Protein AF-0000000078318692 (afdb_homodimer)

Sequence (542 aa):
MPMREKVPGQRKGKDYMESRKNRRRQRRLLPVQVLYNTCEQVFADCGPGIVPDPEKIRLLKTVLDGISGADVGVNPNMPFFREQKTEGLPTITYLHIHECDKFSIGIFCLPPSAVLPLHNHPEMTVFSKLLFGTMHIKSLDWVNGIPSNKVPDGDSSDALSAEARLAKVKVDADFIAPCDTSILYPTDGGNMHCFTAVTQCAVLDVLGPPYNDAEGRHCAYYIEHPLDRISANGISIAEEEREGYEWLQERDKPEGLTVYGVPYSGPPIAKMPMREKVPGQRKGKDYMESRKNRRRQRRLLPVQVLYNTCEQVFADCGPGIVPDPEKIRLLKTVLDGISGADVGVNPNMPFFREQKTEGLPTITYLHIHECDKFSIGIFCLPPSAVLPLHNHPEMTVFSKLLFGTMHIKSLDWVNGIPSNKVPDGDSSDALSAEARLAKVKVDADFIAPCDTSILYPTDGGNMHCFTAVTQCAVLDVLGPPYNDAEGRHCAYYIEHPLDRISANGISIAEEEREGYEWLQERDKPEGLTVYGVPYSGPPIAK

Structure (mmCIF, N/CA/C/O backbone):
data_AF-0000000078318692-model_v1
#
loop_
_entity.id
_entity.type
_entity.pdbx_description
1 polymer 'cysteine dioxygenase'
#
loop_
_atom_site.group_PDB
_atom_site.id
_atom_site.type_symbol
_atom_site.label_atom_id
_atom_site.label_alt_id
_atom_site.label_comp_id
_atom_site.label_asym_id
_atom_site.label_entity_id
_atom_site.label_seq_id
_atom_site.pdbx_PDB_ins_code
_atom_site.Cartn_x
_atom_site.Cartn_y
_atom_site.Cartn_z
_atom_site.occupancy
_atom_site.B_iso_or_equiv
_atom_site.auth_seq_id
_atom_site.auth_comp_id
_atom_site.auth_asym_id
_atom_site.auth_atom_id
_atom_site.pdbx_PDB_model_num
ATOM 1 N N . MET A 1 1 ? -47.094 18.406 -67.625 1 26.23 1 MET A N 1
ATOM 2 C CA . MET A 1 1 ? -45.656 18.516 -67.375 1 26.23 1 MET A CA 1
ATOM 3 C C . MET A 1 1 ? -45.344 19.188 -66.062 1 26.23 1 MET A C 1
ATOM 5 O O . MET A 1 1 ? -45.312 20.422 -66 1 26.23 1 MET A O 1
ATOM 9 N N . PRO A 1 2 ? -45.844 18.625 -64.812 1 28.36 2 PRO A N 1
ATOM 10 C CA . PRO A 1 2 ? -45.969 19.203 -63.5 1 28.36 2 PRO A CA 1
ATOM 11 C C . PRO A 1 2 ? -44.625 19.406 -62.812 1 28.36 2 PRO A C 1
ATOM 13 O O . PRO A 1 2 ? -43.719 18.594 -63 1 28.36 2 PRO A O 1
ATOM 16 N N . MET A 1 3 ? -44.156 20.703 -62.75 1 24.67 3 MET A N 1
ATOM 17 C CA . MET A 1 3 ? -42.938 21.297 -62.25 1 24.67 3 MET A CA 1
ATOM 18 C C . MET A 1 3 ? -42.688 20.922 -60.781 1 24.67 3 MET A C 1
ATOM 20 O O . MET A 1 3 ? -43.5 21.281 -59.906 1 24.67 3 MET A O 1
ATOM 24 N N . ARG A 1 4 ? -42.156 19.703 -60.5 1 27.25 4 ARG A N 1
ATOM 25 C CA . ARG A 1 4 ? -41.875 19.141 -59.188 1 27.25 4 ARG A CA 1
ATOM 26 C C . ARG A 1 4 ? -40.875 20.016 -58.406 1 27.25 4 ARG A C 1
ATOM 28 O O . ARG A 1 4 ? -39.75 20.25 -58.875 1 27.25 4 ARG A O 1
ATOM 35 N N . GLU A 1 5 ? -41.406 21.031 -57.75 1 26.45 5 GLU A N 1
ATOM 36 C CA . GLU A 1 5 ? -40.625 21.984 -56.938 1 26.45 5 GLU A CA 1
ATOM 37 C C . GLU A 1 5 ? -39.781 21.266 -55.875 1 26.45 5 GLU A C 1
ATOM 39 O O . GLU A 1 5 ? -40.281 20.391 -55.156 1 26.45 5 GLU A O 1
ATOM 44 N N . LYS A 1 6 ? -38.438 21.25 -56.125 1 32.41 6 LYS A N 1
ATOM 45 C CA . LYS A 1 6 ? -37.312 20.703 -55.375 1 32.41 6 LYS A CA 1
ATOM 46 C C . LYS A 1 6 ? -37.281 21.297 -53.969 1 32.41 6 LYS A C 1
ATOM 48 O O . LYS A 1 6 ? -37.188 22.516 -53.781 1 32.41 6 LYS A O 1
ATOM 53 N N . VAL A 1 7 ? -38 20.703 -52.969 1 27.91 7 VAL A N 1
ATOM 54 C CA . VAL A 1 7 ? -38.062 21.188 -51.594 1 27.91 7 VAL A CA 1
ATOM 55 C C . VAL A 1 7 ? -36.656 21.188 -51 1 27.91 7 VAL A C 1
ATOM 57 O O . VAL A 1 7 ? -35.938 20.188 -51.062 1 27.91 7 VAL A O 1
ATOM 60 N N . PRO A 1 8 ? -35.969 22.375 -50.906 1 31.64 8 PRO A N 1
ATOM 61 C CA . PRO A 1 8 ? -34.594 22.609 -50.438 1 31.64 8 PRO A CA 1
ATOM 62 C C . PRO A 1 8 ? -34.375 22.141 -49 1 31.64 8 PRO A C 1
ATOM 64 O O . PRO A 1 8 ? -33.344 22.484 -48.406 1 31.64 8 PRO A O 1
ATOM 67 N N . GLY A 1 9 ? -35.219 21.203 -48.5 1 28.42 9 GLY A N 1
ATOM 68 C CA . GLY A 1 9 ? -35.281 21.125 -47.031 1 28.42 9 GLY A CA 1
ATOM 69 C C . GLY A 1 9 ? -34 20.547 -46.438 1 28.42 9 GLY A C 1
ATOM 70 O O . GLY A 1 9 ? -33.938 20.359 -45.219 1 28.42 9 GLY A O 1
ATOM 71 N N . GLN A 1 10 ? -33.062 19.906 -47.219 1 28.89 10 GLN A N 1
ATOM 72 C CA . GLN A 1 10 ? -32.25 18.922 -46.531 1 28.89 10 GLN A CA 1
ATOM 73 C C . GLN A 1 10 ? -31.078 19.594 -45.781 1 28.89 10 GLN A C 1
ATOM 75 O O . GLN A 1 10 ? -30.234 18.906 -45.219 1 28.89 10 GLN A O 1
ATOM 80 N N . ARG A 1 11 ? -30.797 20.875 -45.938 1 29.58 11 ARG A N 1
ATOM 81 C CA . ARG A 1 11 ? -29.5 21.328 -45.469 1 29.58 11 ARG A CA 1
ATOM 82 C C . ARG A 1 11 ? -29.469 21.438 -43.969 1 29.58 11 ARG A C 1
ATOM 84 O O . ARG A 1 11 ? -28.406 21.656 -43.375 1 29.58 11 ARG A O 1
ATOM 91 N N . LYS A 1 12 ? -30.641 21.609 -43.438 1 35.62 12 LYS A N 1
ATOM 92 C CA . LYS A 1 12 ? -30.547 21.984 -42.031 1 35.62 12 LYS A CA 1
ATOM 93 C C . LYS A 1 12 ? -30.031 20.828 -41.188 1 35.62 12 LYS A C 1
ATOM 95 O O . LYS A 1 12 ? -29.828 20.969 -39.969 1 35.62 12 LYS A O 1
ATOM 100 N N . GLY A 1 13 ? -30.078 19.594 -41.812 1 31.33 13 GLY A N 1
ATOM 101 C CA . GLY A 1 13 ? -29.75 18.484 -40.938 1 31.33 13 GLY A CA 1
ATOM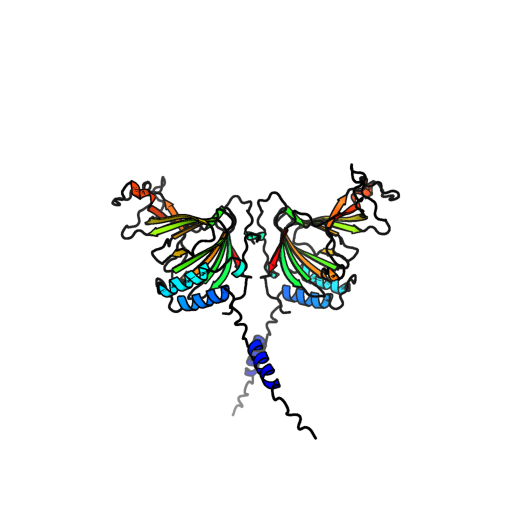 102 C C . GLY A 1 13 ? -28.266 18.406 -40.594 1 31.33 13 GLY A C 1
ATOM 103 O O . GLY A 1 13 ? -27.891 17.75 -39.625 1 31.33 13 GLY A O 1
ATOM 104 N N . LYS A 1 14 ? -27.422 18.844 -41.562 1 39.59 14 LYS A N 1
ATOM 105 C CA . LYS A 1 14 ? -25.984 18.672 -41.344 1 39.59 14 LYS A CA 1
ATOM 106 C C . LYS A 1 14 ? -25.484 19.625 -40.25 1 39.59 14 LYS A C 1
ATOM 108 O O . LYS A 1 14 ? -24.578 19.281 -39.5 1 39.59 14 LYS A O 1
ATOM 113 N N . ASP A 1 15 ? -26.078 20.859 -40.344 1 39.31 15 ASP A N 1
ATOM 114 C CA . ASP A 1 15 ? -25.562 21.812 -39.375 1 39.31 15 ASP A CA 1
ATOM 115 C C . ASP A 1 15 ? -25.953 21.406 -37.969 1 39.31 15 ASP A C 1
ATOM 117 O O . ASP A 1 15 ? -25.234 21.688 -37 1 39.31 15 ASP A O 1
ATOM 121 N N . TYR A 1 16 ? -27.234 20.812 -37.875 1 40.69 16 TYR A N 1
ATOM 122 C CA . TYR A 1 16 ? -27.641 20.406 -36.531 1 40.69 16 TYR A CA 1
ATOM 123 C C . TYR A 1 16 ? -26.797 19.219 -36.062 1 40.69 16 TYR A C 1
ATOM 125 O O . TYR A 1 16 ? -26.5 19.109 -34.875 1 40.69 16 TYR A O 1
ATOM 133 N N . MET A 1 17 ? -26.484 18.297 -37.062 1 37.28 17 MET A N 1
ATOM 134 C CA . MET A 1 17 ? -25.656 17.172 -36.625 1 37.28 17 MET A CA 1
ATOM 135 C C . MET A 1 17 ? -24.25 17.656 -36.219 1 37.28 17 MET A C 1
ATOM 137 O O . MET A 1 17 ? -23.625 17.109 -35.312 1 37.28 17 MET A O 1
ATOM 141 N N . GLU A 1 18 ? -23.703 18.578 -37.125 1 39.16 18 GLU A N 1
ATOM 142 C CA . GLU A 1 18 ? -22.375 19.047 -36.75 1 39.16 18 GLU A CA 1
ATOM 143 C C . GLU A 1 18 ? -22.406 19.766 -35.406 1 39.16 18 GLU A C 1
ATOM 145 O O . GLU A 1 18 ? -21.469 19.672 -34.594 1 39.16 18 GLU A O 1
ATOM 150 N N . SER A 1 19 ? -23.453 20.609 -35.281 1 36 19 SER A N 1
ATOM 151 C CA . SER A 1 19 ? -23.469 21.344 -34 1 36 19 SER A CA 1
ATOM 152 C C . SER A 1 19 ? -23.641 20.406 -32.812 1 36 19 SER A C 1
ATOM 154 O O . SER A 1 19 ? -23.109 20.672 -31.734 1 36 19 SER A O 1
ATOM 156 N N . ARG A 1 20 ? -24.5 19.359 -32.875 1 34.75 20 ARG A N 1
ATOM 157 C CA . ARG A 1 20 ? -24.578 18.438 -31.75 1 34.75 20 ARG A CA 1
ATOM 158 C C . ARG A 1 20 ? -23.219 17.75 -31.531 1 34.75 20 ARG A C 1
ATOM 160 O O . ARG A 1 20 ? -22.859 17.469 -30.391 1 34.75 20 ARG A O 1
ATOM 167 N N . LYS A 1 21 ? -22.641 17.219 -32.656 1 35.78 21 LYS A N 1
ATOM 168 C CA . LYS A 1 21 ? -21.344 16.562 -32.469 1 35.78 21 LYS A CA 1
ATOM 169 C C . LYS A 1 21 ? -20.297 17.562 -31.969 1 35.78 21 LYS A C 1
ATOM 171 O O . LYS A 1 21 ? -19.344 17.172 -31.281 1 35.78 21 LYS A O 1
ATOM 176 N N . ASN A 1 22 ? -20.328 18.797 -32.562 1 32.19 22 ASN A N 1
ATOM 177 C CA . ASN A 1 22 ? -19.438 19.781 -31.938 1 32.19 22 ASN A CA 1
ATOM 178 C C . ASN A 1 22 ? -19.844 20.094 -30.5 1 32.19 22 ASN A C 1
ATOM 180 O O . ASN A 1 22 ? -19.453 21.125 -29.953 1 32.19 22 ASN A O 1
ATOM 184 N N . ARG A 1 23 ? -21.156 19.859 -30.078 1 34.41 23 ARG A N 1
ATOM 185 C CA . ARG A 1 23 ? -21.219 20 -28.625 1 34.41 23 ARG A CA 1
ATOM 186 C C . ARG A 1 23 ? -19.953 19.453 -27.969 1 34.41 23 ARG A C 1
ATOM 188 O O . ARG A 1 23 ? -19.719 18.234 -27.984 1 34.41 23 ARG A O 1
ATOM 195 N N . ARG A 1 24 ? -18.891 20.047 -28.062 1 34.38 24 ARG A N 1
ATOM 196 C CA . ARG A 1 24 ? -17.594 20.016 -27.391 1 34.38 24 ARG A CA 1
ATOM 197 C C . ARG A 1 24 ? -17.719 19.453 -25.984 1 34.38 24 ARG A C 1
ATOM 199 O O . ARG A 1 24 ? -18.375 20.047 -25.125 1 34.38 24 ARG A O 1
ATOM 206 N N . ARG A 1 25 ? -17.969 18.266 -25.641 1 38.47 25 ARG A N 1
ATOM 207 C CA . ARG A 1 25 ? -17.812 17.531 -24.391 1 38.47 25 ARG A CA 1
ATOM 208 C C . ARG A 1 25 ? -16.734 18.172 -23.516 1 38.47 25 ARG A C 1
ATOM 210 O O . ARG A 1 25 ? -15.555 18.141 -23.859 1 38.47 25 ARG A O 1
ATOM 217 N N . GLN A 1 26 ? -16.828 19.359 -23.141 1 41.12 26 GLN A N 1
ATOM 218 C CA . GLN A 1 26 ? -16.016 20 -22.109 1 41.12 26 GLN A CA 1
ATOM 219 C C . GLN A 1 26 ? -15.406 18.953 -21.172 1 41.12 26 GLN A C 1
ATOM 221 O O . GLN A 1 26 ? -16.125 18.328 -20.375 1 41.12 26 GLN A O 1
ATOM 226 N N . ARG A 1 27 ? -14.672 18.094 -21.547 1 54.69 27 ARG A N 1
ATOM 227 C CA . ARG A 1 27 ? -13.93 17.094 -20.781 1 54.69 27 ARG A CA 1
ATOM 228 C C . ARG A 1 27 ? -13.656 17.578 -19.359 1 54.69 27 ARG A C 1
ATOM 230 O O . ARG A 1 27 ? -12.914 18.531 -19.156 1 54.69 27 ARG A O 1
ATOM 237 N N . ARG A 1 28 ? -14.727 17.562 -18.562 1 79.31 28 ARG A N 1
ATOM 238 C CA . ARG A 1 28 ? -14.633 17.938 -17.156 1 79.31 28 ARG A CA 1
ATOM 239 C C . ARG A 1 28 ? -13.312 17.469 -16.547 1 79.31 28 ARG A C 1
ATOM 241 O O . ARG A 1 28 ? -12.945 16.312 -16.672 1 79.31 28 ARG A O 1
ATOM 248 N N . LEU A 1 29 ? -12.508 18.547 -16.297 1 89.88 29 LEU A N 1
ATOM 249 C CA . LEU A 1 29 ? -11.219 18.25 -15.68 1 89.88 29 LEU A CA 1
ATOM 250 C C . LEU A 1 29 ? -11.406 17.359 -14.453 1 89.88 29 LEU A C 1
ATOM 252 O O . LEU A 1 29 ? -12.383 17.516 -13.711 1 89.88 29 LEU A O 1
ATOM 256 N N . LEU A 1 30 ? -10.539 16.438 -14.336 1 95.25 30 LEU A N 1
ATOM 257 C CA . LEU A 1 30 ? -10.523 15.609 -13.133 1 95.25 30 LEU A CA 1
ATOM 258 C C . LEU A 1 30 ? -10.375 16.469 -11.883 1 95.25 30 LEU A C 1
ATOM 260 O O . LEU A 1 30 ? -9.664 17.469 -11.891 1 95.25 30 LEU A O 1
ATOM 264 N N . PRO A 1 31 ? -11.078 16.109 -10.836 1 97.19 31 PRO A N 1
ATOM 265 C CA . PRO A 1 31 ? -11.023 16.906 -9.609 1 97.19 31 PRO A CA 1
ATOM 266 C C . PRO A 1 31 ? -9.602 17.156 -9.125 1 97.19 31 PRO A C 1
ATOM 268 O O . PRO A 1 31 ? -9.281 18.25 -8.664 1 97.19 31 PRO A O 1
ATOM 271 N N . VAL A 1 32 ? -8.781 16.203 -9.25 1 97.56 32 VAL A N 1
ATOM 272 C CA . VAL A 1 32 ? -7.41 16.375 -8.789 1 97.56 32 VAL A CA 1
ATOM 273 C C . VAL A 1 32 ? -6.691 17.391 -9.664 1 97.56 32 VAL A C 1
ATOM 275 O O . VAL A 1 32 ? -5.836 18.141 -9.18 1 97.56 32 VAL A O 1
ATOM 278 N N . GLN A 1 33 ? -6.957 17.422 -10.953 1 97.75 33 GLN A N 1
ATOM 279 C CA . GLN A 1 33 ? -6.398 18.438 -11.844 1 97.75 33 GLN A CA 1
ATOM 280 C C . GLN A 1 33 ? -6.875 19.844 -11.445 1 97.75 33 GLN A C 1
ATOM 282 O O . GLN A 1 33 ? -6.094 20.797 -11.469 1 97.75 33 GLN A O 1
ATOM 287 N N . VAL A 1 34 ? -8.172 19.922 -11.172 1 98.19 34 VAL A N 1
ATOM 288 C CA . VAL A 1 34 ? -8.727 21.188 -10.719 1 98.19 34 VAL A CA 1
ATOM 289 C C . VAL A 1 34 ? -8 21.656 -9.453 1 98.19 34 VAL A C 1
ATOM 291 O O . VAL A 1 34 ? -7.648 22.828 -9.32 1 98.19 34 VAL A O 1
ATOM 294 N N . LEU A 1 35 ? -7.812 20.75 -8.516 1 98.62 35 LEU A N 1
ATOM 295 C CA . LEU A 1 35 ? -7.074 21.062 -7.297 1 98.62 35 LEU A CA 1
ATOM 296 C C . LEU A 1 35 ? -5.684 21.594 -7.621 1 98.62 35 LEU A C 1
ATOM 298 O O . LEU A 1 35 ? -5.285 22.641 -7.109 1 98.62 35 LEU A O 1
ATOM 302 N N . TYR A 1 36 ? -4.98 20.922 -8.477 1 98.44 36 TYR A N 1
ATOM 303 C CA . TYR A 1 36 ? -3.631 21.328 -8.859 1 98.44 36 TYR A CA 1
ATOM 304 C C . TYR A 1 36 ? -3.625 22.734 -9.438 1 98.44 36 TYR A C 1
ATOM 306 O O . TYR A 1 36 ? -2.834 23.594 -9.023 1 98.44 36 TYR A O 1
ATOM 314 N N . ASN A 1 37 ? -4.516 22.906 -10.414 1 98.19 37 ASN A N 1
ATOM 315 C CA . ASN A 1 37 ? -4.605 24.219 -11.055 1 98.19 37 ASN A CA 1
ATOM 316 C C . ASN A 1 37 ? -4.922 25.312 -10.039 1 98.19 37 ASN A C 1
ATOM 318 O O . ASN A 1 37 ? -4.375 26.406 -10.117 1 98.19 37 ASN A O 1
ATOM 322 N N . THR A 1 38 ? -5.812 25.047 -9.188 1 98.56 38 THR A N 1
ATOM 323 C CA . THR A 1 38 ? -6.195 26 -8.164 1 98.56 38 THR A CA 1
ATOM 324 C C . THR A 1 38 ? -5.016 26.312 -7.25 1 98.56 38 THR A C 1
ATOM 326 O O . THR A 1 38 ? -4.793 27.469 -6.887 1 98.56 38 THR A O 1
ATOM 329 N N . CYS A 1 39 ? -4.238 25.297 -6.836 1 98.56 39 CYS A N 1
ATOM 330 C CA . CYS A 1 39 ? -3.049 25.516 -6.02 1 98.56 39 CYS A CA 1
ATOM 331 C C . CYS A 1 39 ? -2.057 26.422 -6.727 1 98.56 39 CYS A C 1
ATOM 333 O O . CYS A 1 39 ? -1.465 27.312 -6.105 1 98.56 39 CYS A O 1
ATOM 335 N N . GLU A 1 40 ? -1.899 26.172 -8.023 1 98 40 GLU A N 1
ATOM 336 C CA . GLU A 1 40 ? -1.012 27.031 -8.812 1 98 40 GLU A CA 1
ATOM 337 C C . GLU A 1 40 ? -1.428 28.5 -8.719 1 98 40 GLU A C 1
ATOM 339 O O . GLU A 1 40 ? -0.577 29.375 -8.617 1 98 40 GLU A O 1
ATOM 344 N N . GLN A 1 41 ? -2.699 28.672 -8.789 1 97.44 41 GLN A N 1
ATOM 345 C CA . GLN A 1 41 ? -3.244 30.016 -8.727 1 97.44 41 GLN A CA 1
ATOM 346 C C . GLN A 1 41 ? -3.111 30.594 -7.324 1 97.44 41 GLN A C 1
ATOM 348 O O . GLN A 1 41 ? -2.643 31.734 -7.152 1 97.44 41 GLN A O 1
ATOM 353 N N . VAL A 1 42 ? -3.486 29.891 -6.328 1 98.19 42 VAL A N 1
ATOM 354 C CA . VAL A 1 42 ? -3.574 30.359 -4.945 1 98.19 42 VAL A CA 1
ATOM 355 C C . VAL A 1 42 ? -2.174 30.641 -4.41 1 98.19 42 VAL A C 1
ATOM 357 O O . VAL A 1 42 ? -1.97 31.625 -3.689 1 98.19 42 VAL A O 1
ATOM 360 N N . PHE A 1 43 ? -1.212 29.844 -4.852 1 98 43 PHE A N 1
ATOM 361 C CA . PHE A 1 43 ? 0.117 29.953 -4.262 1 98 43 PHE A CA 1
ATOM 362 C C . PHE A 1 43 ? 1.1 30.562 -5.25 1 98 43 PHE A C 1
ATOM 364 O O . PHE A 1 43 ? 2.314 30.453 -5.086 1 98 43 PHE A O 1
ATOM 371 N N . ALA A 1 44 ? 0.637 31.219 -6.242 1 95.31 44 ALA A N 1
ATOM 372 C CA . ALA A 1 44 ? 1.479 31.828 -7.262 1 95.31 44 ALA A CA 1
ATOM 373 C C . ALA A 1 44 ? 2.467 32.812 -6.637 1 95.31 44 ALA A C 1
ATOM 375 O O . ALA A 1 44 ? 3.639 32.844 -7.023 1 95.31 44 ALA A O 1
ATOM 376 N N . ASP A 1 45 ? 2.021 33.594 -5.723 1 90.88 45 ASP A N 1
ATOM 377 C CA . ASP A 1 45 ? 2.869 34.594 -5.055 1 90.88 45 ASP A CA 1
ATOM 378 C C . ASP A 1 45 ? 3.188 34.156 -3.625 1 90.88 45 ASP A C 1
ATOM 380 O O . ASP A 1 45 ? 3.287 35 -2.729 1 90.88 45 ASP A O 1
ATOM 384 N N . CYS A 1 46 ? 3.295 32.906 -3.488 1 85.94 46 CYS A N 1
ATOM 385 C CA . CYS A 1 46 ? 3.486 32.344 -2.156 1 85.94 46 CYS A CA 1
ATOM 386 C C . CYS A 1 46 ? 4.895 32.625 -1.646 1 85.94 46 CYS A C 1
ATOM 388 O O . CYS A 1 46 ? 5.824 32.781 -2.436 1 85.94 46 CYS A O 1
ATOM 390 N N . GLY A 1 47 ? 5.059 32.719 -0.41 1 91.06 47 GLY A N 1
ATOM 391 C CA . GLY A 1 47 ? 6.305 32.844 0.327 1 91.06 47 GLY A CA 1
ATOM 392 C C . GLY A 1 47 ? 6.164 32.5 1.799 1 91.06 47 GLY A C 1
ATOM 393 O O . GLY A 1 47 ? 5.051 32.375 2.309 1 91.06 47 GLY A O 1
ATOM 394 N N . PRO A 1 48 ? 7.336 32.344 2.381 1 94.62 48 PRO A N 1
ATOM 395 C CA . PRO A 1 48 ? 7.281 32.031 3.809 1 94.62 48 PRO A CA 1
ATOM 396 C C . PRO A 1 48 ? 6.52 33.094 4.621 1 94.62 48 PRO A C 1
ATOM 398 O O . PRO A 1 48 ? 6.801 34.281 4.512 1 94.62 48 PRO A O 1
ATOM 401 N N . GLY A 1 49 ? 5.539 32.594 5.355 1 95.25 49 GLY A N 1
ATOM 402 C CA . GLY A 1 49 ? 4.797 33.469 6.254 1 95.25 49 GLY A CA 1
ATOM 403 C C . GLY A 1 49 ? 3.713 34.281 5.551 1 95.25 49 GLY A C 1
ATOM 404 O O . GLY A 1 49 ? 2.92 34.938 6.199 1 95.25 49 GLY A O 1
ATOM 405 N N . ILE A 1 50 ? 3.646 34.219 4.254 1 95.5 50 ILE A N 1
ATOM 406 C CA . ILE A 1 50 ? 2.668 34.969 3.484 1 95.5 50 ILE A CA 1
ATOM 407 C C . ILE A 1 50 ? 1.379 34.156 3.346 1 95.5 50 ILE A C 1
ATOM 409 O O . ILE A 1 50 ? 1.383 33.062 2.787 1 95.5 50 ILE A O 1
ATOM 413 N N . VAL A 1 51 ? 0.312 34.719 3.844 1 97.19 51 VAL A N 1
ATOM 414 C CA . VAL A 1 51 ? -0.999 34.094 3.734 1 97.19 51 VAL A CA 1
ATOM 415 C C . VAL A 1 51 ? -1.678 34.531 2.439 1 97.19 51 VAL A C 1
ATOM 417 O O . VAL A 1 51 ? -1.763 35.719 2.148 1 97.19 51 VAL A O 1
ATOM 420 N N . PRO A 1 52 ? -2.119 33.625 1.676 1 97.19 52 PRO A N 1
ATOM 421 C CA . PRO A 1 52 ? -2.842 34 0.463 1 97.19 52 PRO A CA 1
ATOM 422 C C . PRO A 1 52 ? -4.07 34.875 0.759 1 97.19 52 PRO A C 1
ATOM 424 O O . PRO A 1 52 ? -4.551 34.875 1.896 1 97.19 52 PRO A O 1
ATOM 427 N N . ASP A 1 53 ? -4.574 35.5 -0.288 1 96.38 53 ASP A N 1
ATOM 428 C CA . ASP A 1 53 ? -5.781 36.312 -0.182 1 96.38 53 ASP A CA 1
ATOM 429 C C . ASP A 1 53 ? -6.969 35.5 0.286 1 96.38 53 ASP A C 1
ATOM 431 O O . ASP A 1 53 ? -7.137 34.344 -0.141 1 96.38 53 ASP A O 1
ATOM 435 N N . PRO A 1 54 ? -7.809 36.094 1.099 1 96.75 54 PRO A N 1
ATOM 436 C CA . PRO A 1 54 ? -8.961 35.375 1.631 1 96.75 54 PRO A CA 1
ATOM 437 C C . PRO A 1 54 ? -9.836 34.75 0.535 1 96.75 54 PRO A C 1
ATOM 439 O O . PRO A 1 54 ? -10.391 33.688 0.716 1 96.75 54 PRO A O 1
ATOM 442 N N . GLU A 1 55 ? -9.938 35.469 -0.513 1 97.19 55 GLU A N 1
ATOM 443 C CA . GLU A 1 55 ? -10.742 34.938 -1.611 1 97.19 55 GLU A CA 1
ATOM 444 C C . GLU A 1 55 ? -10.117 33.688 -2.195 1 97.19 55 GLU A C 1
ATOM 446 O O . GLU A 1 55 ? -10.828 32.75 -2.568 1 97.19 55 GLU A O 1
ATOM 451 N N . LYS A 1 56 ? -8.812 33.688 -2.305 1 97.69 56 LYS A N 1
ATOM 452 C CA . LYS A 1 56 ? -8.094 32.531 -2.803 1 97.69 56 LYS A CA 1
ATOM 453 C C . LYS A 1 56 ? -8.188 31.375 -1.825 1 97.69 56 LYS A C 1
ATOM 455 O O . LYS A 1 56 ? -8.328 30.219 -2.238 1 97.69 56 LYS A O 1
ATOM 460 N N . ILE A 1 57 ? -8.125 31.688 -0.575 1 98.06 57 ILE A N 1
ATOM 461 C CA . ILE A 1 57 ? -8.281 30.688 0.469 1 98.06 57 ILE A CA 1
ATOM 462 C C . ILE A 1 57 ? -9.656 30.031 0.352 1 98.06 57 ILE A C 1
ATOM 464 O O . ILE A 1 57 ? -9.766 28.812 0.391 1 98.06 57 ILE A O 1
ATOM 468 N N . ARG A 1 58 ? -10.672 30.844 0.217 1 98.19 58 ARG A N 1
ATOM 469 C CA . ARG A 1 58 ? -12.031 30.328 0.085 1 98.19 58 ARG A CA 1
ATOM 470 C C . ARG A 1 58 ? -12.164 29.453 -1.152 1 98.19 58 ARG A C 1
ATOM 472 O O . ARG A 1 58 ? -12.828 28.406 -1.112 1 98.19 58 ARG A O 1
ATOM 479 N N . LEU A 1 59 ? -11.547 29.891 -2.184 1 98.38 59 LEU A N 1
ATOM 480 C CA . LEU A 1 59 ? -11.586 29.125 -3.426 1 98.38 59 LEU A CA 1
ATOM 481 C C . LEU A 1 59 ? -10.992 27.734 -3.229 1 98.38 59 LEU A C 1
ATOM 483 O O . LEU A 1 59 ? -11.617 26.734 -3.58 1 98.38 59 LEU A O 1
ATOM 487 N N . LEU A 1 60 ? -9.797 27.672 -2.707 1 98.69 60 LEU A N 1
ATOM 488 C CA . LEU A 1 60 ? -9.125 26.391 -2.502 1 98.69 60 LEU A CA 1
ATOM 489 C C . LEU A 1 60 ? -9.914 25.516 -1.536 1 98.69 60 LEU A C 1
ATOM 491 O O . LEU A 1 60 ? -10.023 24.297 -1.738 1 98.69 60 LEU A O 1
ATOM 495 N N . LYS A 1 61 ? -10.461 26.141 -0.522 1 98.75 61 LYS A N 1
ATOM 496 C CA . LYS A 1 61 ? -11.289 25.391 0.422 1 98.75 61 LYS A CA 1
ATOM 497 C C . LYS A 1 61 ? -12.477 24.75 -0.283 1 98.75 61 LYS A C 1
ATOM 499 O O . LYS A 1 61 ? -12.812 23.594 -0.019 1 98.75 61 LYS A O 1
ATOM 504 N N . THR A 1 62 ? -13.133 25.516 -1.106 1 98.44 62 THR A N 1
ATOM 505 C CA . THR A 1 62 ? -14.297 25.016 -1.835 1 98.44 62 THR A CA 1
ATOM 506 C C . THR A 1 62 ? -13.914 23.812 -2.711 1 98.44 62 THR A C 1
ATOM 508 O O . THR A 1 62 ? -14.641 22.828 -2.766 1 98.44 62 THR A O 1
ATOM 511 N N . VAL A 1 63 ? -12.797 23.938 -3.354 1 98.62 63 VAL A N 1
ATOM 512 C CA . VAL A 1 63 ? -12.312 22.859 -4.211 1 98.62 63 VAL A CA 1
ATOM 513 C C . VAL A 1 63 ? -12.055 21.609 -3.373 1 98.62 63 VAL A C 1
ATOM 515 O O . VAL A 1 63 ? -12.516 20.516 -3.715 1 98.62 63 VAL A O 1
ATOM 518 N N . LEU A 1 64 ? -11.391 21.75 -2.287 1 98.81 64 LEU A N 1
ATOM 519 C CA . LEU A 1 64 ? -11.039 20.641 -1.424 1 98.81 64 LEU A CA 1
ATOM 520 C C . LEU A 1 64 ? -12.281 20 -0.816 1 98.81 64 LEU A C 1
ATOM 522 O O . LEU A 1 64 ? -12.375 18.781 -0.71 1 98.81 64 LEU A O 1
ATOM 526 N N . ASP A 1 65 ? -13.18 20.812 -0.412 1 98.56 65 ASP A N 1
ATOM 527 C CA . ASP A 1 65 ? -14.414 20.312 0.186 1 98.56 65 ASP A CA 1
ATOM 528 C C . ASP A 1 65 ? -15.164 19.391 -0.784 1 98.56 65 ASP A C 1
ATOM 530 O O . ASP A 1 65 ? -15.906 18.5 -0.361 1 98.56 65 ASP A O 1
ATOM 534 N N . GLY A 1 66 ? -14.93 19.578 -2.039 1 97.69 66 GLY A N 1
ATOM 535 C CA . GLY A 1 66 ? -15.641 18.797 -3.049 1 97.69 66 GLY A CA 1
ATOM 536 C C . GLY A 1 66 ? -14.898 17.531 -3.453 1 97.69 66 GLY A C 1
ATOM 537 O O . GLY A 1 66 ? -15.422 16.734 -4.227 1 97.69 66 GLY A O 1
ATOM 538 N N . ILE A 1 67 ? -13.766 17.344 -2.986 1 98.12 67 ILE A N 1
ATOM 539 C CA . ILE A 1 67 ? -12.945 16.203 -3.391 1 98.12 67 ILE A CA 1
ATOM 540 C C . ILE A 1 67 ? -13.242 15 -2.498 1 98.12 67 ILE A C 1
ATOM 542 O O . ILE A 1 67 ? -13.328 15.133 -1.275 1 98.12 67 ILE A O 1
ATOM 546 N N . SER A 1 68 ? -13.445 13.82 -3.09 1 97.69 68 SER A N 1
ATOM 547 C CA . SER A 1 68 ? -13.625 12.555 -2.379 1 97.69 68 SER A CA 1
ATOM 548 C C . SER A 1 68 ? -12.398 11.656 -2.52 1 97.69 68 SER A C 1
ATOM 550 O O . SER A 1 68 ? -11.484 11.961 -3.291 1 97.69 68 SER A O 1
ATOM 552 N N . GLY A 1 69 ? -12.438 10.609 -1.749 1 97.62 69 GLY A N 1
ATOM 553 C CA . GLY A 1 69 ? -11.375 9.633 -1.889 1 97.62 69 GLY A CA 1
ATOM 554 C C . GLY A 1 69 ? -11.234 9.094 -3.301 1 97.62 69 GLY A C 1
ATOM 555 O O . GLY A 1 69 ? -10.125 8.922 -3.803 1 97.62 69 GLY A O 1
ATOM 556 N N . ALA A 1 70 ? -12.328 8.82 -3.955 1 95.88 70 ALA A N 1
ATOM 557 C CA . ALA A 1 70 ? -12.344 8.289 -5.312 1 95.88 70 ALA A CA 1
ATOM 558 C C . ALA A 1 70 ? -11.656 9.242 -6.285 1 95.88 70 ALA A C 1
ATOM 560 O O . ALA A 1 70 ? -10.992 8.805 -7.23 1 95.88 70 ALA A O 1
ATOM 561 N N . ASP A 1 71 ? -11.758 10.492 -6.039 1 97.38 71 ASP A N 1
ATOM 562 C CA . ASP A 1 71 ? -11.195 11.516 -6.918 1 97.38 71 ASP A CA 1
ATOM 563 C C . ASP A 1 71 ? -9.672 11.508 -6.867 1 97.38 71 ASP A C 1
ATOM 565 O O . ASP A 1 71 ? -9.016 12.086 -7.734 1 97.38 71 ASP A O 1
ATOM 569 N N . VAL A 1 72 ? -9.148 10.914 -5.859 1 97.44 72 VAL A N 1
ATOM 570 C CA . VAL A 1 72 ? -7.695 10.883 -5.738 1 97.44 72 VAL A CA 1
ATOM 571 C C . VAL A 1 72 ? -7.215 9.438 -5.629 1 97.44 72 VAL A C 1
ATOM 573 O O . VAL A 1 72 ? -6.082 9.188 -5.215 1 97.44 72 VAL A O 1
ATOM 576 N N . GLY A 1 73 ? -8.055 8.531 -5.852 1 94.5 73 GLY A N 1
ATOM 577 C CA . GLY A 1 73 ? -7.672 7.129 -5.988 1 94.5 73 GLY A CA 1
ATOM 578 C C . GLY A 1 73 ? -7.438 6.441 -4.656 1 94.5 73 GLY A C 1
ATOM 579 O O . GLY A 1 73 ? -6.598 5.547 -4.555 1 94.5 73 GLY A O 1
ATOM 580 N N . VAL A 1 74 ? -8.078 6.875 -3.568 1 96.62 74 VAL A N 1
ATOM 581 C CA . VAL A 1 74 ? -7.898 6.25 -2.262 1 96.62 74 VAL A CA 1
ATOM 582 C C . VAL A 1 74 ? -9.242 5.77 -1.729 1 96.62 74 VAL A C 1
ATOM 584 O O . VAL A 1 74 ? -10.266 6.445 -1.903 1 96.62 74 VAL A O 1
ATOM 587 N N . ASN A 1 75 ? -9.258 4.629 -1.162 1 94.81 75 ASN A N 1
ATOM 588 C CA . ASN A 1 75 ? -10.461 4.102 -0.525 1 94.81 75 ASN A CA 1
ATOM 589 C C . ASN A 1 75 ? -10.125 3.285 0.719 1 94.81 75 ASN A C 1
ATOM 591 O O . ASN A 1 75 ? -9 2.797 0.862 1 94.81 75 ASN A O 1
ATOM 595 N N . PRO A 1 76 ? -11.086 3.131 1.64 1 95.06 76 PRO A N 1
ATOM 596 C CA . PRO A 1 76 ? -10.82 2.541 2.953 1 95.06 76 PRO A CA 1
ATOM 597 C C . PRO A 1 76 ? -10.445 1.064 2.871 1 95.06 76 PRO A C 1
ATOM 599 O O . PRO A 1 76 ? -9.945 0.496 3.846 1 95.06 76 PRO A O 1
ATOM 602 N N . ASN A 1 77 ? -10.617 0.407 1.734 1 91.5 77 ASN A N 1
ATOM 603 C CA . ASN A 1 77 ? -10.375 -1.027 1.627 1 91.5 77 ASN A CA 1
ATOM 604 C C . ASN A 1 77 ? -8.945 -1.319 1.162 1 91.5 77 ASN A C 1
ATOM 606 O O . ASN A 1 77 ? -8.547 -2.48 1.069 1 91.5 77 ASN A O 1
ATOM 610 N N . MET A 1 78 ? -8.219 -0.281 0.92 1 92.38 78 MET A N 1
ATOM 611 C CA . MET A 1 78 ? -6.832 -0.469 0.512 1 92.38 78 MET A CA 1
ATOM 612 C C . MET A 1 78 ? -6.016 -1.099 1.637 1 92.38 78 MET A C 1
ATOM 614 O O . MET A 1 78 ? -6.301 -0.879 2.814 1 92.38 78 MET A O 1
ATOM 618 N N . PRO A 1 79 ? -4.984 -1.818 1.288 1 88.5 79 PRO A N 1
ATOM 619 C CA . PRO A 1 79 ? -4.262 -2.633 2.27 1 88.5 79 PRO A CA 1
ATOM 620 C C . PRO A 1 79 ? -3.613 -1.794 3.367 1 88.5 79 PRO A C 1
ATOM 622 O O . PRO A 1 79 ? -3.506 -2.244 4.512 1 88.5 79 PRO A O 1
ATOM 625 N N . PHE A 1 80 ? -3.174 -0.693 3.018 1 88.38 80 PHE A N 1
ATOM 626 C CA . PHE A 1 80 ? -2.428 0.04 4.035 1 88.38 80 PHE A CA 1
ATOM 627 C C . PHE A 1 80 ? -3.373 0.651 5.062 1 88.38 80 PHE A C 1
ATOM 629 O O . PHE A 1 80 ? -2.928 1.257 6.039 1 88.38 80 PHE A O 1
ATOM 636 N N . PHE A 1 81 ? -4.684 0.432 4.992 1 94.12 81 PHE A N 1
ATOM 637 C CA . PHE A 1 81 ? -5.629 0.901 5.996 1 94.12 81 PHE A CA 1
ATOM 638 C C . PHE A 1 81 ? -5.984 -0.218 6.969 1 94.12 81 PHE A C 1
ATOM 640 O O . PHE A 1 81 ? -6.719 0.002 7.934 1 94.12 81 PHE A O 1
ATOM 647 N N . ARG A 1 82 ? -5.469 -1.364 6.723 1 91.31 82 ARG A N 1
ATOM 648 C CA . ARG A 1 82 ? -5.777 -2.498 7.59 1 91.31 82 ARG A CA 1
ATOM 649 C C . ARG A 1 82 ? -5.141 -2.324 8.969 1 91.31 82 ARG A C 1
ATOM 651 O O . ARG A 1 82 ? -4.023 -1.814 9.078 1 91.31 82 ARG A O 1
ATOM 658 N N . GLU A 1 83 ? -5.91 -2.848 9.945 1 92 83 GLU A N 1
ATOM 659 C CA . GLU A 1 83 ? -5.359 -2.797 11.297 1 92 83 GLU A CA 1
ATOM 660 C C . GLU A 1 83 ? -4.082 -3.627 11.406 1 92 83 GLU A C 1
ATOM 662 O O . GLU A 1 83 ? -4.047 -4.777 10.969 1 92 83 GLU A O 1
ATOM 667 N N . GLN A 1 84 ? -3.127 -3.049 11.945 1 90.94 84 GLN A N 1
ATOM 668 C CA . GLN A 1 84 ? -1.817 -3.686 12.039 1 90.94 84 GLN A CA 1
ATOM 669 C C . GLN A 1 84 ? -1.605 -4.305 13.422 1 90.94 84 GLN A C 1
ATOM 671 O O . GLN A 1 84 ? -2 -3.723 14.43 1 90.94 84 GLN A O 1
ATOM 676 N N . LYS A 1 85 ? -1.051 -5.465 13.367 1 87.19 85 LYS A N 1
ATOM 677 C CA . LYS A 1 85 ? -0.609 -6.07 14.625 1 87.19 85 LYS A CA 1
ATOM 678 C C . LYS A 1 85 ? 0.796 -5.605 14.992 1 87.19 85 LYS A C 1
ATOM 680 O O . LYS A 1 85 ? 1.783 -6.09 14.438 1 87.19 85 LYS A O 1
ATOM 685 N N . THR A 1 86 ? 0.896 -4.598 15.859 1 82.81 86 THR A N 1
ATOM 686 C CA . THR A 1 86 ? 2.184 -4.043 16.266 1 82.81 86 THR A CA 1
ATOM 687 C C . THR A 1 86 ? 2.141 -3.578 17.719 1 82.81 86 THR A C 1
ATOM 689 O O . THR A 1 86 ? 1.075 -3.238 18.234 1 82.81 86 THR A O 1
ATOM 692 N N . GLU A 1 87 ? 3.246 -3.693 18.344 1 81.12 87 GLU A N 1
ATOM 693 C CA . GLU A 1 87 ? 3.355 -3.176 19.703 1 81.12 87 GLU A CA 1
ATOM 694 C C . GLU A 1 87 ? 3.529 -1.66 19.703 1 81.12 87 GLU A C 1
ATOM 696 O O . GLU A 1 87 ? 3.18 -0.992 20.672 1 81.12 87 GLU A O 1
ATOM 701 N N . GLY A 1 88 ? 3.902 -1.131 18.672 1 84.62 88 GLY A N 1
ATOM 702 C CA . GLY A 1 88 ? 4.133 0.3 18.547 1 84.62 88 GLY A CA 1
ATOM 703 C C . GLY A 1 88 ? 3.064 1.006 17.734 1 84.62 88 GLY A C 1
ATOM 704 O O . GLY A 1 88 ? 1.901 0.6 17.734 1 84.62 88 GLY A O 1
ATOM 705 N N . LEU A 1 89 ? 3.459 2.182 17.266 1 88.94 89 LEU A N 1
ATOM 706 C CA . LEU A 1 89 ? 2.545 2.953 16.438 1 88.94 89 LEU A CA 1
ATOM 707 C C . LEU A 1 89 ? 2.424 2.33 15.047 1 88.94 89 LEU A C 1
ATOM 709 O O . LEU A 1 89 ? 3.43 1.957 14.438 1 88.94 89 LEU A O 1
ATOM 713 N N . PRO A 1 90 ? 1.167 2.168 14.633 1 93.69 90 PRO A N 1
ATOM 714 C CA . PRO A 1 90 ? 0.992 1.693 13.258 1 93.69 90 PRO A CA 1
ATOM 715 C C . PRO A 1 90 ? 1.711 2.57 12.234 1 93.69 90 PRO A C 1
ATOM 717 O O . PRO A 1 90 ? 1.883 3.771 12.461 1 93.69 90 PRO A O 1
ATOM 720 N N . THR A 1 91 ? 2.057 1.979 11.148 1 94.12 91 THR A N 1
ATOM 721 C CA . THR A 1 91 ? 2.744 2.686 10.07 1 94.12 91 THR A CA 1
ATOM 722 C C . THR A 1 91 ? 1.765 3.541 9.273 1 94.12 91 THR A C 1
ATOM 724 O O . THR A 1 91 ? 0.673 3.084 8.93 1 94.12 91 THR A O 1
ATOM 727 N N . ILE A 1 92 ? 2.145 4.723 9.047 1 96.94 92 ILE A N 1
ATOM 728 C CA . ILE A 1 92 ? 1.384 5.633 8.203 1 96.94 92 ILE A CA 1
ATOM 729 C C . ILE A 1 92 ? 1.939 5.598 6.777 1 96.94 92 ILE A C 1
ATOM 731 O O . ILE A 1 92 ? 3.156 5.582 6.582 1 96.94 92 ILE A O 1
ATOM 735 N N . THR A 1 93 ? 1.058 5.543 5.812 1 96.38 93 THR A N 1
ATOM 736 C CA . THR A 1 93 ? 1.466 5.613 4.414 1 96.38 93 THR A CA 1
ATOM 737 C C . THR A 1 93 ? 1.228 7.016 3.852 1 96.38 93 THR A C 1
ATOM 739 O O . THR A 1 93 ? 0.171 7.609 4.074 1 96.38 93 THR A O 1
ATOM 742 N N . TYR A 1 94 ? 2.256 7.508 3.26 1 97.25 94 TYR A N 1
ATOM 743 C CA . TYR A 1 94 ? 2.17 8.82 2.633 1 97.25 94 TYR A CA 1
ATOM 744 C C . TYR A 1 94 ? 2.189 8.703 1.114 1 97.25 94 TYR A C 1
ATOM 746 O O . TYR A 1 94 ? 3.148 8.188 0.538 1 97.25 94 TYR A O 1
ATOM 754 N N . LEU A 1 95 ? 1.133 9.203 0.442 1 96.19 95 LEU A N 1
ATOM 755 C CA . LEU A 1 95 ? 1.068 9.258 -1.015 1 96.19 95 LEU A CA 1
ATOM 756 C C . LEU A 1 95 ? 1.491 10.633 -1.524 1 96.19 95 LEU A C 1
ATOM 758 O O . LEU A 1 95 ? 0.789 11.625 -1.311 1 96.19 95 LEU A O 1
ATOM 762 N N . HIS A 1 96 ? 2.604 10.703 -2.234 1 94.88 96 HIS A N 1
ATOM 763 C CA . HIS A 1 96 ? 3.146 11.953 -2.746 1 94.88 96 HIS A CA 1
ATOM 764 C C . HIS A 1 96 ? 2.52 12.32 -4.086 1 94.88 96 HIS A C 1
ATOM 766 O O . HIS A 1 96 ? 2.84 11.711 -5.113 1 94.88 96 HIS A O 1
ATOM 772 N N . ILE A 1 97 ? 1.754 13.352 -4.156 1 96.06 97 ILE A N 1
ATOM 773 C CA . ILE A 1 97 ? 1.059 13.719 -5.383 1 96.06 97 ILE A CA 1
ATOM 774 C C . ILE A 1 97 ? 1.896 14.719 -6.172 1 96.06 97 ILE A C 1
ATOM 776 O O . ILE A 1 97 ? 2.145 14.531 -7.363 1 96.06 97 ILE A O 1
ATOM 780 N N . HIS A 1 98 ? 2.285 15.82 -5.488 1 96.94 98 HIS A N 1
ATOM 781 C CA . HIS A 1 98 ? 3.039 16.875 -6.152 1 96.94 98 HIS A CA 1
ATOM 782 C C . HIS A 1 98 ? 3.826 17.703 -5.145 1 96.94 98 HIS A C 1
ATOM 784 O O . HIS A 1 98 ? 3.389 17.891 -4.008 1 96.94 98 HIS A O 1
ATOM 790 N N . GLU A 1 99 ? 4.957 18.172 -5.633 1 95.94 99 GLU A N 1
ATOM 791 C CA . GLU A 1 99 ? 5.727 19.125 -4.836 1 95.94 99 GLU A CA 1
ATOM 792 C C . GLU A 1 99 ? 6.535 20.062 -5.723 1 95.94 99 GLU A C 1
ATOM 794 O O . GLU A 1 99 ? 7.113 19.641 -6.723 1 95.94 99 GLU A O 1
ATOM 799 N N . CYS A 1 100 ? 6.488 21.281 -5.492 1 96 100 CYS A N 1
ATOM 800 C CA . CYS A 1 100 ? 7.332 22.312 -6.074 1 96 100 CYS A CA 1
ATOM 801 C C . CYS A 1 100 ? 7.734 23.344 -5.02 1 96 100 CYS A C 1
ATOM 803 O O . CYS A 1 100 ? 7.52 23.125 -3.826 1 96 100 CYS A O 1
ATOM 805 N N . ASP A 1 101 ? 8.344 24.422 -5.418 1 94.56 101 ASP A N 1
ATOM 806 C CA . ASP A 1 101 ? 8.844 25.406 -4.473 1 94.56 101 ASP A CA 1
ATOM 807 C C . ASP A 1 101 ? 7.695 26.172 -3.826 1 94.56 101 ASP A C 1
ATOM 809 O O . ASP A 1 101 ? 7.859 26.766 -2.754 1 94.56 101 ASP A O 1
ATOM 813 N N . LYS A 1 102 ? 6.531 26.172 -4.406 1 97 102 LYS A N 1
ATOM 814 C CA . LYS A 1 102 ? 5.43 27.031 -3.965 1 97 102 LYS A CA 1
ATOM 815 C C . LYS A 1 102 ? 4.445 26.25 -3.102 1 97 102 LYS A C 1
ATOM 817 O O . LYS A 1 102 ? 3.875 26.797 -2.154 1 97 102 LYS A O 1
ATOM 822 N N . PHE A 1 103 ? 4.25 25.016 -3.494 1 98.25 103 PHE A N 1
ATOM 823 C CA . PHE A 1 103 ? 3.279 24.234 -2.729 1 98.25 103 PHE A CA 1
ATOM 824 C C . PHE A 1 103 ? 3.537 22.734 -2.883 1 98.25 103 PHE A C 1
ATOM 826 O O . PHE A 1 103 ? 4.324 22.328 -3.738 1 98.25 103 PHE A O 1
ATOM 833 N N . SER A 1 104 ? 2.955 21.969 -2.027 1 98.06 104 SER A N 1
ATOM 834 C CA . SER A 1 104 ? 2.979 20.5 -2.104 1 98.06 104 SER A CA 1
ATOM 835 C C . SER A 1 104 ? 1.598 19.922 -1.838 1 98.06 104 SER A C 1
ATOM 837 O O . SER A 1 104 ? 0.78 20.531 -1.143 1 98.06 104 SER A O 1
ATOM 839 N N . ILE A 1 105 ? 1.251 18.828 -2.463 1 98.62 105 ILE A N 1
ATOM 840 C CA . ILE A 1 105 ? 0.019 18.078 -2.285 1 98.62 105 ILE A CA 1
ATOM 841 C C . ILE A 1 105 ? 0.351 16.625 -1.929 1 98.62 105 ILE A C 1
ATOM 843 O O . ILE A 1 105 ? 1.173 15.984 -2.592 1 98.62 105 ILE A O 1
ATOM 847 N N . GLY A 1 106 ? -0.222 16.125 -0.936 1 98.25 106 GLY A N 1
ATOM 848 C CA . GLY A 1 106 ? -0.027 14.734 -0.555 1 98.25 106 GLY A CA 1
ATOM 849 C C . GLY A 1 106 ? -1.166 14.18 0.278 1 98.25 106 GLY A C 1
ATOM 850 O O . GLY A 1 106 ? -2.043 14.922 0.717 1 98.25 106 GLY A O 1
ATOM 851 N N . ILE A 1 107 ? -1.204 12.852 0.467 1 98.62 107 ILE A N 1
ATOM 852 C CA . ILE A 1 107 ? -2.242 12.188 1.249 1 98.62 107 ILE A CA 1
ATOM 853 C C . ILE A 1 107 ? -1.6 11.352 2.354 1 98.62 107 ILE A C 1
ATOM 855 O O . ILE A 1 107 ? -0.716 10.531 2.09 1 98.62 107 ILE A O 1
ATOM 859 N N . PHE A 1 108 ? -1.988 11.578 3.566 1 98.56 108 PHE A N 1
ATOM 860 C CA . PHE A 1 108 ? -1.621 10.703 4.676 1 98.56 108 PHE A CA 1
ATOM 861 C C . PHE A 1 108 ? -2.68 9.625 4.891 1 98.56 108 PHE A C 1
ATOM 863 O O . PHE A 1 108 ? -3.844 9.938 5.148 1 98.56 108 PHE A O 1
ATOM 870 N N . CYS A 1 109 ? -2.285 8.398 4.73 1 98 109 CYS A N 1
ATOM 871 C CA . CYS A 1 109 ? -3.154 7.254 4.973 1 98 109 CYS A CA 1
ATOM 872 C C . CYS A 1 109 ? -2.855 6.621 6.328 1 98 109 CYS A C 1
ATOM 874 O O . CYS A 1 109 ? -1.771 6.074 6.539 1 98 109 CYS A O 1
ATOM 876 N N . LEU A 1 110 ? -3.83 6.703 7.211 1 98 110 LEU A N 1
ATOM 877 C CA . LEU A 1 110 ? -3.629 6.246 8.586 1 98 110 LEU A CA 1
ATOM 878 C C . LEU A 1 110 ? -4.523 5.051 8.891 1 98 110 LEU A C 1
ATOM 880 O O . LEU A 1 110 ? -5.75 5.16 8.836 1 98 110 LEU A O 1
ATOM 884 N N . PRO A 1 111 ? -3.926 3.85 9.18 1 96.75 111 PRO A N 1
ATOM 885 C CA . PRO A 1 111 ? -4.742 2.771 9.734 1 96.75 111 PRO A CA 1
ATOM 886 C C . PRO A 1 111 ? -5.285 3.104 11.125 1 96.75 111 PRO A C 1
ATOM 888 O O . PRO A 1 111 ? -4.891 4.109 11.727 1 96.75 111 PRO A O 1
ATOM 891 N N . PRO A 1 112 ? -6.215 2.311 11.617 1 96.19 112 PRO A N 1
ATOM 892 C CA . PRO A 1 112 ? -6.754 2.592 12.945 1 96.19 112 PRO A CA 1
ATOM 893 C C . PRO A 1 112 ? -5.668 2.674 14.016 1 96.19 112 PRO A C 1
ATOM 895 O O . PRO A 1 112 ? -4.707 1.9 13.992 1 96.19 112 PRO A O 1
ATOM 898 N N . SER A 1 113 ? -5.777 3.697 14.883 1 95.81 113 SER A N 1
ATOM 899 C CA . SER A 1 113 ? -4.938 3.92 16.047 1 95.81 113 SER A CA 1
ATOM 900 C C . SER A 1 113 ? -3.604 4.551 15.672 1 95.81 113 SER A C 1
ATOM 902 O O . SER A 1 113 ? -2.773 4.836 16.531 1 95.81 113 SER A O 1
ATOM 904 N N . ALA A 1 114 ? -3.395 4.711 14.398 1 96.94 114 ALA A N 1
ATOM 905 C CA . ALA A 1 114 ? -2.188 5.43 14 1 96.94 114 ALA A CA 1
ATOM 906 C C . ALA A 1 114 ? -2.215 6.871 14.5 1 96.94 114 ALA A C 1
ATOM 908 O O . ALA A 1 114 ? -3.287 7.465 14.633 1 96.94 114 ALA A O 1
ATOM 909 N N . VAL A 1 115 ? -1.002 7.434 14.781 1 97.19 115 VAL A N 1
ATOM 910 C CA . VAL A 1 115 ? -0.88 8.789 15.305 1 97.19 115 VAL A CA 1
ATOM 911 C C . VAL A 1 115 ? 0.194 9.547 14.531 1 97.19 115 VAL A C 1
ATOM 913 O O . VAL A 1 115 ? 1.331 9.086 14.414 1 97.19 115 VAL A O 1
ATOM 916 N N . LEU A 1 116 ? -0.18 10.578 13.898 1 98 116 LEU A N 1
ATOM 917 C CA . LEU A 1 116 ? 0.799 11.594 13.523 1 98 116 LEU A CA 1
ATOM 918 C C . LEU A 1 116 ? 1.032 12.57 14.672 1 98 116 LEU A C 1
ATOM 920 O O . LEU A 1 116 ? 0.179 13.414 14.961 1 98 116 LEU A O 1
ATOM 924 N N . PRO A 1 117 ? 2.105 12.484 15.289 1 97.75 117 PRO A N 1
ATOM 925 C CA . PRO A 1 117 ? 2.318 13.203 16.547 1 97.75 117 PRO A CA 1
ATOM 926 C C . PRO A 1 117 ? 2.277 14.727 16.375 1 97.75 117 PRO A C 1
ATOM 928 O O . PRO A 1 117 ? 2.293 15.219 15.242 1 97.75 117 PRO A O 1
ATOM 931 N N . LEU A 1 118 ? 2.201 15.359 17.531 1 98.19 118 LEU A N 1
ATOM 932 C CA . LEU A 1 118 ? 2.139 16.812 17.547 1 98.19 118 LEU A CA 1
ATOM 933 C C . LEU A 1 118 ? 3.33 17.422 16.812 1 98.19 118 LEU A C 1
ATOM 935 O O . LEU A 1 118 ? 4.48 17.125 17.141 1 98.19 118 LEU A O 1
ATOM 939 N N . HIS A 1 119 ? 3.041 18.188 15.812 1 98.31 119 HIS A N 1
ATOM 940 C CA . HIS A 1 119 ? 4.059 18.812 14.977 1 98.31 119 HIS A CA 1
ATOM 941 C C . HIS A 1 119 ? 3.596 20.172 14.461 1 98.31 119 HIS A C 1
ATOM 943 O O . HIS A 1 119 ? 2.432 20.531 14.633 1 98.31 119 HIS A O 1
ATOM 949 N N . ASN A 1 120 ? 4.539 20.938 13.867 1 98.19 120 ASN A N 1
ATOM 950 C CA . ASN A 1 120 ? 4.191 22.297 13.445 1 98.19 120 ASN A CA 1
ATOM 951 C C . ASN A 1 120 ? 4.316 22.453 11.93 1 98.19 120 ASN A C 1
ATOM 953 O O . ASN A 1 120 ? 4.754 21.531 11.234 1 98.19 120 ASN A O 1
ATOM 957 N N . HIS A 1 121 ? 3.859 23.516 11.406 1 98.25 121 HIS A N 1
ATOM 958 C CA . HIS A 1 121 ? 3.951 23.969 10.023 1 98.25 121 HIS A CA 1
ATOM 959 C C . HIS A 1 121 ? 4.477 25.391 9.945 1 98.25 121 HIS A C 1
ATOM 961 O O . HIS A 1 121 ? 3.729 26.312 9.602 1 98.25 121 HIS A O 1
ATOM 967 N N . PRO A 1 122 ? 5.789 25.625 10.164 1 97.31 122 PRO A N 1
ATOM 968 C CA . PRO A 1 122 ? 6.348 26.969 10.234 1 97.31 122 PRO A CA 1
ATOM 969 C C . PRO A 1 122 ? 6.176 27.75 8.922 1 97.31 122 PRO A C 1
ATOM 971 O O . PRO A 1 122 ? 6.57 27.266 7.863 1 97.31 122 PRO A O 1
ATOM 974 N N . GLU A 1 123 ? 5.539 28.891 9.039 1 97.25 123 GLU A N 1
ATOM 975 C CA . GLU A 1 123 ? 5.453 29.875 7.965 1 97.25 123 GLU A CA 1
ATOM 976 C C . GLU A 1 123 ? 4.645 29.344 6.789 1 97.25 123 GLU A C 1
ATOM 978 O O . GLU A 1 123 ? 4.93 29.656 5.633 1 97.25 123 GLU A O 1
ATOM 983 N N . MET A 1 124 ? 3.678 28.484 7.09 1 97.69 124 MET A N 1
ATOM 984 C CA . MET A 1 124 ? 2.908 27.844 6.027 1 97.69 124 MET A CA 1
ATOM 985 C C . MET A 1 124 ? 1.416 28.109 6.199 1 97.69 124 MET A C 1
ATOM 987 O O . MET A 1 124 ? 0.949 28.344 7.316 1 97.69 124 MET A O 1
ATOM 991 N N . THR A 1 125 ? 0.688 28.125 5.199 1 98.44 125 THR A N 1
ATOM 992 C CA . THR A 1 125 ? -0.752 27.891 5.164 1 98.44 125 THR A CA 1
ATOM 993 C C . THR A 1 125 ? -1.064 26.469 4.703 1 98.44 125 THR A C 1
ATOM 995 O O . THR A 1 125 ? -0.588 26.031 3.656 1 98.44 125 THR A O 1
ATOM 998 N N . VAL A 1 126 ? -1.809 25.734 5.5 1 98.81 126 VAL A N 1
ATOM 999 C CA . VAL A 1 126 ? -2.029 24.328 5.23 1 98.81 126 VAL A CA 1
ATOM 1000 C C . VAL A 1 126 ? -3.527 24.031 5.18 1 98.81 126 VAL A C 1
ATOM 1002 O O . VAL A 1 126 ? -4.289 24.516 6.02 1 98.81 126 VAL A O 1
ATOM 1005 N N . PHE A 1 127 ? -3.959 23.344 4.172 1 98.88 127 PHE A N 1
ATOM 1006 C CA . PHE A 1 127 ? -5.312 22.812 4.043 1 98.88 127 PHE A CA 1
ATOM 1007 C C . PHE A 1 127 ? -5.324 21.312 4.25 1 98.88 127 PHE A C 1
ATOM 1009 O O . PHE A 1 127 ? -4.547 20.578 3.621 1 98.88 127 PHE A O 1
ATOM 1016 N N . SER A 1 128 ? -6.18 20.859 5.141 1 98.81 128 SER A N 1
ATOM 1017 C CA . SER A 1 128 ? -6.293 19.422 5.395 1 98.81 128 SER A CA 1
ATOM 1018 C C . SER A 1 128 ? -7.727 18.938 5.211 1 98.81 128 SER A C 1
ATOM 1020 O O . SER A 1 128 ? -8.625 19.359 5.938 1 98.81 128 SER A O 1
ATOM 1022 N N . LYS A 1 129 ? -7.93 18.109 4.262 1 98.81 129 LYS A N 1
ATOM 1023 C CA . LYS A 1 129 ? -9.242 17.531 3.959 1 98.81 129 LYS A CA 1
ATOM 1024 C C . LYS A 1 129 ? -9.305 16.062 4.375 1 98.81 129 LYS A C 1
ATOM 1026 O O . LYS A 1 129 ? -8.594 15.227 3.822 1 98.81 129 LYS A O 1
ATOM 1031 N N . LEU A 1 130 ? -10.172 15.789 5.387 1 98.88 130 LEU A N 1
ATOM 1032 C CA . LEU A 1 130 ? -10.445 14.398 5.762 1 98.88 130 LEU A CA 1
ATOM 1033 C C . LEU A 1 130 ? -11.289 13.703 4.703 1 98.88 130 LEU A C 1
ATOM 1035 O O . LEU A 1 130 ? -12.453 14.07 4.496 1 98.88 130 LEU A O 1
ATOM 1039 N N . LEU A 1 131 ? -10.781 12.719 4.066 1 98.75 131 LEU A N 1
ATOM 1040 C CA . LEU A 1 131 ? -11.453 12.086 2.934 1 98.75 131 LEU A CA 1
ATOM 1041 C C . LEU A 1 131 ? -12.469 11.055 3.408 1 98.75 131 LEU A C 1
ATOM 1043 O O . LEU A 1 131 ? -13.547 10.93 2.82 1 98.75 131 LEU A O 1
ATOM 1047 N N . PHE A 1 132 ? -12.156 10.312 4.422 1 98.62 132 PHE A N 1
ATOM 1048 C CA . PHE A 1 132 ? -13.055 9.359 5.051 1 98.62 132 PHE A CA 1
ATOM 1049 C C . PHE A 1 132 ? -12.57 9.008 6.453 1 98.62 132 PHE A C 1
ATOM 1051 O O . PHE A 1 132 ? -11.43 9.297 6.816 1 98.62 132 PHE A O 1
ATOM 1058 N N . GLY A 1 133 ? -13.531 8.484 7.266 1 98.5 133 GLY A N 1
ATOM 1059 C CA . GLY A 1 133 ? -13.188 7.984 8.586 1 98.5 133 GLY A CA 1
ATOM 1060 C C . GLY A 1 133 ? -13.398 9.008 9.688 1 98.5 133 GLY A C 1
ATOM 1061 O O . GLY A 1 133 ? -14.039 10.039 9.469 1 98.5 133 GLY A O 1
ATOM 1062 N N . THR A 1 134 ? -12.93 8.641 10.883 1 98.75 134 THR A N 1
ATOM 1063 C CA . THR A 1 134 ? -12.984 9.484 12.07 1 98.75 134 THR A CA 1
ATOM 1064 C C . THR A 1 134 ? -11.578 9.773 12.586 1 98.75 134 THR A C 1
ATOM 1066 O O . THR A 1 134 ? -10.812 8.852 12.875 1 98.75 134 THR A O 1
ATOM 1069 N N . MET A 1 135 ? -11.266 11.008 12.656 1 98.62 135 MET A N 1
ATOM 1070 C CA . MET A 1 135 ? -9.953 11.469 13.102 1 98.62 135 MET A CA 1
ATOM 1071 C C . MET A 1 135 ? -10.078 12.344 14.344 1 98.62 135 MET A C 1
ATOM 1073 O O . MET A 1 135 ? -10.891 13.273 14.375 1 98.62 135 MET A O 1
ATOM 1077 N N . HIS A 1 136 ? -9.359 12.055 15.383 1 98.81 136 HIS A N 1
ATOM 1078 C CA . HIS A 1 136 ? -9.227 12.977 16.5 1 98.81 136 HIS A CA 1
ATOM 1079 C C . HIS A 1 136 ? -8.141 14.008 16.25 1 98.81 136 HIS A C 1
ATOM 1081 O O . HIS A 1 136 ? -6.992 13.656 15.969 1 98.81 136 HIS A O 1
ATOM 1087 N N . ILE A 1 137 ? -8.469 15.25 16.328 1 98.5 137 ILE A N 1
ATOM 1088 C CA . ILE A 1 137 ? -7.52 16.328 16.078 1 98.5 137 ILE A CA 1
ATOM 1089 C C . ILE A 1 137 ? -7.348 17.172 17.328 1 98.5 137 ILE A C 1
ATOM 1091 O O . ILE A 1 137 ? -8.328 17.656 17.891 1 98.5 137 ILE A O 1
ATOM 1095 N N . LYS A 1 138 ? -6.191 17.25 17.781 1 97.88 138 LYS A N 1
ATOM 1096 C CA . LYS A 1 138 ? -5.801 18.234 18.797 1 97.88 138 LYS A CA 1
ATOM 1097 C C . LYS A 1 138 ? -4.883 19.297 18.203 1 97.88 138 LYS A C 1
ATOM 1099 O O . LYS A 1 138 ? -3.842 18.969 17.625 1 97.88 138 LYS A O 1
ATOM 1104 N N . SER A 1 139 ? -5.242 20.469 18.25 1 98.12 139 SER A N 1
ATOM 1105 C CA . SER A 1 139 ? -4.441 21.547 17.656 1 98.12 139 SER A CA 1
ATOM 1106 C C . SER A 1 139 ? -4.207 22.672 18.656 1 98.12 139 SER A C 1
ATOM 1108 O O . SER A 1 139 ? -5.004 22.859 19.578 1 98.12 139 SER A O 1
ATOM 1110 N N . LEU A 1 140 ? -3.078 23.391 18.516 1 97.69 140 LEU A N 1
ATOM 1111 C CA . LEU A 1 140 ? -2.656 24.453 19.406 1 97.69 140 LEU A CA 1
ATOM 1112 C C . LEU A 1 140 ? -1.972 25.578 18.641 1 97.69 140 LEU A C 1
ATOM 1114 O O . LEU A 1 140 ? -1.415 25.344 17.562 1 97.69 140 LEU A O 1
ATOM 1118 N N . ASP A 1 141 ? -2.025 26.703 19.203 1 97.38 141 ASP A N 1
ATOM 1119 C CA . ASP A 1 141 ? -1.228 27.844 18.75 1 97.38 141 ASP A CA 1
ATOM 1120 C C . ASP A 1 141 ? -0.427 28.453 19.891 1 97.38 141 ASP A C 1
ATOM 1122 O O . ASP A 1 141 ? -0.856 28.406 21.047 1 97.38 141 ASP A O 1
ATOM 1126 N N . TRP A 1 142 ? 0.67 29.078 19.562 1 94.94 142 TRP A N 1
ATOM 1127 C CA . TRP A 1 142 ? 1.491 29.75 20.578 1 94.94 142 TRP A CA 1
ATOM 1128 C C . TRP A 1 142 ? 0.732 30.906 21.219 1 94.94 142 TRP A C 1
ATOM 1130 O O . TRP A 1 142 ? 0.026 31.656 20.531 1 94.94 142 TRP A O 1
ATOM 1140 N N . VAL A 1 143 ? 0.996 30.984 22.5 1 91.62 143 VAL A N 1
ATOM 1141 C CA . VAL A 1 143 ? 0.537 32.188 23.172 1 91.62 143 VAL A CA 1
ATOM 1142 C C . VAL A 1 143 ? 1.567 33.312 23 1 91.62 143 VAL A C 1
ATOM 1144 O O . VAL A 1 143 ? 2.762 33.094 23.219 1 91.62 143 VAL A O 1
ATOM 1147 N N . ASN A 1 144 ? 1.067 34.438 22.641 1 86.75 144 ASN A N 1
ATOM 1148 C CA . ASN A 1 144 ? 1.979 35.562 22.422 1 86.75 144 ASN A CA 1
ATOM 1149 C C . ASN A 1 144 ? 2.457 36.156 23.734 1 86.75 144 ASN A C 1
ATOM 1151 O O . ASN A 1 144 ? 1.689 36.25 24.688 1 86.75 144 ASN A O 1
ATOM 1155 N N . GLY A 1 145 ? 3.688 36.625 23.781 1 79.12 145 GLY A N 1
ATOM 1156 C CA . GLY A 1 145 ? 4.188 37.469 24.828 1 79.12 145 GLY A CA 1
ATOM 1157 C C . GLY A 1 145 ? 4.652 36.719 26.062 1 79.12 145 GLY A C 1
ATOM 1158 O O . GLY A 1 145 ? 4.957 37.312 27.094 1 79.12 145 GLY A O 1
ATOM 1159 N N . ILE A 1 146 ? 4.516 35.438 26.078 1 74.75 146 ILE A N 1
ATOM 1160 C CA . ILE A 1 146 ? 4.973 34.688 27.219 1 74.75 146 ILE A CA 1
ATOM 1161 C C . ILE A 1 146 ? 6.289 33.969 26.891 1 74.75 146 ILE A C 1
ATOM 1163 O O . ILE A 1 146 ? 6.379 33.25 25.906 1 74.75 146 ILE A O 1
ATOM 1167 N N . PRO A 1 147 ? 7.27 34.344 27.641 1 72.38 147 PRO A N 1
ATOM 1168 C CA . PRO A 1 147 ? 8.562 33.719 27.375 1 72.38 147 PRO A CA 1
ATOM 1169 C C . PRO A 1 147 ? 8.562 32.219 27.656 1 72.38 147 PRO A C 1
ATOM 1171 O O . PRO A 1 147 ? 7.703 31.719 28.391 1 72.38 147 PRO A O 1
ATOM 1174 N N . SER A 1 148 ? 9.516 31.562 27.016 1 75.69 148 SER A N 1
ATOM 1175 C CA . SER A 1 148 ? 9.711 30.141 27.297 1 75.69 148 SER A CA 1
ATOM 1176 C C . SER A 1 148 ? 10.156 29.922 28.734 1 75.69 148 SER A C 1
ATOM 1178 O O . SER A 1 148 ? 10.711 30.812 29.375 1 75.69 148 SER A O 1
ATOM 1180 N N . ASN A 1 149 ? 9.711 28.828 29.312 1 73.31 149 ASN A N 1
ATOM 1181 C CA . ASN A 1 149 ? 10.094 28.438 30.656 1 73.31 149 ASN A CA 1
ATOM 1182 C C . ASN A 1 149 ? 10.828 27.094 30.672 1 73.31 149 ASN A C 1
ATOM 1184 O O . ASN A 1 149 ? 10.664 26.281 29.766 1 73.31 149 ASN A O 1
ATOM 1188 N N . LYS A 1 150 ? 11.711 26.984 31.641 1 72.31 150 LYS A N 1
ATOM 1189 C CA . LYS A 1 150 ? 12.422 25.719 31.781 1 72.31 150 LYS A CA 1
ATOM 1190 C C . LYS A 1 150 ? 11.523 24.641 32.375 1 72.31 150 LYS A C 1
ATOM 1192 O O . LYS A 1 150 ? 10.727 24.938 33.281 1 72.31 150 LYS A O 1
ATOM 1197 N N . VAL A 1 151 ? 11.344 23.562 31.766 1 66.06 151 VAL A N 1
ATOM 1198 C CA . VAL A 1 151 ? 10.586 22.438 32.312 1 66.06 151 VAL A CA 1
ATOM 1199 C C . VAL A 1 151 ? 11.367 21.766 33.438 1 66.06 151 VAL A C 1
ATOM 1201 O O . VAL A 1 151 ? 12.547 21.438 33.25 1 66.06 151 VAL A O 1
ATOM 1204 N N . PRO A 1 152 ? 10.812 21.875 34.688 1 58.38 152 PRO A N 1
ATOM 1205 C CA . PRO A 1 152 ? 11.531 21.25 35.812 1 58.38 152 PRO A CA 1
ATOM 1206 C C . PRO A 1 152 ? 11.812 19.766 35.531 1 58.38 152 PRO A C 1
ATOM 1208 O O . PRO A 1 152 ? 10.93 19.031 35.094 1 58.38 152 PRO A O 1
ATOM 1211 N N . ASP A 1 153 ? 12.922 19.438 35.062 1 52.88 153 ASP A N 1
ATOM 1212 C CA . ASP A 1 153 ? 13.242 18.016 35 1 52.88 153 ASP A CA 1
ATOM 1213 C C . ASP A 1 153 ? 13.047 17.344 36.344 1 52.88 153 ASP A C 1
ATOM 1215 O O . ASP A 1 153 ? 13.25 17.984 37.406 1 52.88 153 ASP A O 1
ATOM 1219 N N . GLY A 1 154 ? 12.227 16.422 36.562 1 45.88 154 GLY A N 1
ATOM 1220 C CA . GLY A 1 154 ? 12.352 15.75 37.844 1 45.88 154 GLY A CA 1
ATOM 1221 C C . GLY A 1 154 ? 13.734 15.867 38.438 1 45.88 154 GLY A C 1
ATOM 1222 O O . GLY A 1 154 ? 14.508 16.75 38.094 1 45.88 154 GLY A O 1
ATOM 1223 N N . ASP A 1 155 ? 14.414 14.57 38.719 1 43.09 155 ASP A N 1
ATOM 1224 C CA . ASP A 1 155 ? 15.562 14.344 39.594 1 43.09 155 ASP A CA 1
ATOM 1225 C C . ASP A 1 155 ? 16.781 15.141 39.125 1 43.09 155 ASP A C 1
ATOM 1227 O O . ASP A 1 155 ? 17.688 15.43 39.906 1 43.09 155 ASP A O 1
ATOM 1231 N N . SER A 1 156 ? 17.469 14.766 37.938 1 41.25 156 SER A N 1
ATOM 1232 C CA . SER A 1 156 ? 18.906 15.008 37.812 1 41.25 156 SER A CA 1
ATOM 1233 C C . SER A 1 156 ? 19.188 16.469 37.5 1 41.25 156 SER A C 1
ATOM 1235 O O . SER A 1 156 ? 18.469 17.094 36.719 1 41.25 156 SER A O 1
ATOM 1237 N N . SER A 1 157 ? 19.984 17.25 38.375 1 42.19 157 SER A N 1
ATOM 1238 C CA . SER A 1 157 ? 20.656 18.547 38.406 1 42.19 157 SER A CA 1
ATOM 1239 C C . SER A 1 157 ? 21.047 18.984 37 1 42.19 157 SER A C 1
ATOM 1241 O O . SER A 1 157 ? 21.078 20.188 36.719 1 42.19 157 SER A O 1
ATOM 1243 N N . ASP A 1 158 ? 21.984 18.266 36.312 1 40.09 158 ASP A N 1
ATOM 1244 C CA . ASP A 1 158 ? 22.828 18.625 35.188 1 40.09 158 ASP A CA 1
ATOM 1245 C C . ASP A 1 158 ? 22.031 18.656 33.906 1 40.09 158 ASP A C 1
ATOM 1247 O O . ASP A 1 158 ? 22.578 18.828 32.812 1 40.09 158 ASP A O 1
ATOM 1251 N N . ALA A 1 159 ? 20.922 17.969 33.812 1 44.41 159 ALA A N 1
ATOM 1252 C CA . ALA A 1 159 ? 20.391 17.781 32.469 1 44.41 159 ALA A CA 1
ATOM 1253 C C . ALA A 1 159 ? 19.844 19.078 31.891 1 44.41 159 ALA A C 1
ATOM 1255 O O . ALA A 1 159 ? 19.188 19.844 32.594 1 44.41 159 ALA A O 1
ATOM 1256 N N . LEU A 1 160 ? 20.406 19.656 30.922 1 47.72 160 LEU A N 1
ATOM 1257 C CA . LEU A 1 160 ? 20.031 20.766 30.047 1 47.72 160 LEU A CA 1
ATOM 1258 C C . LEU A 1 160 ? 18.516 20.938 30 1 47.72 160 LEU A C 1
ATOM 1260 O O . LEU A 1 160 ? 17.781 20.016 29.656 1 47.72 160 LEU A O 1
ATOM 1264 N N . SER A 1 161 ? 17.906 21.609 30.938 1 56.88 161 SER A N 1
ATOM 1265 C CA . SER A 1 161 ? 16.516 21.984 31.141 1 56.88 161 SER A CA 1
ATOM 1266 C C . SER A 1 161 ? 15.836 22.312 29.812 1 56.88 161 SER A C 1
ATOM 1268 O O . SER A 1 161 ? 16.281 23.188 29.078 1 56.88 161 SER A O 1
ATOM 1270 N N . ALA A 1 162 ? 15.195 21.344 29.25 1 68.5 162 ALA A N 1
ATOM 1271 C CA . ALA A 1 162 ? 14.469 21.562 28 1 68.5 162 ALA A CA 1
ATOM 1272 C C . ALA A 1 162 ? 13.438 22.688 28.156 1 68.5 162 ALA A C 1
ATOM 1274 O O . ALA A 1 162 ? 12.844 22.844 29.234 1 68.5 162 ALA A O 1
ATOM 1275 N N . GLU A 1 163 ? 13.531 23.703 27.312 1 84.5 163 GLU A N 1
ATOM 1276 C CA . GLU A 1 163 ? 12.648 24.859 27.297 1 84.5 163 GLU A CA 1
ATOM 1277 C C . GLU A 1 163 ? 11.266 24.484 26.75 1 84.5 163 GLU A C 1
ATOM 1279 O O . GLU A 1 163 ? 11.156 23.641 25.859 1 84.5 163 GLU A O 1
ATOM 1284 N N . ALA A 1 164 ? 10.195 24.938 27.484 1 90.31 164 ALA A N 1
ATOM 1285 C CA . ALA A 1 164 ? 8.82 24.766 27.047 1 90.31 164 ALA A CA 1
ATOM 1286 C C . ALA A 1 164 ? 8.141 26.109 26.828 1 90.31 164 ALA A C 1
ATOM 1288 O O . ALA A 1 164 ? 8.445 27.094 27.516 1 90.31 164 ALA A O 1
ATOM 1289 N N . ARG A 1 165 ? 7.301 26.172 25.812 1 92 165 ARG A N 1
ATOM 1290 C CA . ARG A 1 165 ? 6.543 27.375 25.484 1 92 165 ARG A CA 1
ATOM 1291 C C . ARG A 1 165 ? 5.047 27.141 25.641 1 92 165 ARG A C 1
ATOM 1293 O O . ARG A 1 165 ? 4.555 26.047 25.359 1 92 165 ARG A O 1
ATOM 1300 N N . LEU A 1 166 ? 4.379 28.188 26.047 1 92.19 166 LEU A N 1
ATOM 1301 C CA . LEU A 1 166 ? 2.951 28.062 26.312 1 92.19 166 LEU A CA 1
ATOM 1302 C C . LEU A 1 166 ? 2.146 28.125 25.016 1 92.19 166 LEU A C 1
ATOM 1304 O O . LEU A 1 166 ? 2.426 28.953 24.141 1 92.19 166 LEU A O 1
ATOM 1308 N N . ALA A 1 167 ? 1.212 27.25 24.906 1 95.19 167 ALA A N 1
ATOM 1309 C CA . ALA A 1 167 ? 0.316 27.188 23.75 1 95.19 167 ALA A CA 1
ATOM 1310 C C . ALA A 1 167 ? -1.14 27.078 24.188 1 95.19 167 ALA A C 1
ATOM 1312 O O . ALA A 1 167 ? -1.429 26.547 25.281 1 95.19 167 ALA A O 1
ATOM 1313 N N . LYS A 1 168 ? -1.996 27.594 23.438 1 94.88 168 LYS A N 1
ATOM 1314 C CA . LYS A 1 168 ? -3.434 27.516 23.672 1 94.88 168 LYS A CA 1
ATOM 1315 C C . LYS A 1 168 ? -4.078 26.453 22.797 1 94.88 168 LYS A C 1
ATOM 1317 O O . LYS A 1 168 ? -3.82 26.391 21.594 1 94.88 168 LYS A O 1
ATOM 1322 N N . VAL A 1 169 ? -4.941 25.641 23.344 1 95.94 169 VAL A N 1
ATOM 1323 C CA . VAL A 1 169 ? -5.66 24.609 22.594 1 95.94 169 VAL A CA 1
ATOM 1324 C C . VAL A 1 169 ? -6.723 25.266 21.719 1 95.94 169 VAL A C 1
ATOM 1326 O O . VAL A 1 169 ? -7.527 26.062 22.188 1 95.94 169 VAL A O 1
ATOM 1329 N N . LYS A 1 170 ? -6.695 24.969 20.438 1 96.62 170 LYS A N 1
ATOM 1330 C CA . LYS A 1 170 ? -7.664 25.5 19.484 1 96.62 170 LYS A CA 1
ATOM 1331 C C . LYS A 1 170 ? -8.781 24.5 19.219 1 96.62 170 LYS A C 1
ATOM 1333 O O . LYS A 1 170 ? -9.953 24.875 19.125 1 96.62 170 LYS A O 1
ATOM 1338 N N . VAL A 1 171 ? -8.414 23.281 19 1 96.31 171 VAL A N 1
ATOM 1339 C CA . VAL A 1 171 ? -9.336 22.188 18.734 1 96.31 171 VAL A CA 1
ATOM 1340 C C . VAL A 1 171 ? -8.898 20.953 19.5 1 96.31 171 VAL A C 1
ATOM 1342 O O . VAL A 1 171 ? -7.699 20.688 19.656 1 96.31 171 VAL A O 1
ATOM 1345 N N . ASP A 1 172 ? -9.758 20.203 20.047 1 96.88 172 ASP A N 1
ATOM 1346 C CA . ASP A 1 172 ? -9.578 18.891 20.656 1 96.88 172 ASP A CA 1
ATOM 1347 C C . ASP A 1 172 ? -10.844 18.047 20.516 1 96.88 172 ASP A C 1
ATOM 1349 O O . ASP A 1 172 ? -11.625 17.938 21.469 1 96.88 172 ASP A O 1
ATOM 1353 N N . ALA A 1 173 ? -10.984 17.469 19.328 1 98 173 ALA A N 1
ATOM 1354 C CA . ALA A 1 173 ? -12.266 16.844 19.031 1 98 173 ALA A CA 1
ATOM 1355 C C . ALA A 1 173 ? -12.125 15.789 17.938 1 98 173 ALA A C 1
ATOM 1357 O O . ALA A 1 173 ? -11.109 15.742 17.234 1 98 173 ALA A O 1
ATOM 1358 N N . ASP A 1 174 ? -13.156 14.969 17.844 1 98.56 174 ASP A N 1
ATOM 1359 C CA . ASP A 1 174 ? -13.266 14.016 16.75 1 98.56 174 ASP A CA 1
ATOM 1360 C C . ASP A 1 174 ? -13.898 14.664 15.523 1 98.56 174 ASP A C 1
ATOM 1362 O O . ASP A 1 174 ? -14.914 15.352 15.633 1 98.56 174 ASP A O 1
ATOM 1366 N N . PHE A 1 175 ? -13.289 14.547 14.406 1 98.5 175 PHE A N 1
ATOM 1367 C CA . PHE A 1 175 ? -13.844 14.938 13.117 1 98.5 175 PHE A CA 1
ATOM 1368 C C . PHE A 1 175 ? -14.289 13.711 12.328 1 98.5 175 PHE A C 1
ATOM 1370 O O . PHE A 1 175 ? -13.531 12.75 12.18 1 98.5 175 PHE A O 1
ATOM 1377 N N . ILE A 1 176 ? -15.484 13.703 11.852 1 98.31 176 ILE A N 1
ATOM 1378 C CA . ILE A 1 176 ? -16.062 12.586 11.102 1 98.31 176 ILE A CA 1
ATOM 1379 C C . ILE A 1 176 ? -16.344 13.031 9.664 1 98.31 176 ILE A C 1
ATOM 1381 O O . ILE A 1 176 ? -17.062 13.992 9.438 1 98.31 176 ILE A O 1
ATOM 1385 N N . ALA A 1 177 ? -15.781 12.359 8.75 1 97.88 177 ALA A N 1
ATOM 1386 C CA . ALA A 1 177 ? -16.047 12.656 7.344 1 97.88 177 ALA A CA 1
ATOM 1387 C C . ALA A 1 177 ? -17.453 12.242 6.949 1 97.88 177 ALA A C 1
ATOM 1389 O O . ALA A 1 177 ? -17.953 11.203 7.398 1 97.88 177 ALA A O 1
ATOM 1390 N N . PRO A 1 178 ? -18.141 13 6.113 1 96.81 178 PRO A N 1
ATOM 1391 C CA . PRO A 1 178 ? -17.594 14.203 5.488 1 96.81 178 PRO A CA 1
ATOM 1392 C C . PRO A 1 178 ? -17.609 15.414 6.426 1 96.81 178 PRO A C 1
ATOM 1394 O O . PRO A 1 178 ? -18.516 15.555 7.242 1 96.81 178 PRO A O 1
ATOM 1397 N N . CYS A 1 179 ? -16.625 16.188 6.414 1 97.06 179 CYS A N 1
ATOM 1398 C CA . CYS A 1 179 ? -16.547 17.453 7.141 1 97.06 179 CYS A CA 1
ATOM 1399 C C . CYS A 1 179 ? -15.773 18.5 6.332 1 97.06 179 CYS A C 1
ATOM 1401 O O . CYS A 1 179 ? -15.18 18.172 5.301 1 97.06 179 CYS A O 1
ATOM 1403 N N . ASP A 1 180 ? -15.812 19.688 6.738 1 97.06 180 ASP A N 1
ATOM 1404 C CA . ASP A 1 180 ? -15.156 20.781 6.016 1 97.06 180 ASP A CA 1
ATOM 1405 C C . ASP A 1 180 ? -13.633 20.672 6.133 1 97.06 180 ASP A C 1
ATOM 1407 O O . ASP A 1 180 ? -13.117 20.141 7.117 1 97.06 180 ASP A O 1
ATOM 1411 N N . THR A 1 181 ? -13 21.188 5.133 1 98.5 181 THR A N 1
ATOM 1412 C CA . THR A 1 181 ? -11.547 21.297 5.129 1 98.5 181 THR A CA 1
ATOM 1413 C C . THR A 1 181 ? -11.062 22.172 6.277 1 98.5 181 THR A C 1
ATOM 1415 O O . THR A 1 181 ? -11.641 23.234 6.539 1 98.5 181 THR A O 1
ATOM 1418 N N . SER A 1 182 ? -10.102 21.688 6.977 1 98.06 182 SER A N 1
ATOM 1419 C CA . SER A 1 182 ? -9.461 22.5 8.008 1 98.06 182 SER A CA 1
ATOM 1420 C C . SER A 1 182 ? -8.328 23.328 7.43 1 98.06 182 SER A C 1
ATOM 1422 O O . SER A 1 182 ? -7.562 22.859 6.59 1 98.06 182 SER A O 1
ATOM 1424 N N . ILE A 1 183 ? -8.211 24.562 7.902 1 98.56 183 ILE A N 1
ATOM 1425 C CA . ILE A 1 183 ? -7.156 25.453 7.434 1 98.56 183 ILE A CA 1
ATOM 1426 C C . ILE A 1 183 ? -6.344 25.969 8.617 1 98.56 183 ILE A C 1
ATOM 1428 O O . ILE A 1 183 ? -6.91 26.375 9.641 1 98.56 183 ILE A O 1
ATOM 1432 N N . LEU A 1 184 ? -5.09 25.906 8.477 1 98.5 184 LEU A N 1
ATOM 1433 C CA . LEU A 1 184 ? -4.215 26.531 9.469 1 98.5 184 LEU A CA 1
ATOM 1434 C C . LEU A 1 184 ? -3.277 27.531 8.805 1 98.5 184 LEU A C 1
ATOM 1436 O O . LEU A 1 184 ? -3.045 27.469 7.594 1 98.5 184 LEU A O 1
ATOM 1440 N N . TYR A 1 185 ? -2.826 28.453 9.594 1 98 185 TYR A N 1
ATOM 1441 C CA . TYR A 1 185 ? -1.984 29.547 9.141 1 98 185 TYR A CA 1
ATOM 1442 C C . TYR A 1 185 ? -0.664 29.578 9.898 1 98 185 TYR A C 1
ATOM 1444 O O . TYR A 1 185 ? -0.477 28.812 10.852 1 98 185 TYR A O 1
ATOM 1452 N N . PRO A 1 186 ? 0.266 30.391 9.422 1 97 186 PRO A N 1
ATOM 1453 C CA . PRO A 1 186 ? 1.581 30.422 10.07 1 97 186 PRO A CA 1
ATOM 1454 C C . PRO A 1 186 ? 1.495 30.641 11.578 1 97 186 PRO A C 1
ATOM 1456 O O . PRO A 1 186 ? 2.312 30.109 12.328 1 97 186 PRO A O 1
ATOM 1459 N N . THR A 1 187 ? 0.45 31.344 12.055 1 95.31 187 THR A N 1
ATOM 1460 C CA . THR A 1 187 ? 0.419 31.672 13.477 1 95.31 187 THR A CA 1
ATOM 1461 C C . THR A 1 187 ? -0.968 31.422 14.062 1 95.31 187 THR A C 1
ATOM 1463 O O . THR A 1 187 ? -1.256 31.828 15.188 1 95.31 187 THR A O 1
ATOM 1466 N N . ASP A 1 188 ? -1.828 30.828 13.328 1 96.31 188 ASP A N 1
ATOM 1467 C CA . ASP A 1 188 ? -3.203 30.625 13.773 1 96.31 188 ASP A CA 1
ATOM 1468 C C . ASP A 1 188 ? -3.816 29.375 13.133 1 96.31 188 ASP A C 1
ATOM 1470 O O . ASP A 1 188 ? -3.197 28.75 12.281 1 96.31 188 ASP A O 1
ATOM 1474 N N . GLY A 1 189 ? -4.957 29 13.695 1 97.12 189 GLY A N 1
ATOM 1475 C CA . GLY A 1 189 ? -5.707 27.891 13.109 1 97.12 189 GLY A CA 1
ATOM 1476 C C . GLY A 1 189 ? -5.215 26.531 13.555 1 97.12 189 GLY A C 1
ATOM 1477 O O . GLY A 1 189 ? -5.531 25.516 12.93 1 97.12 189 GLY A O 1
ATOM 1478 N N . GLY A 1 190 ? -4.418 26.547 14.602 1 97.94 190 GLY A N 1
ATOM 1479 C CA . GLY A 1 190 ? -3.879 25.281 15.078 1 97.94 190 GLY A CA 1
ATOM 1480 C C . GLY A 1 190 ? -2.637 24.844 14.32 1 97.94 190 GLY A C 1
ATOM 1481 O O . GLY A 1 190 ? -2.566 23.719 13.836 1 97.94 190 GLY A O 1
ATOM 1482 N N . ASN A 1 191 ? -1.676 25.766 14.258 1 98.12 191 ASN A N 1
ATOM 1483 C CA . ASN A 1 191 ? -0.448 25.5 13.516 1 98.12 191 ASN A CA 1
ATOM 1484 C C . ASN A 1 191 ? 0.229 24.219 14 1 98.12 191 ASN A C 1
ATOM 1486 O O . ASN A 1 191 ? 0.773 23.453 13.203 1 98.12 191 ASN A O 1
ATOM 1490 N N . MET A 1 192 ? 0.187 24.047 15.258 1 98 192 MET A N 1
ATOM 1491 C CA . MET A 1 192 ? 0.619 22.766 15.797 1 98 192 MET A CA 1
ATOM 1492 C C . MET A 1 192 ? -0.562 21.812 15.945 1 98 192 MET A C 1
ATOM 1494 O O . MET A 1 192 ? -1.623 22.203 16.438 1 98 192 MET A O 1
ATOM 1498 N N . HIS A 1 193 ? -0.405 20.625 15.5 1 98.62 193 HIS A N 1
ATOM 1499 C CA . HIS A 1 193 ? -1.539 19.719 15.648 1 98.62 193 HIS A CA 1
ATOM 1500 C C . HIS A 1 193 ? -1.083 18.266 15.664 1 98.62 193 HIS A C 1
ATOM 1502 O O . HIS A 1 193 ? 0.045 17.969 15.273 1 98.62 193 HIS A O 1
ATOM 1508 N N . CYS A 1 194 ? -1.903 17.438 16.219 1 98.25 194 CYS A N 1
ATOM 1509 C CA . CYS A 1 194 ? -1.784 15.977 16.297 1 98.25 194 CYS A CA 1
ATOM 1510 C C . CYS A 1 194 ? -2.996 15.305 15.664 1 98.25 194 CYS A C 1
ATOM 1512 O O . CYS A 1 194 ? -4.137 15.68 15.938 1 98.25 194 CYS A O 1
ATOM 1514 N N . PHE A 1 195 ? -2.74 14.352 14.766 1 98.38 195 PHE A N 1
ATOM 1515 C CA . PHE A 1 195 ? -3.791 13.539 14.172 1 98.38 195 PHE A CA 1
ATOM 1516 C C . PHE A 1 195 ? -3.787 12.133 14.766 1 98.38 195 PHE A C 1
ATOM 1518 O O . PHE A 1 195 ? -2.758 11.461 14.766 1 98.38 195 PHE A O 1
ATOM 1525 N N . THR A 1 196 ? -4.898 11.711 15.266 1 98.25 196 THR A N 1
ATOM 1526 C CA . THR A 1 196 ? -5.07 10.336 15.734 1 98.25 196 THR A CA 1
ATOM 1527 C C . THR A 1 196 ? -6.23 9.664 15 1 98.25 196 THR A C 1
ATOM 1529 O O . THR A 1 196 ? -7.371 10.125 15.078 1 98.25 196 THR A O 1
ATOM 1532 N N . ALA A 1 197 ? -5.891 8.586 14.352 1 98.44 197 ALA A N 1
ATOM 1533 C CA . ALA A 1 197 ? -6.926 7.855 13.617 1 98.44 197 ALA A CA 1
ATOM 1534 C C . ALA A 1 197 ? -7.77 7.008 14.57 1 98.44 197 ALA A C 1
ATOM 1536 O O . ALA A 1 197 ? -7.281 6.023 15.133 1 98.44 197 ALA A O 1
ATOM 1537 N N . VAL A 1 198 ? -9.031 7.418 14.703 1 98.31 198 VAL A N 1
ATOM 1538 C CA . VAL A 1 198 ? -9.969 6.605 15.461 1 98.31 198 VAL A CA 1
ATOM 1539 C C . VAL A 1 198 ? -10.375 5.383 14.641 1 98.31 198 VAL A C 1
ATOM 1541 O O . VAL A 1 198 ? -10.398 4.262 15.148 1 98.31 198 VAL A O 1
ATOM 1544 N N . THR A 1 199 ? -10.734 5.594 13.43 1 97.88 199 THR A N 1
ATOM 1545 C CA . THR A 1 199 ? -10.852 4.586 12.383 1 97.88 199 THR A CA 1
ATOM 1546 C C . THR A 1 199 ? -9.805 4.805 11.289 1 97.88 199 THR A C 1
ATOM 1548 O O . THR A 1 199 ? -9.031 5.762 11.352 1 97.88 199 THR A O 1
ATOM 1551 N N . GLN A 1 200 ? -9.734 3.898 10.344 1 96.88 200 GLN A N 1
ATOM 1552 C CA . GLN A 1 200 ? -8.859 4.215 9.219 1 96.88 200 GLN A CA 1
ATOM 1553 C C . GLN A 1 200 ? -9.281 5.52 8.547 1 96.88 200 GLN A C 1
ATOM 1555 O O . GLN A 1 200 ? -10.477 5.781 8.375 1 96.88 200 GLN A O 1
ATOM 1560 N N . CYS A 1 201 ? -8.219 6.391 8.219 1 97.69 201 CYS A N 1
ATOM 1561 C CA . CYS A 1 201 ? -8.461 7.727 7.691 1 97.69 201 CYS A CA 1
ATOM 1562 C C . CYS A 1 201 ? -7.469 8.062 6.586 1 97.69 201 CYS A C 1
ATOM 1564 O O . CYS A 1 201 ? -6.355 7.535 6.562 1 97.69 201 CYS A O 1
ATOM 1566 N N . ALA A 1 202 ? -7.969 8.891 5.727 1 98.56 202 ALA A N 1
ATOM 1567 C CA . ALA A 1 202 ? -7.062 9.539 4.785 1 98.56 202 ALA A CA 1
ATOM 1568 C C . ALA A 1 202 ? -7.227 11.055 4.812 1 98.56 202 ALA A C 1
ATOM 1570 O O . ALA A 1 202 ? -8.352 11.562 4.812 1 98.56 202 ALA A O 1
ATOM 1571 N N . VAL A 1 203 ? -6.137 11.742 4.883 1 98.81 203 VAL A N 1
ATOM 1572 C CA . VAL A 1 203 ? -6.156 13.203 4.914 1 98.81 203 VAL A CA 1
ATOM 1573 C C . VAL A 1 203 ? -5.414 13.758 3.701 1 98.81 203 VAL A C 1
ATOM 1575 O O . VAL A 1 203 ? -4.227 13.484 3.514 1 98.81 203 VAL A O 1
ATOM 1578 N N . LEU A 1 204 ? -6.102 14.492 2.916 1 98.81 204 LEU A N 1
ATOM 1579 C CA . LEU A 1 204 ? -5.508 15.219 1.798 1 98.81 204 LEU A CA 1
ATOM 1580 C C . LEU A 1 204 ? -4.988 16.578 2.246 1 98.81 204 LEU A C 1
ATOM 1582 O O . LEU A 1 204 ? -5.766 17.422 2.691 1 98.81 204 LEU A O 1
ATOM 1586 N N . ASP A 1 205 ? -3.635 16.781 2.051 1 98.69 205 ASP A N 1
ATOM 1587 C CA . ASP A 1 205 ? -2.977 17.984 2.561 1 98.69 205 ASP A CA 1
ATOM 1588 C C . ASP A 1 205 ? -2.406 18.828 1.42 1 98.69 205 ASP A C 1
ATOM 1590 O O . ASP A 1 205 ? -1.787 18.297 0.497 1 98.69 205 ASP A O 1
ATOM 1594 N N . VAL A 1 206 ? -2.613 20.078 1.526 1 98.81 206 VAL A N 1
ATOM 1595 C CA . VAL A 1 206 ? -1.975 21.078 0.669 1 98.81 206 VAL A CA 1
ATOM 1596 C C . VAL A 1 206 ? -1.197 22.078 1.523 1 98.81 206 VAL A C 1
ATOM 1598 O O . VAL A 1 206 ? -1.768 22.719 2.406 1 98.81 206 VAL A O 1
ATOM 1601 N N . LEU A 1 207 ? 0.074 22.156 1.247 1 98.5 207 LEU A N 1
ATOM 1602 C CA . LEU A 1 207 ? 0.933 23.062 1.999 1 98.5 207 LEU A CA 1
ATOM 1603 C C . LEU A 1 207 ? 1.521 24.125 1.087 1 98.5 207 LEU A C 1
ATOM 1605 O O . LEU A 1 207 ? 2.053 23.812 0.019 1 98.5 207 LEU A O 1
ATOM 1609 N N . GLY A 1 208 ? 1.428 25.406 1.47 1 97.94 208 GLY A N 1
ATOM 1610 C CA . GLY A 1 208 ? 2.094 26.5 0.778 1 97.94 208 GLY A CA 1
ATOM 1611 C C . GLY A 1 208 ? 2.779 27.469 1.719 1 97.94 208 GLY A C 1
ATOM 1612 O O . GLY A 1 208 ? 2.123 28.125 2.539 1 97.94 208 GLY A O 1
ATOM 1613 N N . PRO A 1 209 ? 4.082 27.703 1.624 1 97.81 209 PRO A N 1
ATOM 1614 C CA . PRO A 1 209 ? 5.074 26.906 0.9 1 97.81 209 PRO A CA 1
ATOM 1615 C C . PRO A 1 209 ? 5.34 25.562 1.559 1 97.81 209 PRO A C 1
ATOM 1617 O O . PRO A 1 209 ? 4.824 25.281 2.646 1 97.81 209 PRO A O 1
ATOM 1620 N N . PRO A 1 210 ? 6.051 24.609 0.847 1 97.75 210 PRO A N 1
ATOM 1621 C CA . PRO A 1 210 ? 6.375 23.328 1.466 1 97.75 210 PRO A CA 1
ATOM 1622 C C . PRO A 1 210 ? 7.457 23.438 2.535 1 97.75 210 PRO A C 1
ATOM 1624 O O . PRO A 1 210 ? 8.07 24.5 2.691 1 97.75 210 PRO A O 1
ATOM 1627 N N . TYR A 1 211 ? 7.605 22.422 3.344 1 96.88 211 TYR A N 1
ATOM 1628 C CA . TYR A 1 211 ? 8.758 22.328 4.23 1 96.88 211 TYR A CA 1
ATOM 1629 C C . TYR A 1 211 ? 10.055 22.484 3.455 1 96.88 211 TYR A C 1
ATOM 1631 O O . TYR A 1 211 ? 10.148 22.078 2.295 1 96.88 211 TYR A O 1
ATOM 1639 N N . ASN A 1 212 ? 11.023 23.094 4.086 1 95.44 212 ASN A N 1
ATOM 1640 C CA . ASN A 1 212 ? 12.336 23.328 3.498 1 95.44 212 ASN A CA 1
ATOM 1641 C C . ASN A 1 212 ? 13.422 23.438 4.57 1 95.44 212 ASN A C 1
ATOM 1643 O O . ASN A 1 212 ? 13.57 24.484 5.203 1 95.44 212 ASN A O 1
ATOM 1647 N N . ASP A 1 213 ? 14.203 22.484 4.703 1 92.5 213 ASP A N 1
ATOM 1648 C CA . ASP A 1 213 ? 15.219 22.453 5.742 1 92.5 213 ASP A CA 1
ATOM 1649 C C . ASP A 1 213 ? 16.297 23.5 5.5 1 92.5 213 ASP A C 1
ATOM 1651 O O . ASP A 1 213 ? 16.766 24.156 6.441 1 92.5 213 ASP A O 1
ATOM 1655 N N . ALA A 1 214 ? 16.641 23.672 4.289 1 92.81 214 ALA A N 1
ATOM 1656 C CA . ALA A 1 214 ? 17.688 24.609 3.932 1 92.81 214 ALA A CA 1
ATOM 1657 C C . ALA A 1 214 ? 17.297 26.047 4.305 1 92.81 214 ALA A C 1
ATOM 1659 O O . ALA A 1 214 ? 18.156 26.859 4.668 1 92.81 214 ALA A O 1
ATOM 1660 N N . GLU A 1 215 ? 16.016 26.297 4.25 1 92.31 215 GLU A N 1
ATOM 1661 C CA . GLU A 1 215 ? 15.523 27.641 4.555 1 92.31 215 GLU A CA 1
ATOM 1662 C C . GLU A 1 215 ? 15.062 27.734 6.008 1 92.31 215 GLU A C 1
ATOM 1664 O O . GLU A 1 215 ? 14.461 28.734 6.402 1 92.31 215 GLU A O 1
ATOM 1669 N N . GLY A 1 216 ? 15.195 26.672 6.789 1 91.62 216 GLY A N 1
ATOM 1670 C CA . GLY A 1 216 ? 14.852 26.688 8.203 1 91.62 216 GLY A CA 1
ATOM 1671 C C . GLY A 1 216 ? 13.398 26.344 8.461 1 91.62 216 GLY A C 1
ATOM 1672 O O . GLY A 1 216 ? 12.922 26.469 9.594 1 91.62 216 GLY A O 1
ATOM 1673 N N . ARG A 1 217 ? 12.648 26.016 7.418 1 95 217 ARG A N 1
ATOM 1674 C CA . ARG A 1 217 ? 11.242 25.641 7.547 1 95 217 ARG A CA 1
ATOM 1675 C C . ARG A 1 217 ? 11.086 24.141 7.715 1 95 217 ARG A C 1
ATOM 1677 O O . ARG A 1 217 ? 10.445 23.469 6.898 1 95 217 ARG A O 1
ATOM 1684 N N . HIS A 1 218 ? 11.609 23.578 8.789 1 94.88 218 HIS A N 1
ATOM 1685 C CA . HIS A 1 218 ? 11.578 22.141 9.047 1 94.88 218 HIS A CA 1
ATOM 1686 C 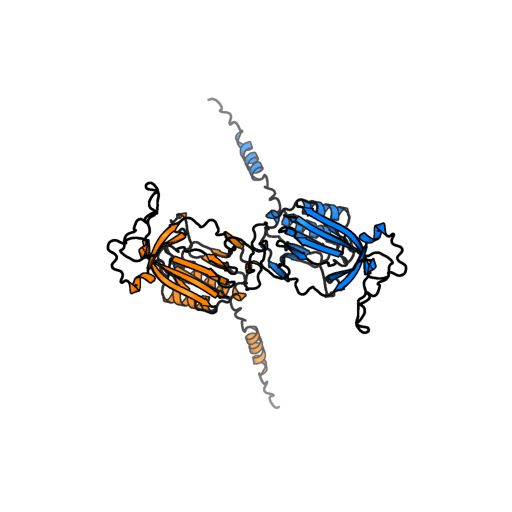C . HIS A 1 218 ? 10.43 21.781 9.984 1 94.88 218 HIS A C 1
ATOM 1688 O O . HIS A 1 218 ? 9.93 22.625 10.719 1 94.88 218 HIS A O 1
ATOM 1694 N N . CYS A 1 219 ? 10.047 20.609 9.945 1 95.94 219 CYS A N 1
ATOM 1695 C CA . CYS A 1 219 ? 9.016 20.078 10.82 1 95.94 219 CYS A CA 1
ATOM 1696 C C . CYS A 1 219 ? 9.562 19.828 12.219 1 95.94 219 CYS A C 1
ATOM 1698 O O . CYS A 1 219 ? 10.578 19.141 12.383 1 95.94 219 CYS A O 1
ATOM 1700 N N . ALA A 1 220 ? 8.984 20.359 13.234 1 96.06 220 ALA A N 1
ATOM 1701 C CA . ALA A 1 220 ? 9.336 20.109 14.633 1 96.06 220 ALA A CA 1
ATOM 1702 C C . ALA A 1 220 ? 8.25 19.312 15.336 1 96.06 220 ALA A C 1
ATOM 1704 O O . ALA A 1 220 ? 7.059 19.5 15.062 1 96.06 220 ALA A O 1
ATOM 1705 N N . TYR A 1 221 ? 8.695 18.5 16.25 1 97.5 221 TYR A N 1
ATOM 1706 C CA . TYR A 1 221 ? 7.777 17.719 17.062 1 97.5 221 TYR A CA 1
ATOM 1707 C C . TYR A 1 221 ? 7.758 18.219 18.5 1 97.5 221 TYR A C 1
ATOM 1709 O O . TYR A 1 221 ? 8.719 18.844 18.969 1 97.5 221 TYR A O 1
ATOM 1717 N N . TYR A 1 222 ? 6.641 17.938 19.203 1 96.5 222 TYR A N 1
ATOM 1718 C CA . TYR A 1 222 ? 6.48 18.469 20.547 1 96.5 222 TYR A CA 1
ATOM 1719 C C . TYR A 1 222 ? 5.871 17.438 21.484 1 96.5 222 TYR A C 1
ATOM 1721 O O . TYR A 1 222 ? 5.152 16.531 21.047 1 96.5 222 TYR A O 1
ATOM 1729 N N . ILE A 1 223 ? 6.227 17.594 22.766 1 94.31 223 ILE A N 1
ATOM 1730 C CA . ILE A 1 223 ? 5.543 16.891 23.859 1 94.31 223 ILE A CA 1
ATOM 1731 C C . ILE A 1 223 ? 4.77 17.875 24.719 1 94.31 223 ILE A C 1
ATOM 1733 O O . ILE A 1 223 ? 5.258 18.984 25 1 94.31 223 ILE A O 1
ATOM 1737 N N . GLU A 1 224 ? 3.643 17.5 25.078 1 92.12 224 GLU A N 1
ATOM 1738 C CA . GLU A 1 224 ? 2.766 18.359 25.859 1 92.12 224 GLU A CA 1
ATOM 1739 C C . GLU A 1 224 ? 2.975 18.156 27.359 1 92.12 224 GLU A C 1
ATOM 1741 O O . GLU A 1 224 ? 3.148 17.016 27.812 1 92.12 224 GLU A O 1
ATOM 1746 N N . HIS A 1 225 ? 2.965 19.297 28.062 1 87.75 225 HIS A N 1
ATOM 1747 C CA . HIS A 1 225 ? 2.961 19.281 29.516 1 87.75 225 HIS A CA 1
ATOM 1748 C C . HIS A 1 225 ? 1.821 20.125 30.078 1 87.75 225 HIS A C 1
ATOM 1750 O O . HIS A 1 225 ? 1.582 21.25 29.594 1 87.75 225 HIS A O 1
ATOM 1756 N N . PRO A 1 226 ? 1.163 19.578 31.078 1 84.5 226 PRO A N 1
ATOM 1757 C CA . PRO A 1 226 ? 0.086 20.375 31.672 1 84.5 226 PRO A CA 1
ATOM 1758 C C . PRO A 1 226 ? 0.587 21.688 32.312 1 84.5 226 PRO A C 1
ATOM 1760 O O . PRO A 1 226 ? 1.756 21.781 32.688 1 84.5 226 PRO A O 1
ATOM 1763 N N . LEU A 1 227 ? -0.261 22.625 32.438 1 79.56 227 LEU A N 1
ATOM 1764 C CA . LEU A 1 227 ? 0.064 23.953 32.969 1 79.56 227 LEU A CA 1
ATOM 1765 C C . LEU A 1 227 ? 0.593 23.875 34.375 1 79.56 227 LEU A C 1
ATOM 1767 O O . LEU A 1 227 ? 1.485 24.625 34.781 1 79.56 227 LEU A O 1
ATOM 1771 N N . ASP A 1 228 ? 0.029 23.016 35.188 1 71.56 228 ASP A N 1
ATOM 1772 C CA . ASP A 1 228 ? 0.36 22.969 36.594 1 71.56 228 ASP A CA 1
ATOM 1773 C C . ASP A 1 228 ? 1.761 22.391 36.812 1 71.56 228 ASP A C 1
ATOM 1775 O O . ASP A 1 228 ? 2.34 22.547 37.906 1 71.56 228 ASP A O 1
ATOM 1779 N N . ARG A 1 229 ? 2.266 21.766 35.844 1 65 229 ARG A N 1
ATOM 1780 C CA . ARG A 1 229 ? 3.58 21.156 36.031 1 65 229 ARG A CA 1
ATOM 1781 C C . ARG A 1 229 ? 4.68 22.219 36 1 65 229 ARG A C 1
ATOM 1783 O O . ARG A 1 229 ? 5.738 22.016 36.594 1 65 229 ARG A O 1
ATOM 1790 N N . ILE A 1 230 ? 4.539 23.203 35.312 1 60.94 230 ILE A N 1
ATOM 1791 C CA . ILE A 1 230 ? 5.578 24.219 35.219 1 60.94 230 ILE A CA 1
ATOM 1792 C C . ILE A 1 230 ? 5.098 25.516 35.875 1 60.94 230 ILE A C 1
ATOM 1794 O O . ILE A 1 230 ? 3.998 26 35.594 1 60.94 230 ILE A O 1
ATOM 1798 N N . SER A 1 231 ? 5.609 25.797 37.125 1 56.34 231 SER A N 1
ATOM 1799 C CA . SER A 1 231 ? 5.293 27.016 37.875 1 56.34 231 SER A CA 1
ATOM 1800 C C . SER A 1 231 ? 5.406 28.25 37 1 56.34 231 SER A C 1
ATOM 1802 O O . SER A 1 231 ? 6.457 28.484 36.375 1 56.34 231 SER A O 1
ATOM 1804 N N . ALA A 1 232 ? 4.473 28.438 36.125 1 54.41 232 ALA A N 1
ATOM 1805 C CA . ALA A 1 232 ? 4.551 29.672 35.344 1 54.41 232 ALA A CA 1
ATOM 1806 C C . ALA A 1 232 ? 4.633 30.891 36.281 1 54.41 232 ALA A C 1
ATOM 1808 O O . ALA A 1 232 ? 3.652 31.25 36.906 1 54.41 232 ALA A O 1
ATOM 1809 N N . ASN A 1 233 ? 5.68 31.219 36.75 1 51.06 233 ASN A N 1
ATOM 1810 C CA . ASN A 1 233 ? 5.824 32.531 37.375 1 51.06 233 ASN A CA 1
ATOM 1811 C C . ASN A 1 233 ? 5.316 33.656 36.469 1 51.06 233 ASN A C 1
ATOM 1813 O O . ASN A 1 233 ? 5.789 33.812 35.344 1 51.06 233 ASN A O 1
ATOM 1817 N N . GLY A 1 234 ? 4.039 34.188 36.844 1 54.28 234 GLY A N 1
ATOM 1818 C CA . GLY A 1 234 ? 3.533 35.406 36.219 1 54.28 234 GLY A CA 1
ATOM 1819 C C . GLY A 1 234 ? 2.355 35.156 35.281 1 54.28 234 GLY A C 1
ATOM 1820 O O . GLY A 1 234 ? 1.867 36.062 34.656 1 54.28 234 GLY A O 1
ATOM 1821 N N . ILE A 1 235 ? 2.16 33.812 35 1 58.78 235 ILE A N 1
ATOM 1822 C CA . ILE A 1 235 ? 1.025 33.688 34.094 1 58.78 235 ILE A CA 1
ATOM 1823 C C . ILE A 1 235 ? -0.263 33.531 34.906 1 58.78 235 ILE A C 1
ATOM 1825 O O . ILE A 1 235 ? -0.389 32.656 35.719 1 58.78 235 ILE A O 1
ATOM 1829 N N . SER A 1 236 ? -1.002 34.625 35.031 1 60.5 236 SER A N 1
ATOM 1830 C CA . SER A 1 236 ? -2.303 34.656 35.688 1 60.5 236 SER A CA 1
ATOM 1831 C C . SER A 1 236 ? -3.385 34.062 34.812 1 60.5 236 SER A C 1
ATOM 1833 O O . SER A 1 236 ? -4.035 34.781 34.031 1 60.5 236 SER A O 1
ATOM 1835 N N . ILE A 1 237 ? -3.318 32.781 34.5 1 64.75 237 ILE A N 1
ATOM 1836 C CA . ILE A 1 237 ? -4.453 32.156 33.844 1 64.75 237 ILE A CA 1
ATOM 1837 C C . ILE A 1 237 ? -5.445 31.656 34.906 1 64.75 237 ILE A C 1
ATOM 1839 O O . ILE A 1 237 ? -5.047 31.031 35.906 1 64.75 237 ILE A O 1
ATOM 1843 N N . ALA A 1 238 ? -6.68 32.219 34.719 1 64.19 238 ALA A N 1
ATOM 1844 C CA . ALA A 1 238 ? -7.723 31.781 35.656 1 64.19 238 ALA A CA 1
ATOM 1845 C C . ALA A 1 238 ? -7.785 30.266 35.719 1 64.19 238 ALA A C 1
ATOM 1847 O O . ALA A 1 238 ? -7.523 29.562 34.75 1 64.19 238 ALA A O 1
ATOM 1848 N N . GLU A 1 239 ? -7.965 29.766 36.844 1 63.41 239 GLU A N 1
ATOM 1849 C CA . GLU A 1 239 ? -8.008 28.328 37.094 1 63.41 239 GLU A CA 1
ATOM 1850 C C . GLU A 1 239 ? -8.914 27.609 36.125 1 63.41 239 GLU A C 1
ATOM 1852 O O . GLU A 1 239 ? -8.586 26.516 35.656 1 63.41 239 GLU A O 1
ATOM 1857 N N . GLU A 1 240 ? -10.039 28.219 35.781 1 62.5 240 GLU A N 1
ATOM 1858 C CA . GLU A 1 240 ? -11.039 27.578 34.906 1 62.5 240 GLU A CA 1
ATOM 1859 C C . GLU A 1 240 ? -10.555 27.484 33.469 1 62.5 240 GLU A C 1
ATOM 1861 O O . GLU A 1 240 ? -11.047 26.656 32.688 1 62.5 240 GLU A O 1
ATOM 1866 N N . GLU A 1 241 ? -9.57 28.266 33.125 1 69.12 241 GLU A N 1
ATOM 1867 C CA . GLU A 1 241 ? -9.117 28.344 31.75 1 69.12 241 GLU A CA 1
ATOM 1868 C C . GLU A 1 241 ? -7.824 27.547 31.547 1 69.12 241 GLU A C 1
ATOM 1870 O O . GLU A 1 241 ? -7.34 27.422 30.422 1 69.12 241 GLU A O 1
ATOM 1875 N N . ARG A 1 242 ? -7.406 27.016 32.531 1 70.38 242 ARG A N 1
ATOM 1876 C CA . ARG A 1 242 ? -6.098 26.359 32.531 1 70.38 242 ARG A CA 1
ATOM 1877 C C . ARG A 1 242 ? -6.09 25.141 31.609 1 70.38 242 ARG A C 1
ATOM 1879 O O . ARG A 1 242 ? -5.066 24.828 31 1 70.38 242 ARG A O 1
ATOM 1886 N N . GLU A 1 243 ? -7.332 24.578 31.5 1 77.12 243 GLU A N 1
ATOM 1887 C CA . GLU A 1 243 ? -7.434 23.375 30.656 1 77.12 243 GLU A CA 1
ATOM 1888 C C . GLU A 1 243 ? -7.266 23.734 29.188 1 77.12 243 GLU A C 1
ATOM 1890 O O . GLU A 1 243 ? -6.961 22.859 28.359 1 77.12 243 GLU A O 1
ATOM 1895 N N . GLY A 1 244 ? -7.219 24.891 28.859 1 88.25 244 GLY A N 1
ATOM 1896 C CA . GLY A 1 244 ? -7.113 25.344 27.484 1 88.25 244 GLY A CA 1
ATOM 1897 C C . GLY A 1 244 ? -5.688 25.672 27.062 1 88.25 244 GLY A C 1
ATOM 1898 O O . GLY A 1 244 ? -5.441 26.047 25.922 1 88.25 244 GLY A O 1
ATOM 1899 N N . TYR A 1 245 ? -4.766 25.469 28.031 1 90.88 245 TYR A N 1
ATOM 1900 C CA . TYR A 1 245 ? -3.375 25.812 27.75 1 90.88 245 TYR A CA 1
ATOM 1901 C C . TYR A 1 245 ? -2.459 24.625 28.047 1 90.88 245 TYR A C 1
ATOM 1903 O O . TYR A 1 245 ? -2.73 23.844 28.953 1 90.88 245 TYR A O 1
ATOM 1911 N N . GLU A 1 246 ? -1.404 24.5 27.25 1 91.62 246 GLU A N 1
ATOM 1912 C CA . GLU A 1 246 ? -0.391 23.453 27.422 1 91.62 246 GLU A CA 1
ATOM 1913 C C . GLU A 1 246 ? 1.013 24.016 27.203 1 91.62 246 GLU A C 1
ATOM 1915 O O . GLU A 1 246 ? 1.207 24.906 26.375 1 91.62 246 GLU A O 1
ATOM 1920 N N . TRP A 1 247 ? 1.932 23.484 28.031 1 90.88 247 TRP A N 1
ATOM 1921 C CA . TRP A 1 247 ? 3.336 23.734 27.719 1 90.88 247 TRP A CA 1
ATOM 1922 C C . TRP A 1 247 ? 3.822 22.766 26.641 1 90.88 247 TRP A C 1
ATOM 1924 O O . TRP A 1 247 ? 3.572 21.562 26.719 1 90.88 247 TRP A O 1
ATOM 1934 N N . LEU A 1 248 ? 4.438 23.328 25.625 1 94.44 248 LEU A N 1
ATOM 1935 C CA . LEU A 1 248 ? 4.988 22.469 24.578 1 94.44 248 LEU A CA 1
ATOM 1936 C C . LEU A 1 248 ? 6.512 22.484 24.609 1 94.44 248 LEU A C 1
ATOM 1938 O O . LEU A 1 248 ? 7.129 23.547 24.594 1 94.44 248 LEU A O 1
ATOM 1942 N N . GLN A 1 249 ? 7.043 21.328 24.688 1 93.75 249 GLN A N 1
ATOM 1943 C CA . GLN A 1 249 ? 8.484 21.141 24.625 1 93.75 249 GLN A CA 1
ATOM 1944 C C . GLN A 1 249 ? 8.891 20.469 23.312 1 93.75 249 GLN A C 1
ATOM 1946 O O . GLN A 1 249 ? 8.391 19.391 22.984 1 93.75 249 GLN A O 1
ATOM 1951 N N . GLU A 1 250 ? 9.742 21.125 22.625 1 94.12 250 GLU A N 1
ATOM 1952 C CA . GLU A 1 250 ? 10.227 20.547 21.391 1 94.12 250 GLU A CA 1
ATOM 1953 C C . GLU A 1 250 ? 10.977 19.234 21.641 1 94.12 250 GLU A C 1
ATOM 1955 O O . GLU A 1 250 ? 11.711 19.125 22.625 1 94.12 250 GLU A O 1
ATOM 1960 N N . ARG A 1 251 ? 10.75 18.312 20.766 1 93.88 251 ARG A N 1
ATOM 1961 C CA . ARG A 1 251 ? 11.43 17.016 20.844 1 93.88 251 ARG A CA 1
ATOM 1962 C C . ARG A 1 251 ? 11.852 16.531 19.469 1 93.88 251 ARG A C 1
ATOM 1964 O O . ARG A 1 251 ? 11.414 17.078 18.453 1 93.88 251 ARG A O 1
ATOM 1971 N N . ASP A 1 252 ? 12.688 15.5 19.531 1 91.88 252 ASP A N 1
ATOM 1972 C CA . ASP A 1 252 ? 13.031 14.812 18.297 1 91.88 252 ASP A CA 1
ATOM 1973 C C . ASP A 1 252 ? 11.859 13.961 17.797 1 91.88 252 ASP A C 1
ATOM 1975 O O . ASP A 1 252 ? 10.906 13.719 18.531 1 91.88 252 ASP A O 1
ATOM 1979 N N . LYS A 1 253 ? 11.992 13.617 16.484 1 92.94 253 LYS A N 1
ATOM 1980 C CA . LYS A 1 253 ? 10.992 12.703 15.938 1 92.94 253 LYS A CA 1
ATOM 1981 C C . LYS A 1 253 ? 10.828 11.469 16.812 1 92.94 253 LYS A C 1
ATOM 1983 O O . LYS A 1 253 ? 11.805 10.812 17.172 1 92.94 253 LYS A O 1
ATOM 1988 N N . PRO A 1 254 ? 9.633 11.211 17.172 1 91.75 254 PRO A N 1
ATOM 1989 C CA . PRO A 1 254 ? 9.422 10.039 18.031 1 91.75 254 PRO A CA 1
ATOM 1990 C C . PRO A 1 254 ? 9.93 8.742 17.391 1 91.75 254 PRO A C 1
ATOM 1992 O O . PRO A 1 254 ? 9.734 8.523 16.203 1 91.75 254 PRO A O 1
ATOM 1995 N N . GLU A 1 255 ? 10.586 7.797 18.062 1 87.5 255 GLU A N 1
ATOM 1996 C CA . GLU A 1 255 ? 11.203 6.566 17.578 1 87.5 255 GLU A CA 1
ATOM 1997 C C . GLU A 1 255 ? 10.156 5.625 16.984 1 87.5 255 GLU A C 1
ATOM 1999 O O . GLU A 1 255 ? 10.445 4.906 16.016 1 87.5 255 GLU A O 1
ATOM 2004 N N . GLY A 1 256 ? 9.016 5.668 17.359 1 87.56 256 GLY A N 1
ATOM 2005 C CA . GLY A 1 256 ? 7.996 4.734 16.922 1 87.56 256 GLY A CA 1
ATOM 2006 C C . GLY A 1 256 ? 7.219 5.234 15.719 1 87.56 256 GLY A C 1
ATOM 2007 O O . GLY A 1 256 ? 6.461 4.48 15.102 1 87.56 256 GLY A O 1
ATOM 2008 N N . LEU A 1 257 ? 7.531 6.398 15.32 1 92.06 257 LEU A N 1
ATOM 2009 C CA . LEU A 1 257 ? 6.793 6.945 14.188 1 92.06 257 LEU A CA 1
ATOM 2010 C C . LEU A 1 257 ? 7.391 6.465 12.867 1 92.06 257 LEU A C 1
ATOM 2012 O O . LEU A 1 257 ? 8.57 6.707 12.586 1 92.06 257 LEU A O 1
ATOM 2016 N N . THR A 1 258 ? 6.605 5.785 12.094 1 91.69 258 THR A N 1
ATOM 2017 C CA . THR A 1 258 ? 7.008 5.371 10.75 1 91.69 258 THR A CA 1
ATOM 2018 C C . THR A 1 258 ? 6.027 5.895 9.703 1 91.69 258 THR A C 1
ATOM 2020 O O . THR A 1 258 ? 4.84 5.574 9.742 1 91.69 258 THR A O 1
ATOM 2023 N N . VAL A 1 259 ? 6.523 6.719 8.883 1 94.31 259 VAL A N 1
ATOM 2024 C CA . VAL A 1 259 ? 5.781 7.199 7.719 1 94.31 259 VAL A CA 1
ATOM 2025 C C . VAL A 1 259 ? 6.438 6.68 6.441 1 94.31 259 VAL A C 1
ATOM 2027 O O . VAL A 1 259 ? 7.566 7.059 6.117 1 94.31 259 VAL A O 1
ATOM 2030 N N . TYR A 1 260 ? 5.738 5.863 5.734 1 93.81 260 TYR A N 1
ATOM 2031 C CA . TYR A 1 260 ? 6.285 5.25 4.527 1 93.81 260 TYR A CA 1
ATOM 2032 C C . TYR A 1 260 ? 5.762 5.949 3.277 1 93.81 260 TYR A C 1
ATOM 2034 O O . TYR A 1 260 ? 4.551 6.004 3.049 1 93.81 260 TYR A O 1
ATOM 2042 N N . GLY A 1 261 ? 6.656 6.414 2.461 1 92.88 261 GLY A N 1
ATOM 2043 C CA . GLY A 1 261 ? 6.289 7.098 1.231 1 92.88 261 GLY A CA 1
ATOM 2044 C C . GLY A 1 261 ? 6.008 6.145 0.083 1 92.88 261 GLY A C 1
ATOM 2045 O O . GLY A 1 261 ? 6.777 5.211 -0.157 1 92.88 261 GLY A O 1
ATOM 2046 N N . VAL A 1 262 ? 4.879 6.332 -0.6 1 88.5 262 VAL A N 1
ATOM 2047 C CA . VAL A 1 262 ? 4.492 5.578 -1.788 1 88.5 262 VAL A CA 1
ATOM 2048 C C . VAL A 1 262 ? 4.137 6.543 -2.918 1 88.5 262 VAL A C 1
ATOM 2050 O O . VAL A 1 262 ? 3.494 7.57 -2.688 1 88.5 262 VAL A O 1
ATOM 2053 N N . PRO A 1 263 ? 4.543 6.219 -4.102 1 85.94 263 PRO A N 1
ATOM 2054 C CA . PRO A 1 263 ? 4.145 7.082 -5.215 1 85.94 263 PRO A CA 1
ATOM 2055 C C . PRO A 1 263 ? 2.633 7.121 -5.418 1 85.94 263 PRO A C 1
ATOM 2057 O O . PRO A 1 263 ? 1.957 6.102 -5.254 1 85.94 263 PRO A O 1
ATOM 2060 N N . TYR A 1 264 ? 2.193 8.195 -5.809 1 92.25 264 TYR A N 1
ATOM 2061 C CA . TYR A 1 264 ? 0.782 8.406 -6.113 1 92.25 264 TYR A CA 1
ATOM 2062 C C . TYR A 1 264 ? 0.382 7.645 -7.375 1 92.25 264 TYR A C 1
ATOM 2064 O O . TYR A 1 264 ? 1.053 7.742 -8.406 1 92.25 264 TYR A O 1
ATOM 2072 N N . SER A 1 265 ? -0.706 6.879 -7.254 1 87.06 265 SER A N 1
ATOM 2073 C CA . SER A 1 265 ? -1.138 6.082 -8.398 1 87.06 265 SER A CA 1
ATOM 2074 C C . SER A 1 265 ? -2.584 6.391 -8.773 1 87.06 265 SER A C 1
ATOM 2076 O O . SER A 1 265 ? -3.232 5.602 -9.461 1 87.06 265 SER A O 1
ATOM 2078 N N . GLY A 1 266 ? -3.145 7.473 -8.234 1 91.69 266 GLY A N 1
ATOM 2079 C CA . GLY A 1 266 ? -4.48 7.91 -8.602 1 91.69 266 GLY A CA 1
ATOM 2080 C C . GLY A 1 266 ? -4.531 8.609 -9.945 1 91.69 266 GLY A C 1
ATOM 2081 O O . GLY A 1 266 ? -3.619 8.469 -10.758 1 91.69 266 GLY A O 1
ATOM 2082 N N . PRO A 1 267 ? -5.668 9.297 -10.203 1 93.62 267 PRO A N 1
ATOM 2083 C CA . PRO A 1 267 ? -5.789 10.031 -11.469 1 93.62 267 PRO A CA 1
ATOM 2084 C C . PRO A 1 267 ? -4.598 10.953 -11.727 1 93.62 267 PRO A C 1
ATOM 2086 O O . PRO A 1 267 ? -4.09 11.594 -10.805 1 93.62 267 PRO A O 1
ATOM 2089 N N . PRO A 1 268 ? -4.121 10.961 -12.945 1 91.25 268 PRO A N 1
ATOM 2090 C CA . PRO A 1 268 ? -2.904 11.719 -13.25 1 91.25 268 PRO A CA 1
ATOM 2091 C C . PRO A 1 268 ? -3.133 13.227 -13.227 1 91.25 268 PRO A C 1
ATOM 2093 O O . PRO A 1 268 ? -4.273 13.688 -13.344 1 91.25 268 PRO A O 1
ATOM 2096 N N . ILE A 1 269 ? -2.086 13.93 -13.062 1 93.69 269 ILE A N 1
ATOM 2097 C CA . ILE A 1 269 ? -2.068 15.391 -13.094 1 93.69 269 ILE A CA 1
ATOM 2098 C C . ILE A 1 269 ? -1.16 15.875 -14.227 1 93.69 269 ILE A C 1
ATOM 2100 O O . ILE A 1 269 ? -0.026 15.406 -14.359 1 93.69 269 ILE A O 1
ATOM 2104 N N . ALA A 1 270 ? -1.678 16.703 -15 1 89.25 270 ALA A N 1
ATOM 2105 C CA . ALA A 1 270 ? -0.853 17.359 -16 1 89.25 270 ALA A CA 1
ATOM 2106 C C . ALA A 1 270 ? -0.157 18.594 -15.422 1 89.25 270 ALA A C 1
ATOM 2108 O O . ALA A 1 270 ? -0.816 19.531 -14.969 1 89.25 270 ALA A O 1
ATOM 2109 N N . LYS A 1 271 ? 1.147 18.562 -15.352 1 86.62 271 LYS A N 1
ATOM 2110 C CA . LYS A 1 271 ? 1.902 19.641 -14.719 1 86.62 271 LYS A CA 1
ATOM 2111 C C . LYS A 1 271 ? 2.359 20.672 -15.742 1 86.62 271 LYS A C 1
ATOM 2113 O O . LYS A 1 271 ? 2.584 20.344 -16.906 1 86.62 271 LYS A O 1
ATOM 2118 N N . MET B 1 1 ? 71.375 25.219 -41.344 1 26.09 1 MET B N 1
ATOM 2119 C CA . MET B 1 1 ? 69.938 25.484 -41.469 1 26.09 1 MET B CA 1
ATOM 2120 C C . MET B 1 1 ? 69.125 24.281 -41.031 1 26.09 1 MET B C 1
ATOM 2122 O O . MET B 1 1 ? 68.938 23.328 -41.812 1 26.09 1 MET B O 1
ATOM 2126 N N . PRO B 1 2 ? 69.188 23.828 -39.719 1 28.67 2 PRO B N 1
ATOM 2127 C CA . PRO B 1 2 ? 68.75 22.547 -39.125 1 28.67 2 PRO B CA 1
ATOM 2128 C C . PRO B 1 2 ? 67.25 22.359 -39.094 1 28.67 2 PRO B C 1
ATOM 2130 O O . PRO B 1 2 ? 66.5 23.328 -38.812 1 28.67 2 PRO B O 1
ATOM 2133 N N . MET B 1 3 ? 66.688 21.547 -40.062 1 24.31 3 MET B N 1
ATOM 2134 C CA . MET B 1 3 ? 65.312 21.234 -40.406 1 24.31 3 MET B CA 1
ATOM 2135 C C . MET B 1 3 ? 64.562 20.656 -39.188 1 24.31 3 MET B C 1
ATOM 2137 O O . MET B 1 3 ? 65 19.641 -38.625 1 24.31 3 MET B O 1
ATOM 2141 N N . ARG B 1 4 ? 63.938 21.516 -38.375 1 26.97 4 ARG B N 1
ATOM 2142 C CA . ARG B 1 4 ? 63.156 21.25 -37.156 1 26.97 4 ARG B CA 1
ATOM 2143 C C . ARG B 1 4 ? 61.969 20.375 -37.469 1 26.97 4 ARG B C 1
ATOM 2145 O O . ARG B 1 4 ? 61.094 20.734 -38.25 1 26.97 4 ARG B O 1
ATOM 2152 N N . GLU B 1 5 ? 62.188 19.047 -37.531 1 26.95 5 GLU B N 1
ATOM 2153 C CA . GLU B 1 5 ? 61.188 18.047 -37.844 1 26.95 5 GLU B CA 1
ATOM 2154 C C . GLU B 1 5 ? 60.031 18.125 -36.844 1 26.95 5 GLU B C 1
ATOM 2156 O O . GLU B 1 5 ? 60.25 18.172 -35.625 1 26.95 5 GLU B O 1
ATOM 2161 N N . LYS B 1 6 ? 58.875 18.656 -37.344 1 32.22 6 LYS B N 1
ATOM 2162 C CA . LYS B 1 6 ? 57.562 18.859 -36.75 1 32.22 6 LYS B CA 1
ATOM 2163 C C . LYS B 1 6 ? 57.031 17.562 -36.156 1 32.22 6 LYS B C 1
ATOM 2165 O O . LYS B 1 6 ? 56.906 16.547 -36.844 1 32.22 6 LYS B O 1
ATOM 2170 N N . VAL B 1 7 ? 57.25 17.281 -34.844 1 27.59 7 VAL B N 1
ATOM 2171 C CA . VAL B 1 7 ? 56.781 16.078 -34.156 1 27.59 7 VAL B CA 1
ATOM 2172 C C . VAL B 1 7 ? 55.25 16.031 -34.156 1 27.59 7 VAL B C 1
ATOM 2174 O O . VAL B 1 7 ? 54.594 16.969 -33.719 1 27.59 7 VAL B O 1
ATOM 2177 N N . PRO B 1 8 ? 54.625 15.305 -35.156 1 31.97 8 PRO B N 1
ATOM 2178 C CA . PRO B 1 8 ? 53.156 15.203 -35.375 1 31.97 8 PRO B CA 1
ATOM 2179 C C . PRO B 1 8 ? 52.438 14.648 -34.156 1 31.97 8 PRO B C 1
ATOM 2181 O O . PRO B 1 8 ? 51.281 14.227 -34.281 1 31.97 8 PRO B O 1
ATOM 2184 N N . GLY B 1 9 ? 52.969 14.883 -32.906 1 28.05 9 GLY B N 1
ATOM 2185 C CA . GLY B 1 9 ? 52.469 14.062 -31.812 1 28.05 9 GLY B CA 1
ATOM 2186 C C . GLY B 1 9 ? 51.031 14.336 -31.438 1 28.05 9 GLY B C 1
ATOM 2187 O O . GLY B 1 9 ? 50.5 13.711 -30.531 1 28.05 9 GLY B O 1
ATOM 2188 N N . GLN B 1 10 ? 50.406 15.492 -31.828 1 28.73 10 GLN B N 1
ATOM 2189 C CA . GLN B 1 10 ? 49.312 15.922 -30.953 1 28.73 10 GLN B CA 1
ATOM 2190 C C . GLN B 1 10 ? 48.031 15.203 -31.297 1 28.73 10 GLN B C 1
ATOM 2192 O O . GLN B 1 10 ? 46.969 15.484 -30.719 1 28.73 10 GLN B O 1
ATOM 2197 N N . ARG B 1 11 ? 47.906 14.492 -32.406 1 29.27 11 ARG B N 1
ATOM 2198 C CA . ARG B 1 11 ? 46.531 14.156 -32.812 1 29.27 11 ARG B CA 1
ATOM 2199 C C . ARG B 1 11 ? 45.938 13.062 -31.922 1 29.27 11 ARG B C 1
ATOM 2201 O O . ARG B 1 11 ? 44.781 12.711 -32.062 1 29.27 11 ARG B O 1
ATOM 2208 N N . LYS B 1 12 ? 46.844 12.352 -31.281 1 35.06 12 LYS B N 1
ATOM 2209 C CA . LYS B 1 12 ? 46.25 11.156 -30.688 1 35.06 12 LYS B CA 1
ATOM 2210 C C . LYS B 1 12 ? 45.344 11.523 -29.516 1 35.06 12 LYS B C 1
ATOM 2212 O O . LYS B 1 12 ? 44.688 10.648 -28.922 1 35.06 12 LYS B O 1
ATOM 2217 N N . GLY B 1 13 ? 45.5 12.828 -29.062 1 31.2 13 GLY B N 1
ATOM 2218 C CA . GLY B 1 13 ? 44.75 13.094 -27.859 1 31.2 13 GLY B CA 1
ATOM 2219 C C . GLY B 1 13 ? 43.25 13.211 -28.094 1 31.2 13 GLY B C 1
ATOM 2220 O O . GLY B 1 13 ? 42.438 13.031 -27.172 1 31.2 13 GLY B O 1
ATOM 2221 N N . LYS B 1 14 ? 42.906 13.766 -29.297 1 39.25 14 LYS B N 1
ATOM 2222 C CA . LYS B 1 14 ? 41.469 14.008 -29.516 1 39.25 14 LYS B CA 1
ATOM 2223 C C . LYS B 1 14 ? 40.719 12.703 -29.688 1 39.25 14 LYS B C 1
ATOM 2225 O O . LYS B 1 14 ? 39.531 12.602 -29.281 1 39.25 14 LYS B O 1
ATOM 2230 N N . ASP B 1 15 ? 41.406 11.789 -30.422 1 38.69 15 ASP B N 1
ATOM 2231 C CA . ASP B 1 15 ? 40.688 10.539 -30.656 1 38.69 15 ASP B CA 1
ATOM 2232 C C . ASP B 1 15 ? 40.469 9.789 -29.344 1 38.69 15 ASP B C 1
ATOM 2234 O O . ASP B 1 15 ? 39.5 9.062 -29.188 1 38.69 15 ASP B O 1
ATOM 2238 N N . TYR B 1 16 ? 41.562 9.953 -28.453 1 40.53 16 TYR B N 1
ATOM 2239 C CA . TYR B 1 16 ? 41.375 9.25 -27.188 1 40.53 16 TYR B CA 1
ATOM 2240 C C . TYR B 1 16 ? 40.25 9.891 -26.359 1 40.53 16 TYR B C 1
ATOM 2242 O O . TYR B 1 16 ? 39.531 9.195 -25.656 1 40.53 16 TYR B O 1
ATOM 2250 N N . MET B 1 17 ? 40.219 11.305 -26.438 1 37.5 17 MET B N 1
ATOM 2251 C CA . MET B 1 17 ? 39.156 11.922 -25.656 1 37.5 17 MET B CA 1
ATOM 2252 C C . MET B 1 17 ? 37.781 11.57 -26.25 1 37.5 17 MET B C 1
ATOM 2254 O O . MET B 1 17 ? 36.812 11.422 -25.5 1 37.5 17 MET B O 1
ATOM 2258 N N . GLU B 1 18 ? 37.719 11.672 -27.641 1 39.16 18 GLU B N 1
ATOM 2259 C CA . GLU B 1 18 ? 36.406 11.312 -28.188 1 39.16 18 GLU B CA 1
ATOM 2260 C C . GLU B 1 18 ? 36.062 9.859 -27.891 1 39.16 18 GLU B C 1
ATOM 2262 O O . GLU B 1 18 ? 34.875 9.531 -27.656 1 39.16 18 GLU B O 1
ATOM 2267 N N . SER B 1 19 ? 37.094 9.016 -28.047 1 35.72 19 SER B N 1
ATOM 2268 C CA . SER B 1 19 ? 36.75 7.617 -27.797 1 35.72 19 SER B CA 1
ATOM 2269 C C . SER B 1 19 ? 36.375 7.391 -26.328 1 35.72 19 SER B C 1
ATOM 2271 O O . SER B 1 19 ? 35.531 6.531 -26.031 1 35.72 19 SER B O 1
ATOM 2273 N N . ARG B 1 20 ? 37.031 8.008 -25.312 1 34.69 20 ARG B N 1
ATOM 2274 C CA . ARG B 1 20 ? 36.562 7.844 -23.938 1 34.69 20 ARG B CA 1
ATOM 2275 C C . ARG B 1 20 ? 35.125 8.367 -23.766 1 34.69 20 ARG B C 1
ATOM 2277 O O . ARG B 1 20 ? 34.344 7.801 -23.016 1 34.69 20 ARG B O 1
ATOM 2284 N N . LYS B 1 21 ? 34.906 9.648 -24.25 1 36.12 21 LYS B N 1
ATOM 2285 C CA . LYS B 1 21 ? 33.531 10.18 -24.141 1 36.12 21 LYS B CA 1
ATOM 2286 C C . LYS B 1 21 ? 32.562 9.32 -24.906 1 36.12 21 LYS B C 1
ATOM 2288 O O . LYS B 1 21 ? 31.375 9.242 -24.531 1 36.12 21 LYS B O 1
ATOM 2293 N N . ASN B 1 22 ? 32.969 8.906 -26.141 1 32.31 22 ASN B N 1
ATOM 2294 C CA . ASN B 1 22 ? 32.094 7.953 -26.812 1 32.31 22 ASN B CA 1
ATOM 2295 C C . ASN B 1 22 ? 32.031 6.625 -26.062 1 32.31 22 ASN B C 1
ATOM 2297 O O . ASN B 1 22 ? 31.594 5.613 -26.609 1 32.31 22 ASN B O 1
ATOM 2301 N N . ARG B 1 23 ? 33.031 6.242 -25.188 1 34.22 23 ARG B N 1
ATOM 2302 C CA . ARG B 1 23 ? 32.594 5.07 -24.438 1 34.22 23 ARG B CA 1
ATOM 2303 C C . ARG B 1 23 ? 31.109 5.16 -24.094 1 34.22 23 ARG B C 1
ATOM 2305 O O . ARG B 1 23 ? 30.703 6.008 -23.297 1 34.22 23 ARG B O 1
ATOM 2312 N N . ARG B 1 24 ? 30.281 5.023 -24.969 1 34.34 24 ARG B N 1
ATOM 2313 C CA . ARG B 1 24 ? 28.844 4.762 -25 1 34.34 24 ARG B CA 1
ATOM 2314 C C . ARG B 1 24 ? 28.391 4.055 -23.719 1 34.34 24 ARG B C 1
ATOM 2316 O O . ARG B 1 24 ? 28.812 2.922 -23.453 1 34.34 24 ARG B O 1
ATOM 2323 N N . ARG B 1 25 ? 28.328 4.543 -22.578 1 38.25 25 ARG B N 1
ATOM 2324 C CA . ARG B 1 25 ? 27.625 4.109 -21.375 1 38.25 25 ARG B CA 1
ATOM 2325 C C . ARG B 1 25 ? 26.438 3.207 -21.719 1 38.25 25 ARG B C 1
ATOM 2327 O O . ARG B 1 25 ? 25.453 3.662 -22.312 1 38.25 25 ARG B O 1
ATOM 2334 N N . GLN B 1 26 ? 26.594 2.15 -22.359 1 41.12 26 GLN B N 1
ATOM 2335 C CA . GLN B 1 26 ? 25.594 1.094 -22.516 1 41.12 26 GLN B CA 1
ATOM 2336 C C . GLN B 1 26 ? 24.562 1.143 -21.406 1 41.12 26 GLN B C 1
ATOM 2338 O O . GLN B 1 26 ? 24.859 0.831 -20.25 1 41.12 26 GLN B O 1
ATOM 2343 N N . ARG B 1 27 ? 23.859 2.098 -21.219 1 54.66 27 ARG B N 1
ATOM 2344 C CA . ARG B 1 27 ? 22.766 2.283 -20.266 1 54.66 27 ARG B CA 1
ATOM 2345 C C . ARG B 1 27 ? 22.109 0.95 -19.922 1 54.66 27 ARG B C 1
ATOM 2347 O O . ARG B 1 27 ? 21.5 0.312 -20.781 1 54.66 27 ARG B O 1
ATOM 2354 N N . ARG B 1 28 ? 22.828 0.175 -19.125 1 79.31 28 ARG B N 1
ATOM 2355 C CA . ARG B 1 28 ? 22.344 -1.108 -18.641 1 79.31 28 ARG B CA 1
ATOM 2356 C C . ARG B 1 28 ? 20.828 -1.055 -18.391 1 79.31 28 ARG B C 1
ATOM 2358 O O . ARG B 1 28 ? 20.344 -0.161 -17.688 1 79.31 28 ARG B O 1
ATOM 2365 N N . LEU B 1 29 ? 20.172 -1.79 -19.312 1 90 29 LEU B N 1
ATOM 2366 C CA . LEU B 1 29 ? 18.719 -1.865 -19.156 1 90 29 LEU B CA 1
ATOM 2367 C C . LEU B 1 29 ? 18.344 -2.26 -17.734 1 90 29 LEU B C 1
ATOM 2369 O O . LEU B 1 29 ? 19.031 -3.072 -17.109 1 90 29 LEU B O 1
ATOM 2373 N N . LEU B 1 30 ? 17.344 -1.638 -17.25 1 95.31 30 LEU B N 1
ATOM 2374 C CA . LEU B 1 30 ? 16.812 -2.018 -15.953 1 95.31 30 LEU B CA 1
ATOM 2375 C C . LEU B 1 30 ? 16.391 -3.484 -15.945 1 95.31 30 LEU B C 1
ATOM 2377 O O . LEU B 1 30 ? 15.883 -3.998 -16.953 1 95.31 30 LEU B O 1
ATOM 2381 N N . PRO B 1 31 ? 16.656 -4.152 -14.867 1 97.19 31 PRO B N 1
ATOM 2382 C CA . PRO B 1 31 ? 16.328 -5.578 -14.789 1 97.19 31 PRO B CA 1
ATOM 2383 C C . PRO B 1 31 ? 14.883 -5.879 -15.18 1 97.19 31 PRO B C 1
ATOM 2385 O O . PRO B 1 31 ? 14.609 -6.875 -15.852 1 97.19 31 PRO B O 1
ATOM 2388 N N . VAL B 1 32 ? 14.016 -5.055 -14.789 1 97.56 32 VAL B N 1
ATOM 2389 C CA . VAL B 1 32 ? 12.609 -5.289 -15.109 1 97.56 32 VAL B CA 1
ATOM 2390 C C . VAL B 1 32 ? 12.383 -5.16 -16.609 1 97.56 32 VAL B C 1
ATOM 2392 O O . VAL B 1 32 ? 11.547 -5.855 -17.188 1 97.56 32 VAL B O 1
ATOM 2395 N N . GLN B 1 33 ? 13.062 -4.242 -17.266 1 97.75 33 GLN B N 1
ATOM 2396 C CA . GLN B 1 33 ? 12.992 -4.121 -18.719 1 97.75 33 GLN B CA 1
ATOM 2397 C C . GLN B 1 33 ? 13.531 -5.375 -19.406 1 97.75 33 GLN B C 1
ATOM 2399 O O . GLN B 1 33 ? 12.961 -5.844 -20.391 1 97.75 33 GLN B O 1
ATOM 2404 N N . VAL B 1 34 ? 14.656 -5.855 -18.891 1 98.19 34 VAL B N 1
ATOM 2405 C CA . VAL B 1 34 ? 15.227 -7.09 -19.422 1 98.19 34 VAL B CA 1
ATOM 2406 C C . VAL B 1 34 ? 14.211 -8.219 -19.281 1 98.19 34 VAL B C 1
ATOM 2408 O O . VAL B 1 34 ? 14.031 -9.008 -20.219 1 98.19 34 VAL B O 1
ATOM 2411 N N . LEU B 1 35 ? 13.586 -8.328 -18.141 1 98.62 35 LEU B N 1
ATOM 2412 C CA . LEU B 1 35 ? 12.547 -9.328 -17.938 1 98.62 35 LEU B CA 1
ATOM 2413 C C . LEU B 1 35 ? 11.445 -9.203 -18.984 1 98.62 35 LEU B C 1
ATOM 2415 O O . LEU B 1 35 ? 11.07 -10.195 -19.625 1 98.62 35 LEU B O 1
ATOM 2419 N N . TYR B 1 36 ? 10.961 -8.016 -19.188 1 98.44 36 TYR B N 1
ATOM 2420 C CA . TYR B 1 36 ? 9.891 -7.773 -20.156 1 98.44 36 TYR B CA 1
ATOM 2421 C C . TYR B 1 36 ? 10.305 -8.227 -21.547 1 98.44 36 TYR B C 1
ATOM 2423 O O . TYR B 1 36 ? 9.562 -8.953 -22.219 1 98.44 36 TYR B O 1
ATOM 2431 N N . ASN B 1 37 ? 11.484 -7.727 -21.922 1 98.19 37 ASN B N 1
ATOM 2432 C CA . ASN B 1 37 ? 11.984 -8.086 -23.25 1 98.19 37 ASN B CA 1
ATOM 2433 C C . ASN B 1 37 ? 12.125 -9.594 -23.406 1 98.19 37 ASN B C 1
ATOM 2435 O O . ASN B 1 37 ? 11.812 -10.148 -24.469 1 98.19 37 ASN B O 1
ATOM 2439 N N . THR B 1 38 ? 12.625 -10.211 -22.438 1 98.56 38 THR B N 1
ATOM 2440 C CA . THR B 1 38 ? 12.797 -11.656 -22.453 1 98.56 38 THR B CA 1
ATOM 2441 C C . THR B 1 38 ? 11.445 -12.359 -22.562 1 98.56 38 THR B C 1
ATOM 2443 O O . THR B 1 38 ? 11.305 -13.328 -23.312 1 98.56 38 THR B O 1
ATOM 2446 N N . CYS B 1 39 ? 10.43 -11.914 -21.828 1 98.56 39 CYS B N 1
ATOM 2447 C CA . CYS B 1 39 ? 9.086 -12.477 -21.922 1 98.56 39 CYS B CA 1
ATOM 2448 C C . CYS B 1 39 ? 8.539 -12.359 -23.328 1 98.56 39 CYS B C 1
ATOM 2450 O O . CYS B 1 39 ? 7.926 -13.297 -23.844 1 98.56 39 CYS B O 1
ATOM 2452 N N . GLU B 1 40 ? 8.773 -11.195 -23.922 1 97.94 40 GLU B N 1
ATOM 2453 C CA . GLU B 1 40 ? 8.336 -10.992 -25.297 1 97.94 40 GLU B CA 1
ATOM 2454 C C . GLU B 1 40 ? 8.93 -12.055 -26.219 1 97.94 40 GLU B C 1
ATOM 2456 O O . GLU B 1 40 ? 8.242 -12.555 -27.125 1 97.94 40 GLU B O 1
ATOM 2461 N N . GLN B 1 41 ? 10.172 -12.32 -25.984 1 97.44 41 GLN B N 1
ATOM 2462 C CA . GLN B 1 41 ? 10.867 -13.305 -26.797 1 97.44 41 GLN B CA 1
ATOM 2463 C C . GLN B 1 41 ? 10.375 -14.719 -26.484 1 97.44 41 GLN B C 1
ATOM 2465 O O . GLN B 1 41 ? 10.055 -15.484 -27.391 1 97.44 41 GLN B O 1
ATOM 2470 N N . VAL B 1 42 ? 10.297 -15.086 -25.266 1 98.19 42 VAL B N 1
ATOM 2471 C CA . VAL B 1 42 ? 10 -16.438 -24.812 1 98.19 42 VAL B CA 1
ATOM 2472 C C . VAL B 1 42 ? 8.562 -16.812 -25.188 1 98.19 42 VAL B C 1
ATOM 2474 O O . VAL B 1 42 ? 8.289 -17.953 -25.578 1 98.19 42 VAL B O 1
ATOM 2477 N N . PHE B 1 43 ? 7.68 -15.812 -25.125 1 98 43 PHE B N 1
ATOM 2478 C CA . PHE B 1 43 ? 6.266 -16.109 -25.312 1 98 43 PHE B CA 1
ATOM 2479 C C . PHE B 1 43 ? 5.773 -15.594 -26.672 1 98 43 PHE B C 1
ATOM 2481 O O . PHE B 1 43 ? 4.57 -15.461 -26.875 1 98 43 PHE B O 1
ATOM 2488 N N . ALA B 1 44 ? 6.629 -15.328 -27.562 1 95.31 44 ALA B N 1
ATOM 2489 C CA . ALA B 1 44 ? 6.273 -14.805 -28.875 1 95.31 44 ALA B CA 1
ATOM 2490 C C . ALA B 1 44 ? 5.305 -15.742 -29.594 1 95.31 44 ALA B C 1
ATOM 2492 O O . ALA B 1 44 ? 4.344 -15.297 -30.219 1 95.31 44 ALA B O 1
ATOM 2493 N N . ASP B 1 45 ? 5.551 -17.016 -29.531 1 90.69 45 ASP B N 1
ATOM 2494 C CA . ASP B 1 45 ? 4.703 -18 -30.188 1 90.69 45 ASP B CA 1
ATOM 2495 C C . ASP B 1 45 ? 3.869 -18.781 -29.172 1 90.69 45 ASP B C 1
ATOM 2497 O O . ASP B 1 45 ? 3.617 -19.969 -29.344 1 90.69 45 ASP B O 1
ATOM 2501 N N . CYS B 1 46 ? 3.523 -18.078 -28.172 1 85.81 46 CYS B N 1
ATOM 2502 C CA . CYS B 1 46 ? 2.822 -18.703 -27.047 1 85.81 46 CYS B CA 1
ATOM 2503 C C . CYS B 1 46 ? 1.384 -19.031 -27.438 1 85.81 46 CYS B C 1
ATOM 2505 O O . CYS B 1 46 ? 0.802 -18.391 -28.297 1 85.81 46 CYS B O 1
ATOM 2507 N N . GLY B 1 47 ? 0.837 -20.016 -26.875 1 90.81 47 GLY B N 1
ATOM 2508 C CA . GLY B 1 47 ? -0.546 -20.453 -26.969 1 90.81 47 GLY B CA 1
ATOM 2509 C C . GLY B 1 47 ? -0.954 -21.375 -25.844 1 90.81 47 GLY B C 1
ATOM 2510 O O . GLY B 1 47 ? -0.104 -21.859 -25.094 1 90.81 47 GLY B O 1
ATOM 2511 N N . PRO B 1 48 ? -2.262 -21.516 -25.766 1 94.56 48 PRO B N 1
ATOM 2512 C CA . PRO B 1 48 ? -2.732 -22.406 -24.703 1 94.56 48 PRO B CA 1
ATOM 2513 C C . PRO B 1 48 ? -2.125 -23.812 -24.797 1 94.56 48 PRO B C 1
ATOM 2515 O O . PRO B 1 48 ? -2.164 -24.438 -25.859 1 94.56 48 PRO B O 1
ATOM 2518 N N . GLY B 1 49 ? -1.534 -24.219 -23.672 1 95.12 49 GLY B N 1
ATOM 2519 C CA . GLY B 1 49 ? -0.998 -25.578 -23.594 1 95.12 49 GLY B CA 1
ATOM 2520 C C . GLY B 1 49 ? 0.366 -25.719 -24.234 1 95.12 49 GLY B C 1
ATOM 2521 O O . GLY B 1 49 ? 1 -26.766 -24.141 1 95.12 49 GLY B O 1
ATOM 2522 N N . ILE B 1 50 ? 0.855 -24.719 -24.906 1 95.38 50 ILE B N 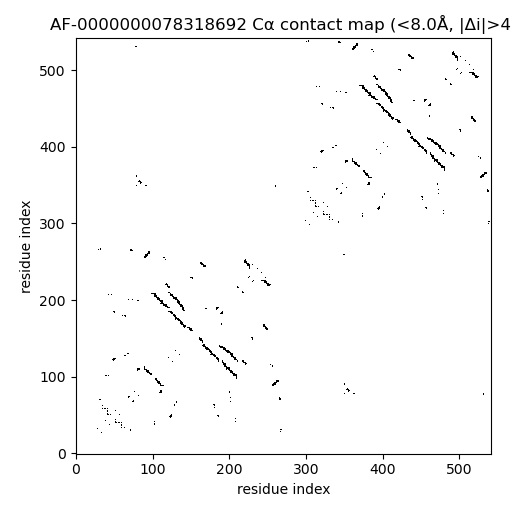1
ATOM 2523 C CA . ILE B 1 50 ? 2.139 -24.766 -25.594 1 95.38 50 ILE B CA 1
ATOM 2524 C C . ILE B 1 50 ? 3.258 -24.359 -24.641 1 95.38 50 ILE B C 1
ATOM 2526 O O . ILE B 1 50 ? 3.264 -23.234 -24.125 1 95.38 50 ILE B O 1
ATOM 2530 N N . VAL B 1 51 ? 4.18 -25.25 -24.438 1 97.19 51 VAL B N 1
ATOM 2531 C CA . VAL B 1 51 ? 5.336 -24.984 -23.594 1 97.19 51 VAL B CA 1
ATOM 2532 C C . VAL B 1 51 ? 6.465 -24.391 -24.438 1 97.19 51 VAL B C 1
ATOM 2534 O O . VAL B 1 51 ? 6.824 -24.938 -25.469 1 97.19 51 VAL B O 1
ATOM 2537 N N . PRO B 1 52 ? 6.984 -23.297 -24.031 1 97.19 52 PRO B N 1
ATOM 2538 C CA . PRO B 1 52 ? 8.117 -22.734 -24.766 1 97.19 52 PRO B CA 1
ATOM 2539 C C . PRO B 1 52 ? 9.297 -23.688 -24.859 1 97.19 52 PRO B C 1
ATOM 2541 O O . PRO B 1 52 ? 9.375 -24.656 -24.078 1 97.1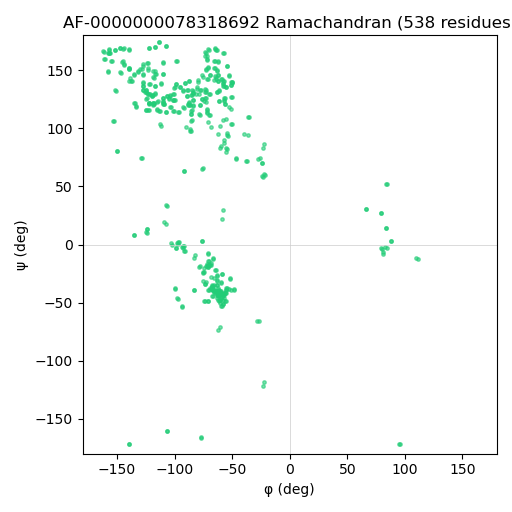9 52 PRO B O 1
ATOM 2544 N N . ASP B 1 53 ? 10.211 -23.375 -25.766 1 96.31 53 ASP B N 1
ATOM 2545 C CA . ASP B 1 53 ? 11.43 -24.156 -25.938 1 96.31 53 ASP B CA 1
ATOM 2546 C C . ASP B 1 53 ? 12.25 -24.188 -24.641 1 96.31 53 ASP B C 1
ATOM 2548 O O . ASP B 1 53 ? 12.367 -23.156 -23.953 1 96.31 53 ASP B O 1
ATOM 2552 N N . PRO B 1 54 ? 12.859 -25.328 -24.375 1 96.75 54 PRO B N 1
ATOM 2553 C CA . PRO B 1 54 ? 13.648 -25.453 -23.141 1 96.75 54 PRO B CA 1
ATOM 2554 C C . PRO B 1 54 ? 14.719 -24.375 -23.016 1 96.75 54 PRO B C 1
ATOM 2556 O O . PRO B 1 54 ? 15.008 -23.922 -21.906 1 96.75 54 PRO B O 1
ATOM 2559 N N . GLU B 1 55 ? 15.281 -24.062 -24.109 1 97.19 55 GLU B N 1
ATOM 2560 C CA . GLU B 1 55 ? 16.312 -23.016 -24.062 1 97.19 55 GLU B CA 1
ATOM 2561 C C . GLU B 1 55 ? 15.711 -21.672 -23.641 1 97.19 55 GLU B C 1
ATOM 2563 O O . GLU B 1 55 ? 16.344 -20.906 -22.906 1 97.19 55 GLU B O 1
ATOM 2568 N N . LYS B 1 56 ? 14.539 -21.391 -24.141 1 97.62 56 LYS B N 1
ATOM 2569 C CA . LYS B 1 56 ? 13.836 -20.172 -23.781 1 97.62 56 LYS B CA 1
ATOM 2570 C C . LYS B 1 56 ? 13.422 -20.188 -22.312 1 97.62 56 LYS B C 1
ATOM 2572 O O . LYS B 1 56 ? 13.5 -19.172 -21.625 1 97.62 56 LYS B O 1
ATOM 2577 N N . ILE B 1 57 ? 13.008 -21.328 -21.875 1 98 57 ILE B N 1
ATOM 2578 C CA . ILE B 1 57 ? 12.648 -21.5 -20.469 1 98 57 ILE B CA 1
ATOM 2579 C C . ILE B 1 57 ? 13.859 -21.219 -19.594 1 98 57 ILE B C 1
ATOM 2581 O O . ILE B 1 57 ? 13.758 -20.5 -18.594 1 98 57 ILE B O 1
ATOM 2585 N N . ARG B 1 58 ? 14.984 -21.797 -19.953 1 98.12 58 ARG B N 1
ATOM 2586 C CA . ARG B 1 58 ? 16.203 -21.594 -19.188 1 98.12 58 ARG B CA 1
ATOM 2587 C C . ARG B 1 58 ? 16.594 -20.109 -19.172 1 98.12 58 ARG B C 1
ATOM 2589 O O . ARG B 1 58 ? 17.031 -19.594 -18.141 1 98.12 58 ARG B O 1
ATOM 2596 N N . LEU B 1 59 ? 16.438 -19.516 -20.281 1 98.38 59 LEU B N 1
ATOM 2597 C CA . LEU B 1 59 ? 16.75 -18.094 -20.391 1 98.38 59 LEU B CA 1
ATOM 2598 C C . LEU B 1 59 ? 15.914 -17.266 -19.422 1 98.38 59 LEU B C 1
ATOM 2600 O O . LEU B 1 59 ? 16.453 -16.469 -18.656 1 98.38 59 LEU B O 1
ATOM 2604 N N . LEU B 1 60 ? 14.617 -17.438 -19.469 1 98.69 60 LEU B N 1
ATOM 2605 C CA . LEU B 1 60 ? 13.727 -16.672 -18.609 1 98.69 60 LEU B CA 1
ATOM 2606 C C . LEU B 1 60 ? 14.008 -16.969 -17.141 1 98.69 60 LEU B C 1
ATOM 2608 O O . LEU B 1 60 ? 13.984 -16.078 -16.297 1 98.69 60 LEU B O 1
ATOM 2612 N N . LYS B 1 61 ? 14.273 -18.219 -16.859 1 98.75 61 LYS B N 1
ATOM 2613 C CA . LYS B 1 61 ? 14.625 -18.609 -15.492 1 98.75 61 LYS B CA 1
ATOM 2614 C C . LYS B 1 61 ? 15.859 -17.844 -15.008 1 98.75 61 LYS B C 1
ATOM 2616 O O . LYS B 1 61 ? 15.898 -17.375 -13.875 1 98.75 61 LYS B O 1
ATOM 2621 N N . THR B 1 62 ? 16.859 -17.812 -15.836 1 98.44 62 THR B N 1
ATOM 2622 C CA . THR B 1 62 ? 18.109 -17.125 -15.484 1 98.44 62 THR B CA 1
ATOM 2623 C C . THR B 1 62 ? 17.844 -15.648 -15.203 1 98.44 62 THR B C 1
ATOM 2625 O O . THR B 1 62 ? 18.391 -15.094 -14.242 1 98.44 62 THR B O 1
ATOM 2628 N N . VAL B 1 63 ? 17.031 -15.055 -16.031 1 98.62 63 VAL B N 1
ATOM 2629 C CA . VAL B 1 63 ? 16.703 -13.641 -15.852 1 98.62 63 VAL B CA 1
ATOM 2630 C C . VAL B 1 63 ? 15.984 -13.445 -14.516 1 98.62 63 VAL B C 1
ATOM 2632 O O . VAL B 1 63 ? 16.344 -12.57 -13.727 1 98.62 63 VAL B O 1
ATOM 2635 N N . LEU B 1 64 ? 15.031 -14.266 -14.227 1 98.81 64 LEU B N 1
ATOM 2636 C CA . LEU B 1 64 ? 14.242 -14.156 -13.008 1 98.81 64 LEU B CA 1
ATOM 2637 C C . LEU B 1 64 ? 15.102 -14.422 -11.773 1 98.81 64 LEU B C 1
ATOM 2639 O O . LEU B 1 64 ? 14.953 -13.742 -10.758 1 98.81 64 LEU B O 1
ATOM 2643 N N . ASP B 1 65 ? 15.938 -15.367 -11.859 1 98.56 65 ASP B N 1
ATOM 2644 C CA . ASP B 1 65 ? 16.812 -15.695 -10.734 1 98.56 65 ASP B CA 1
ATOM 2645 C C . ASP B 1 65 ? 17.672 -14.508 -10.344 1 98.56 65 ASP B C 1
ATOM 2647 O O . ASP B 1 65 ? 18.094 -14.383 -9.188 1 98.56 65 ASP B O 1
ATOM 2651 N N . GLY B 1 66 ? 17.906 -13.641 -11.273 1 97.69 66 GLY B N 1
ATOM 2652 C CA . GLY B 1 66 ? 18.781 -12.492 -11.023 1 97.69 66 GLY B CA 1
ATOM 2653 C C . GLY B 1 66 ? 18.016 -11.273 -10.531 1 97.69 66 GLY B C 1
ATOM 2654 O O . GLY B 1 66 ? 18.625 -10.258 -10.188 1 97.69 66 GLY B O 1
ATOM 2655 N N . ILE B 1 67 ? 16.766 -11.32 -10.484 1 98.12 67 ILE B N 1
ATOM 2656 C CA . ILE B 1 67 ? 15.953 -10.164 -10.125 1 98.12 67 ILE B CA 1
ATOM 2657 C C . ILE B 1 67 ? 15.75 -10.133 -8.609 1 98.12 67 ILE B C 1
ATOM 2659 O O . ILE B 1 67 ? 15.453 -11.156 -7.992 1 98.12 67 ILE B O 1
ATOM 2663 N N . SER B 1 68 ? 15.945 -8.961 -7.977 1 97.69 68 SER B N 1
ATOM 2664 C CA . SER B 1 68 ? 15.688 -8.734 -6.559 1 97.69 68 SER B CA 1
ATOM 2665 C C . SER B 1 68 ? 14.445 -7.863 -6.359 1 97.69 68 SER B C 1
ATOM 2667 O O . SER B 1 68 ? 13.898 -7.324 -7.324 1 97.69 68 SER B O 1
ATOM 2669 N N . GLY B 1 69 ? 14.062 -7.793 -5.129 1 97.69 69 GLY B N 1
ATOM 2670 C CA . GLY B 1 69 ? 12.969 -6.895 -4.809 1 97.69 69 GLY B CA 1
ATOM 2671 C C . GLY B 1 69 ? 13.219 -5.465 -5.246 1 97.69 69 GLY B C 1
ATOM 2672 O O . GLY B 1 69 ? 12.32 -4.801 -5.766 1 97.69 69 GLY B O 1
ATOM 2673 N N . ALA B 1 70 ? 14.406 -4.969 -5.051 1 95.94 70 ALA B N 1
ATOM 2674 C CA . ALA B 1 70 ? 14.781 -3.604 -5.406 1 95.94 70 ALA B CA 1
ATOM 2675 C C . ALA B 1 70 ? 14.609 -3.359 -6.902 1 95.94 70 ALA B C 1
ATOM 2677 O O . ALA B 1 70 ? 14.242 -2.26 -7.32 1 95.94 70 ALA B O 1
ATOM 2678 N N . ASP B 1 71 ? 14.812 -4.367 -7.688 1 97.44 71 ASP B N 1
ATOM 2679 C CA . ASP B 1 71 ? 14.742 -4.258 -9.141 1 97.44 71 ASP B CA 1
ATOM 2680 C C . ASP B 1 71 ? 13.305 -4.047 -9.602 1 97.44 71 ASP B C 1
ATOM 2682 O O . ASP B 1 71 ? 13.07 -3.652 -10.75 1 97.44 71 ASP B O 1
ATOM 2686 N N . VAL B 1 72 ? 12.398 -4.34 -8.75 1 97.44 72 VAL B N 1
ATOM 2687 C CA . VAL B 1 72 ? 11 -4.18 -9.133 1 97.44 72 VAL B CA 1
ATOM 2688 C C . VAL B 1 72 ? 10.289 -3.275 -8.133 1 97.44 72 VAL B C 1
ATOM 2690 O O . VAL B 1 72 ? 9.055 -3.248 -8.07 1 97.44 72 VAL B O 1
ATOM 2693 N N . GLY B 1 73 ? 10.992 -2.662 -7.297 1 94.5 73 GLY B N 1
ATOM 2694 C CA . GLY B 1 73 ? 10.469 -1.615 -6.434 1 94.5 73 GLY B CA 1
ATOM 2695 C C . GLY B 1 73 ? 9.703 -2.154 -5.238 1 94.5 73 GLY B C 1
ATOM 2696 O O . GLY B 1 73 ? 8.75 -1.53 -4.773 1 94.5 73 GLY B O 1
ATOM 2697 N N . VAL B 1 74 ? 10 -3.352 -4.75 1 96.62 74 VAL B N 1
ATOM 2698 C CA . VAL B 1 74 ? 9.305 -3.92 -3.6 1 96.62 74 VAL B CA 1
ATOM 2699 C C . VAL B 1 74 ? 10.312 -4.234 -2.492 1 96.62 74 VAL B C 1
ATOM 2701 O O . VAL B 1 74 ? 11.422 -4.695 -2.766 1 96.62 74 VAL B O 1
ATOM 2704 N N . ASN B 1 75 ? 9.953 -3.947 -1.303 1 94.88 75 ASN B N 1
ATOM 2705 C CA . ASN B 1 75 ? 10.781 -4.285 -0.149 1 94.88 75 ASN B CA 1
ATOM 2706 C C . ASN B 1 75 ? 9.93 -4.652 1.062 1 94.88 75 ASN B C 1
ATOM 2708 O O . ASN B 1 75 ? 8.758 -4.273 1.145 1 94.88 75 ASN B O 1
ATOM 2712 N N . PRO B 1 76 ? 10.5 -5.41 2.016 1 95.12 76 PRO B N 1
ATOM 2713 C CA . PRO B 1 76 ? 9.727 -5.984 3.117 1 95.12 76 PRO B CA 1
ATOM 2714 C C . PRO B 1 76 ? 9.172 -4.926 4.062 1 95.12 76 PRO B C 1
ATOM 2716 O O . PRO B 1 76 ? 8.297 -5.223 4.879 1 95.12 76 PRO B O 1
ATOM 2719 N N . ASN B 1 77 ? 9.617 -3.68 3.979 1 91.5 77 ASN B N 1
ATOM 2720 C CA . ASN B 1 77 ? 9.195 -2.65 4.922 1 91.5 77 ASN B CA 1
ATOM 2721 C C . ASN B 1 77 ? 7.977 -1.888 4.414 1 91.5 77 ASN B C 1
ATOM 2723 O O . ASN B 1 77 ? 7.449 -1.019 5.109 1 91.5 77 ASN B O 1
ATOM 2727 N N . MET B 1 78 ? 7.539 -2.248 3.258 1 92.44 78 MET B N 1
ATOM 2728 C CA . MET B 1 78 ? 6.352 -1.601 2.713 1 92.44 78 MET B CA 1
ATOM 2729 C C . MET B 1 78 ? 5.121 -1.924 3.557 1 92.44 78 MET B C 1
ATOM 2731 O O . MET B 1 78 ? 5.035 -3 4.148 1 92.44 78 MET B O 1
ATOM 2735 N N . PRO B 1 79 ? 4.156 -1.033 3.566 1 88.5 79 PRO B N 1
ATOM 2736 C CA . PRO B 1 79 ? 3.035 -1.146 4.504 1 88.5 79 PRO B CA 1
ATOM 2737 C C . PRO B 1 79 ? 2.203 -2.408 4.277 1 88.5 79 PRO B C 1
ATOM 2739 O O . PRO B 1 79 ? 1.663 -2.973 5.23 1 88.5 79 PRO B O 1
ATOM 2742 N N . PHE B 1 80 ? 2.086 -2.777 3.098 1 88.56 80 PHE B N 1
ATOM 2743 C CA . PHE B 1 80 ? 1.175 -3.893 2.873 1 88.56 80 PHE B CA 1
ATOM 2744 C C . PHE B 1 80 ? 1.814 -5.207 3.299 1 88.56 80 PHE B C 1
ATOM 2746 O O . PHE B 1 80 ? 1.175 -6.262 3.248 1 88.56 80 PHE B O 1
ATOM 2753 N N . PHE B 1 81 ? 3.02 -5.223 3.85 1 94.19 81 PHE B N 1
ATOM 2754 C CA . PHE B 1 81 ? 3.646 -6.434 4.367 1 94.19 81 PHE B CA 1
ATOM 2755 C C . PHE B 1 81 ? 3.486 -6.52 5.883 1 94.19 81 PHE B C 1
ATOM 2757 O O . PHE B 1 81 ? 3.891 -7.508 6.5 1 94.19 81 PHE B O 1
ATOM 2764 N N . ARG B 1 82 ? 2.904 -5.531 6.453 1 91.38 82 ARG B N 1
ATOM 2765 C CA . ARG B 1 82 ? 2.73 -5.52 7.902 1 91.38 82 ARG B CA 1
ATOM 2766 C C . ARG B 1 82 ? 1.715 -6.57 8.336 1 91.38 82 ARG B C 1
ATOM 2768 O O . ARG B 1 82 ? 0.717 -6.805 7.652 1 91.38 82 ARG B O 1
ATOM 2775 N N . GLU B 1 83 ? 2.025 -7.102 9.539 1 92.12 83 GLU B N 1
ATOM 2776 C CA . GLU B 1 83 ? 1.076 -8.07 10.086 1 92.12 83 GLU B CA 1
ATOM 2777 C C . GLU B 1 83 ? -0.277 -7.418 10.359 1 92.12 83 GLU B C 1
ATOM 2779 O O . GLU B 1 83 ? -0.346 -6.348 10.969 1 92.12 83 GLU B O 1
ATOM 2784 N N . GLN B 1 84 ? -1.253 -8.039 9.914 1 91.06 84 GLN B N 1
ATOM 2785 C CA . GLN B 1 84 ? -2.604 -7.5 10.023 1 91.06 84 GLN B CA 1
ATOM 2786 C C . GLN B 1 84 ? -3.352 -8.125 11.203 1 91.06 84 GLN B C 1
ATOM 2788 O O . GLN B 1 84 ? -3.227 -9.32 11.461 1 91.06 84 GLN B O 1
ATOM 2793 N N . LYS B 1 85 ? -4.039 -7.258 11.867 1 87.25 85 LYS B N 1
ATOM 2794 C CA . LYS B 1 85 ? -4.961 -7.758 12.891 1 87.25 85 LYS B CA 1
ATOM 2795 C C . LYS B 1 85 ? -6.316 -8.102 12.281 1 87.25 85 LYS B C 1
ATOM 2797 O O . LYS B 1 85 ? -7.129 -7.211 12.016 1 87.25 85 LYS B O 1
ATOM 2802 N N . THR B 1 86 ? -6.543 -9.391 11.984 1 83.12 86 THR B N 1
ATOM 2803 C CA . THR B 1 86 ? -7.785 -9.836 11.367 1 83.12 86 THR B CA 1
ATOM 2804 C C . THR B 1 86 ? -8.148 -11.242 11.844 1 83.12 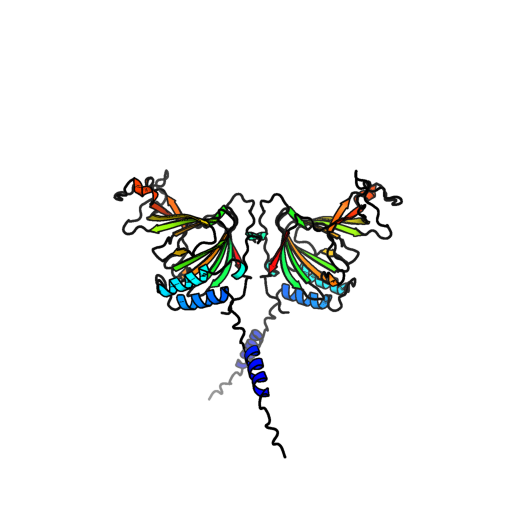86 THR B C 1
ATOM 2806 O O . THR B 1 86 ? -7.277 -12.016 12.227 1 83.12 86 THR B O 1
ATOM 2809 N N . GLU B 1 87 ? -9.398 -11.469 11.914 1 81.38 87 GLU B N 1
ATOM 2810 C CA . GLU B 1 87 ? -9.867 -12.812 12.25 1 81.38 87 GLU B CA 1
ATOM 2811 C C . GLU B 1 87 ? -9.789 -13.742 11.039 1 81.38 87 GLU B C 1
ATOM 2813 O O . GLU B 1 87 ? -9.68 -14.961 11.195 1 81.38 87 GLU B O 1
ATOM 2818 N N . GLY B 1 88 ? -9.719 -13.25 9.945 1 84.88 88 GLY B N 1
ATOM 2819 C CA . GLY B 1 88 ? -9.664 -14.023 8.719 1 84.88 88 GLY B CA 1
ATOM 2820 C C . GLY B 1 88 ? -8.289 -14.023 8.07 1 84.88 88 GLY B C 1
ATOM 2821 O O . GLY B 1 88 ? -7.273 -13.953 8.766 1 84.88 88 GLY B O 1
ATOM 2822 N N . LEU B 1 89 ? -8.312 -14.344 6.801 1 89.25 89 LEU B N 1
ATOM 2823 C CA . LEU B 1 89 ? -7.066 -14.344 6.047 1 89.25 89 LEU B CA 1
ATOM 2824 C C . LEU B 1 89 ? -6.594 -12.922 5.777 1 89.25 89 LEU B C 1
ATOM 2826 O O . LEU B 1 89 ? -7.391 -12.062 5.387 1 89.25 89 LEU B O 1
ATOM 2830 N N . PRO B 1 90 ? -5.316 -12.695 6.074 1 93.81 90 PRO B N 1
ATOM 2831 C CA . PRO B 1 90 ? -4.777 -11.383 5.719 1 93.81 90 PRO B CA 1
ATOM 2832 C C . PRO B 1 90 ? -4.973 -11.047 4.242 1 93.81 90 PRO B C 1
ATOM 2834 O O . PRO B 1 90 ? -5.016 -11.945 3.398 1 93.81 90 PRO B O 1
ATOM 2837 N N . THR B 1 91 ? -5.027 -9.797 3.959 1 94.19 91 THR B N 1
ATOM 2838 C CA . THR B 1 91 ? -5.207 -9.32 2.594 1 94.19 91 THR B CA 1
ATOM 2839 C C . THR B 1 91 ? -3.896 -9.406 1.813 1 94.19 91 THR B C 1
ATOM 2841 O O . THR B 1 91 ? -2.838 -9.031 2.32 1 94.19 91 THR B O 1
ATOM 2844 N N . ILE B 1 92 ? -3.98 -9.922 0.663 1 96.94 92 ILE B N 1
ATOM 2845 C CA . ILE B 1 92 ? -2.852 -9.977 -0.26 1 96.94 92 ILE B CA 1
ATOM 2846 C C . ILE B 1 92 ? -2.91 -8.789 -1.215 1 96.94 92 ILE B C 1
ATOM 2848 O O . ILE B 1 92 ? -3.982 -8.43 -1.706 1 96.94 92 ILE B O 1
ATOM 2852 N N . THR B 1 93 ? -1.784 -8.156 -1.434 1 96.31 93 THR B N 1
ATOM 2853 C CA . THR B 1 93 ? -1.695 -7.082 -2.41 1 96.31 93 THR B CA 1
ATOM 2854 C C . THR B 1 93 ? -1.069 -7.578 -3.711 1 96.31 93 THR B C 1
ATOM 2856 O O . THR B 1 93 ? -0.069 -8.297 -3.689 1 96.31 93 THR B O 1
ATOM 2859 N N . TYR B 1 94 ? -1.758 -7.273 -4.758 1 97.19 94 TYR B N 1
ATOM 2860 C CA . TYR B 1 94 ? -1.266 -7.645 -6.078 1 97.19 94 TYR B CA 1
ATOM 2861 C C . TYR B 1 94 ? -0.804 -6.414 -6.855 1 97.19 94 TYR B C 1
ATOM 2863 O O . TYR B 1 94 ? -1.59 -5.496 -7.098 1 97.19 94 TYR B O 1
ATOM 2871 N N . LEU B 1 95 ? 0.48 -6.395 -7.266 1 96.19 95 LEU B N 1
ATOM 2872 C CA . LEU B 1 95 ? 1.027 -5.336 -8.109 1 96.19 95 LEU B CA 1
ATOM 2873 C C . LEU B 1 95 ? 1.02 -5.746 -9.57 1 96.19 95 LEU B C 1
ATOM 2875 O O . LEU B 1 95 ? 1.76 -6.648 -9.977 1 96.19 95 LEU B O 1
ATOM 2879 N N . HIS B 1 96 ? 0.224 -5.074 -10.391 1 94.81 96 HIS B N 1
ATOM 2880 C CA . HIS B 1 96 ? 0.086 -5.391 -11.812 1 94.81 96 HIS B CA 1
ATOM 2881 C C . HIS B 1 96 ? 1.167 -4.703 -12.641 1 94.81 96 HIS B C 1
ATOM 2883 O O . HIS B 1 96 ? 1.109 -3.49 -12.859 1 94.81 96 HIS B O 1
ATOM 2889 N N . ILE B 1 97 ? 2.066 -5.422 -13.211 1 96.06 97 ILE B N 1
ATOM 2890 C CA . ILE B 1 97 ? 3.172 -4.832 -13.953 1 96.06 97 ILE B CA 1
ATOM 2891 C C . ILE B 1 97 ? 2.809 -4.742 -15.43 1 96.06 97 ILE B C 1
ATOM 2893 O O . ILE B 1 97 ? 2.936 -3.678 -16.047 1 96.06 97 ILE B O 1
ATOM 2897 N N . HIS B 1 98 ? 2.395 -5.887 -16 1 96.88 98 HIS B N 1
ATOM 2898 C CA . HIS B 1 98 ? 2.076 -5.934 -17.422 1 96.88 98 HIS B CA 1
ATOM 2899 C C . HIS B 1 98 ? 1.143 -7.094 -17.734 1 96.88 98 HIS B C 1
ATOM 2901 O O . HIS B 1 98 ? 1.205 -8.141 -17.094 1 96.88 98 HIS B O 1
ATOM 2907 N N . GLU B 1 99 ? 0.332 -6.84 -18.75 1 95.81 99 GLU B N 1
ATOM 2908 C CA . GLU B 1 99 ? -0.497 -7.926 -19.266 1 95.81 99 GLU B CA 1
ATOM 2909 C C . GLU B 1 99 ? -0.809 -7.723 -20.75 1 95.81 99 GLU B C 1
ATOM 2911 O O . GLU B 1 99 ? -1.093 -6.602 -21.188 1 95.81 99 GLU B O 1
ATOM 2916 N N . CYS B 1 100 ? -0.661 -8.68 -21.531 1 95.88 100 CYS B N 1
ATOM 2917 C CA . CYS B 1 100 ? -1.089 -8.766 -22.922 1 95.88 100 CYS B CA 1
ATOM 2918 C C . CYS B 1 100 ? -1.647 -10.148 -23.234 1 95.88 100 CYS B C 1
ATOM 2920 O O . CYS B 1 100 ? -1.874 -10.953 -22.328 1 95.88 100 CYS B O 1
ATOM 2922 N N . ASP B 1 101 ? -1.913 -10.438 -24.469 1 94.44 101 ASP B N 1
ATOM 2923 C CA . ASP B 1 101 ? -2.529 -11.703 -24.859 1 94.44 101 ASP B CA 1
ATOM 2924 C C . ASP B 1 101 ? -1.545 -12.859 -24.703 1 94.44 101 ASP B C 1
ATOM 2926 O O . ASP B 1 101 ? -1.952 -14.023 -24.609 1 94.44 101 ASP B O 1
ATOM 2930 N N . LYS B 1 102 ? -0.269 -12.602 -24.641 1 96.94 102 LYS B N 1
ATOM 2931 C CA . LYS B 1 102 ? 0.749 -13.648 -24.672 1 96.94 102 LYS B CA 1
ATOM 2932 C C . LYS B 1 102 ? 1.261 -13.961 -23.266 1 96.94 102 LYS B C 1
ATOM 2934 O O . LYS B 1 102 ? 1.565 -15.117 -22.953 1 96.94 102 LYS B O 1
ATOM 2939 N N . PHE B 1 103 ? 1.382 -12.922 -22.5 1 98.19 103 PHE B N 1
ATOM 2940 C CA . PHE B 1 103 ? 1.91 -13.164 -21.156 1 98.19 103 PHE B CA 1
ATOM 2941 C C . PHE B 1 103 ? 1.481 -12.062 -20.203 1 98.19 103 PHE B C 1
ATOM 2943 O O . PHE B 1 103 ? 0.968 -11.023 -20.625 1 98.19 103 PHE B O 1
ATOM 2950 N N . SER B 1 104 ? 1.617 -12.312 -18.938 1 98 104 SER B N 1
ATOM 2951 C CA . SER B 1 104 ? 1.39 -11.328 -17.875 1 98 104 SER B CA 1
ATOM 2952 C C . SER B 1 104 ? 2.496 -11.375 -16.828 1 98 104 SER B C 1
ATOM 2954 O O . SER B 1 104 ? 3.125 -12.414 -16.625 1 98 104 SER B O 1
ATOM 2956 N N . ILE B 1 105 ? 2.848 -10.258 -16.25 1 98.62 105 ILE B N 1
ATOM 2957 C CA . ILE B 1 105 ? 3.818 -10.109 -15.172 1 98.62 105 ILE B CA 1
ATOM 2958 C C . ILE B 1 105 ? 3.164 -9.414 -13.977 1 98.62 105 ILE B C 1
ATOM 2960 O O . ILE B 1 105 ? 2.516 -8.375 -14.141 1 98.62 105 ILE B O 1
ATOM 2964 N N . GLY B 1 106 ? 3.287 -9.945 -12.852 1 98.25 106 GLY B N 1
ATOM 2965 C CA . GLY B 1 106 ? 2.76 -9.328 -11.648 1 98.25 106 GLY B CA 1
ATOM 2966 C C . GLY B 1 106 ? 3.463 -9.789 -10.383 1 98.25 106 GLY B C 1
ATOM 2967 O O . GLY B 1 106 ? 4.254 -10.727 -10.414 1 98.25 106 GLY B O 1
ATOM 2968 N N . ILE B 1 107 ? 3.227 -9.086 -9.258 1 98.62 107 ILE B N 1
ATOM 2969 C CA . ILE B 1 107 ? 3.83 -9.43 -7.973 1 98.62 107 ILE B CA 1
ATOM 2970 C C . ILE B 1 107 ? 2.738 -9.633 -6.93 1 98.62 107 ILE B C 1
ATOM 2972 O O . ILE B 1 107 ? 1.868 -8.773 -6.75 1 98.62 107 ILE B O 1
ATOM 2976 N N . PHE B 1 108 ? 2.744 -10.758 -6.281 1 98.56 108 PHE B N 1
ATOM 2977 C CA . PHE B 1 108 ? 1.901 -10.984 -5.113 1 98.56 108 PHE B CA 1
ATOM 2978 C C . PHE B 1 108 ? 2.648 -10.633 -3.83 1 98.56 108 PHE B C 1
ATOM 2980 O O . PHE B 1 108 ? 3.701 -11.211 -3.543 1 98.56 108 PHE B O 1
ATOM 2987 N N . CYS B 1 109 ? 2.129 -9.68 -3.117 1 98 109 CYS B N 1
ATOM 2988 C CA . CYS B 1 109 ? 2.678 -9.281 -1.825 1 98 109 CYS B CA 1
ATOM 2989 C C . CYS B 1 109 ? 1.855 -9.859 -0.681 1 98 109 CYS B C 1
ATOM 2991 O O . CYS B 1 109 ? 0.689 -9.5 -0.503 1 98 109 CYS B O 1
ATOM 2993 N N . LEU B 1 110 ? 2.488 -10.734 0.078 1 98 110 LEU B N 1
ATOM 2994 C CA . LEU B 1 110 ? 1.78 -11.453 1.132 1 98 110 LEU B CA 1
ATOM 2995 C C . LEU B 1 110 ? 2.322 -11.078 2.506 1 98 110 LEU B C 1
ATOM 2997 O O . LEU B 1 110 ? 3.502 -11.289 2.795 1 98 110 LEU B O 1
ATOM 3001 N N . PRO B 1 111 ? 1.479 -10.438 3.377 1 96.75 111 PRO B N 1
ATOM 3002 C CA . PRO B 1 111 ? 1.889 -10.312 4.777 1 96.75 111 PRO B CA 1
ATOM 3003 C C . PRO B 1 111 ? 1.994 -11.664 5.484 1 96.75 111 PRO B C 1
ATOM 3005 O O . PRO B 1 111 ? 1.587 -12.688 4.934 1 96.75 111 PRO B O 1
ATOM 3008 N N . PRO B 1 112 ? 2.57 -11.68 6.668 1 96.25 112 PRO B N 1
ATOM 3009 C CA . PRO B 1 112 ? 2.682 -12.953 7.383 1 96.25 112 PRO B CA 1
ATOM 3010 C C . PRO B 1 112 ? 1.333 -13.641 7.566 1 96.25 112 PRO B C 1
ATOM 3012 O O . PRO B 1 112 ? 0.324 -12.977 7.82 1 96.25 112 PRO B O 1
ATOM 3015 N N . SER B 1 113 ? 1.305 -14.961 7.32 1 95.94 113 SER B N 1
ATOM 3016 C CA . SER B 1 113 ? 0.174 -15.859 7.535 1 95.94 113 SER B CA 1
ATOM 3017 C C . SER B 1 113 ? -0.841 -15.75 6.402 1 95.94 113 SER B C 1
ATOM 3019 O O . SER B 1 113 ? -1.852 -16.453 6.402 1 95.94 113 SER B O 1
ATOM 3021 N N . ALA B 1 114 ? -0.585 -14.859 5.496 1 97 114 ALA B N 1
ATOM 3022 C CA . ALA B 1 114 ? -1.465 -14.82 4.332 1 97 114 ALA B CA 1
ATOM 3023 C C . ALA B 1 114 ? -1.378 -16.125 3.533 1 97 114 ALA B C 1
ATOM 3025 O O . ALA B 1 114 ? -0.332 -16.766 3.512 1 97 114 ALA B O 1
ATOM 3026 N N . VAL B 1 115 ? -2.512 -16.484 2.869 1 97.25 115 VAL B N 1
ATOM 3027 C CA . VAL B 1 115 ? -2.586 -17.719 2.096 1 97.25 115 VAL B CA 1
ATOM 3028 C C . VAL B 1 115 ? -3.211 -17.438 0.731 1 97.25 115 VAL B C 1
ATOM 3030 O O . VAL B 1 115 ? -4.301 -16.875 0.646 1 97.25 115 VAL B O 1
ATOM 3033 N N . LEU B 1 116 ? -2.492 -17.688 -0.284 1 98 116 LEU B N 1
ATOM 3034 C CA . LEU B 1 116 ? -3.121 -17.891 -1.585 1 98 116 LEU B CA 1
ATOM 3035 C C . LEU B 1 116 ? -3.561 -19.328 -1.756 1 98 116 LEU B C 1
ATOM 3037 O O . LEU B 1 116 ? -2.729 -20.219 -1.956 1 98 116 LEU B O 1
ATOM 3041 N N . PRO B 1 117 ? -4.785 -19.578 -1.692 1 97.81 117 PRO B N 1
ATOM 3042 C CA . PRO B 1 117 ? -5.285 -20.953 -1.603 1 97.81 117 PRO B CA 1
ATOM 3043 C C . PRO B 1 117 ? -4.949 -21.781 -2.838 1 97.81 117 PRO B C 1
ATOM 3045 O O . PRO B 1 117 ? -4.52 -21.234 -3.857 1 97.81 117 PRO B O 1
ATOM 3048 N N . LEU B 1 118 ? -5.156 -23.094 -2.645 1 98.19 118 LEU B N 1
ATOM 3049 C CA . LEU B 1 118 ? -4.871 -24.031 -3.721 1 98.19 118 LEU B CA 1
ATOM 3050 C C . LEU B 1 118 ? -5.641 -23.672 -4.984 1 98.19 118 LEU B C 1
ATOM 3052 O O . LEU B 1 118 ? -6.867 -23.562 -4.957 1 98.19 118 LEU B O 1
ATOM 3056 N N . HIS B 1 119 ? -4.914 -23.438 -6.035 1 98.31 119 HIS B N 1
ATOM 3057 C CA . HIS B 1 119 ? -5.492 -23.031 -7.312 1 98.31 119 HIS B CA 1
ATOM 3058 C C . HIS B 1 119 ? -4.676 -23.578 -8.484 1 98.31 119 HIS B C 1
ATOM 3060 O O . HIS B 1 119 ? -3.586 -24.125 -8.281 1 98.31 119 HIS B O 1
ATOM 3066 N N . ASN B 1 120 ? -5.242 -23.469 -9.711 1 98.19 120 ASN B N 1
ATOM 3067 C CA . ASN B 1 120 ? -4.562 -24.047 -10.859 1 98.19 120 ASN B CA 1
ATOM 3068 C C . ASN B 1 120 ? -4.16 -22.984 -11.875 1 98.19 120 ASN B C 1
ATOM 3070 O O . ASN B 1 120 ? -4.484 -21.812 -11.711 1 98.19 120 ASN B O 1
ATOM 3074 N N . HIS B 1 121 ? -3.391 -23.328 -12.828 1 98.25 121 HIS B N 1
ATOM 3075 C CA . HIS B 1 121 ? -2.953 -22.547 -13.984 1 98.25 121 HIS B CA 1
ATOM 3076 C C . HIS B 1 121 ? -3.186 -23.312 -15.281 1 98.25 121 HIS B C 1
ATOM 3078 O O . HIS B 1 121 ? -2.232 -23.734 -15.938 1 98.25 121 HIS B O 1
ATOM 3084 N N . PRO B 1 122 ? -4.449 -23.422 -15.758 1 97.31 122 PRO B N 1
ATOM 3085 C CA . PRO B 1 122 ? -4.773 -24.234 -16.938 1 97.31 122 PRO B CA 1
ATOM 3086 C C . PRO B 1 122 ? -4.059 -23.75 -18.203 1 97.31 122 PRO B C 1
ATOM 3088 O O . PRO B 1 122 ? -4.152 -22.578 -18.562 1 97.31 122 PRO B O 1
ATOM 3091 N N . GLU B 1 123 ? -3.32 -24.672 -18.797 1 97.25 123 GLU B N 1
ATOM 3092 C CA . GLU B 1 123 ? -2.73 -24.5 -20.125 1 97.25 123 GLU B CA 1
ATOM 3093 C C . GLU B 1 123 ? -1.674 -23.391 -20.109 1 97.25 123 GLU B C 1
ATOM 3095 O O . GLU B 1 123 ? -1.509 -22.672 -21.094 1 97.25 123 GLU B O 1
ATOM 3100 N N . MET B 1 124 ? -1.008 -23.219 -18.969 1 97.62 124 MET B N 1
ATOM 3101 C CA . MET B 1 124 ? -0.043 -22.141 -18.828 1 97.62 124 MET B CA 1
ATOM 3102 C C . MET B 1 124 ? 1.33 -22.672 -18.438 1 97.62 124 MET B C 1
ATOM 3104 O O . MET B 1 124 ? 1.435 -23.734 -17.828 1 97.62 124 MET B O 1
ATOM 3108 N N . THR B 1 125 ? 2.34 -22.047 -18.797 1 98.44 125 THR B N 1
ATOM 3109 C CA . THR B 1 125 ? 3.656 -22.109 -18.172 1 98.44 125 THR B CA 1
ATOM 3110 C C . THR B 1 125 ? 3.869 -20.906 -17.25 1 98.44 125 THR B C 1
ATOM 3112 O O . THR B 1 125 ? 3.703 -19.766 -17.656 1 98.44 125 THR B O 1
ATOM 3115 N N . VAL B 1 126 ? 4.188 -21.172 -15.992 1 98.81 126 VAL B N 1
ATOM 3116 C CA . VAL B 1 126 ? 4.254 -20.109 -14.992 1 98.81 126 VAL B CA 1
ATOM 3117 C C . VAL B 1 126 ? 5.621 -20.109 -14.32 1 98.81 126 VAL B C 1
ATOM 3119 O O . VAL B 1 126 ? 6.133 -21.172 -13.953 1 98.81 126 VAL B O 1
ATOM 3122 N N . PHE B 1 127 ? 6.242 -18.984 -14.227 1 98.88 127 PHE B N 1
ATOM 3123 C CA . PHE B 1 127 ? 7.461 -18.766 -13.461 1 98.88 127 PHE B CA 1
ATOM 3124 C C . PHE B 1 127 ? 7.164 -17.969 -12.195 1 98.88 127 PHE B C 1
ATOM 3126 O O . PHE B 1 127 ? 6.531 -16.922 -12.25 1 98.88 127 PHE B O 1
ATOM 3133 N N . SER B 1 128 ? 7.602 -18.5 -11.062 1 98.81 128 SER B N 1
ATOM 3134 C CA . SER B 1 128 ? 7.398 -17.797 -9.797 1 98.81 128 SER B CA 1
ATOM 3135 C C . SER B 1 128 ? 8.719 -17.578 -9.062 1 98.81 128 SER B C 1
ATOM 3137 O O . SER B 1 128 ? 9.391 -18.547 -8.68 1 98.81 128 SER B O 1
ATOM 3139 N N . LYS B 1 129 ? 9.094 -16.359 -8.898 1 98.81 129 LYS B N 1
ATOM 3140 C CA . LYS B 1 129 ? 10.32 -15.984 -8.203 1 98.81 129 LYS B CA 1
ATOM 3141 C C . LYS B 1 129 ? 10.016 -15.383 -6.836 1 98.81 129 LYS B C 1
ATOM 3143 O O . LYS B 1 129 ? 9.398 -14.312 -6.742 1 98.81 129 LYS B O 1
ATOM 3148 N N . LEU B 1 130 ? 10.438 -16.109 -5.77 1 98.88 130 LEU B N 1
ATOM 3149 C CA . LEU B 1 130 ? 10.344 -15.555 -4.418 1 98.88 130 LEU B CA 1
ATOM 3150 C C . LEU B 1 130 ? 11.375 -14.453 -4.211 1 98.88 130 LEU B C 1
ATOM 3152 O O . LEU B 1 130 ? 12.586 -14.711 -4.227 1 98.88 130 LEU B O 1
ATOM 3156 N N . LEU B 1 131 ? 10.945 -13.258 -3.986 1 98.75 131 LEU B N 1
ATOM 3157 C CA . LEU B 1 131 ? 11.844 -12.109 -3.93 1 98.75 131 LEU B CA 1
ATOM 3158 C C . LEU B 1 131 ? 12.477 -11.984 -2.547 1 98.75 131 LEU B C 1
ATOM 3160 O O . LEU B 1 131 ? 13.648 -11.625 -2.426 1 98.75 131 LEU B O 1
ATOM 3164 N N . PHE B 1 132 ? 11.734 -12.227 -1.511 1 98.62 132 PHE B N 1
ATOM 3165 C CA . PHE B 1 132 ? 12.211 -12.242 -0.134 1 98.62 132 PHE B CA 1
ATOM 3166 C C . PHE B 1 132 ? 11.25 -13.008 0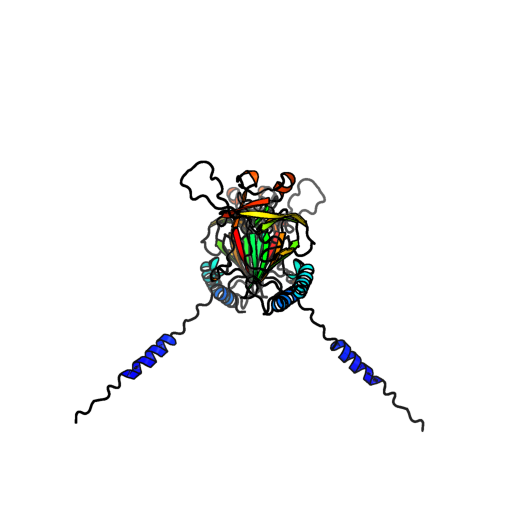.767 1 98.62 132 PHE B C 1
ATOM 3168 O O . PHE B 1 132 ? 10.117 -13.289 0.375 1 98.62 132 PHE B O 1
ATOM 3175 N N . GLY B 1 133 ? 11.789 -13.453 1.935 1 98.5 133 GLY B N 1
ATOM 3176 C CA . GLY B 1 133 ? 10.961 -14.078 2.947 1 98.5 133 GLY B CA 1
ATOM 3177 C C . GLY B 1 133 ? 10.953 -15.594 2.861 1 98.5 133 GLY B C 1
ATOM 3178 O O . GLY B 1 133 ? 11.773 -16.188 2.156 1 98.5 133 GLY B O 1
ATOM 3179 N N . THR B 1 134 ? 10.062 -16.188 3.664 1 98.75 134 THR B N 1
ATOM 3180 C CA . THR B 1 134 ? 9.852 -17.625 3.707 1 98.75 134 THR B CA 1
ATOM 3181 C C . THR B 1 134 ? 8.422 -17.984 3.318 1 98.75 134 THR B C 1
ATOM 3183 O O . THR B 1 134 ? 7.469 -17.5 3.93 1 98.75 134 THR B O 1
ATOM 3186 N N . MET B 1 135 ? 8.312 -18.766 2.314 1 98.62 135 MET B N 1
ATOM 3187 C CA . MET B 1 135 ? 7.016 -19.188 1.786 1 98.62 135 MET B CA 1
ATOM 3188 C C . MET B 1 135 ? 6.863 -20.703 1.857 1 98.62 135 MET B C 1
ATOM 3190 O O . MET B 1 135 ? 7.758 -21.438 1.437 1 98.62 135 MET B O 1
ATOM 3194 N N . HIS B 1 136 ? 5.793 -21.188 2.438 1 98.81 136 HIS B N 1
ATOM 3195 C CA . HIS B 1 136 ? 5.457 -22.609 2.328 1 98.81 136 HIS B CA 1
ATOM 3196 C C . HIS B 1 136 ? 4.688 -22.891 1.042 1 98.81 136 HIS B C 1
ATOM 3198 O O . HIS B 1 136 ? 3.656 -22.281 0.782 1 98.81 136 HIS B O 1
ATOM 3204 N N . ILE B 1 137 ? 5.168 -23.781 0.252 1 98.5 137 ILE B N 1
ATOM 3205 C CA . ILE B 1 137 ? 4.531 -24.125 -1.017 1 98.5 137 ILE B CA 1
ATOM 3206 C C . ILE B 1 137 ? 4.094 -25.578 -0.998 1 98.5 137 ILE B C 1
ATOM 3208 O O . ILE B 1 137 ? 4.906 -26.484 -0.735 1 98.5 137 ILE B O 1
ATOM 3212 N N . LYS B 1 138 ? 2.879 -25.797 -1.185 1 97.94 138 LYS B N 1
ATOM 3213 C CA . LYS B 1 138 ? 2.346 -27.125 -1.492 1 97.94 138 LYS B CA 1
ATOM 3214 C C . LYS B 1 138 ? 1.854 -27.188 -2.936 1 97.94 138 LYS B C 1
ATOM 3216 O O . LYS B 1 138 ? 1.022 -26.391 -3.354 1 97.94 138 LYS B O 1
ATOM 3221 N N . SER B 1 139 ? 2.359 -28.047 -3.682 1 98.12 139 SER B N 1
ATOM 3222 C CA . SER B 1 139 ? 1.978 -28.141 -5.086 1 98.12 139 SER B CA 1
ATOM 3223 C C . SER B 1 139 ? 1.613 -29.578 -5.461 1 98.12 139 SER B C 1
ATOM 3225 O O . SER B 1 139 ? 2.082 -30.531 -4.828 1 98.12 139 SER B O 1
ATOM 3227 N N . LEU B 1 140 ? 0.722 -29.734 -6.457 1 97.69 140 LEU B N 1
ATOM 3228 C CA . LEU B 1 140 ? 0.205 -31.031 -6.898 1 97.69 140 LEU B CA 1
ATOM 3229 C C . LEU B 1 140 ? 0.001 -31.047 -8.406 1 97.69 140 LEU B C 1
ATOM 3231 O O . LEU B 1 140 ? -0.201 -30 -9.023 1 97.69 140 LEU B O 1
ATOM 3235 N N . ASP B 1 141 ? 0.048 -32.219 -8.93 1 97.44 141 ASP B N 1
ATOM 3236 C CA . ASP B 1 141 ? -0.362 -32.438 -10.305 1 97.44 141 ASP B CA 1
ATOM 3237 C C . ASP B 1 141 ? -1.388 -33.562 -10.383 1 97.44 141 ASP B C 1
ATOM 3239 O O . ASP B 1 141 ? -1.375 -34.5 -9.562 1 97.44 141 ASP B O 1
ATOM 3243 N N . TRP B 1 142 ? -2.207 -33.562 -11.414 1 95 142 TRP B N 1
ATOM 3244 C CA . TRP B 1 142 ? -3.197 -34.594 -11.625 1 95 142 TRP B CA 1
ATOM 3245 C C . TRP B 1 142 ? -2.52 -35.938 -11.898 1 95 142 TRP B C 1
ATOM 3247 O O . TRP B 1 142 ? -1.521 -36 -12.617 1 95 142 TRP B O 1
ATOM 3257 N N . VAL B 1 143 ? -3.174 -36.938 -11.312 1 91.75 143 VAL B N 1
ATOM 3258 C CA . VAL B 1 143 ? -2.779 -38.281 -11.695 1 91.75 143 VAL B CA 1
ATOM 3259 C C . VAL B 1 143 ? -3.506 -38.688 -12.977 1 91.75 143 VAL B C 1
ATOM 3261 O O . VAL B 1 143 ? -4.727 -38.531 -13.078 1 91.75 143 VAL B O 1
ATOM 3264 N N . ASN B 1 144 ? -2.744 -39.188 -13.867 1 86.81 144 ASN B N 1
ATOM 3265 C CA . ASN B 1 144 ? -3.344 -39.594 -15.141 1 86.81 144 ASN B CA 1
ATOM 3266 C C . ASN B 1 144 ? -4.125 -40.875 -15.016 1 86.81 144 ASN B C 1
ATOM 3268 O O . ASN B 1 144 ? -3.713 -41.781 -14.289 1 86.81 144 ASN B O 1
ATOM 3272 N N . GLY B 1 145 ? -5.207 -41 -15.719 1 79.31 145 GLY B N 1
ATOM 3273 C CA . GLY B 1 145 ? -5.883 -42.281 -15.945 1 79.31 145 GLY B CA 1
ATOM 3274 C C . GLY B 1 145 ? -6.836 -42.656 -14.82 1 79.31 145 GLY B C 1
ATOM 3275 O O . GLY B 1 145 ? -7.367 -43.75 -14.797 1 79.31 145 GLY B O 1
ATOM 3276 N N . ILE B 1 146 ? -6.918 -41.906 -13.812 1 74.75 146 ILE B N 1
ATOM 3277 C CA . ILE B 1 146 ? -7.836 -42.219 -12.727 1 74.75 146 ILE B CA 1
ATOM 3278 C C . ILE B 1 146 ? -9.07 -41.312 -12.812 1 74.75 146 ILE B C 1
ATOM 3280 O O . ILE B 1 146 ? -8.945 -40.094 -12.852 1 74.75 146 ILE B O 1
ATOM 3284 N N . PRO B 1 147 ? -10.172 -41.938 -12.992 1 72.56 147 PRO B N 1
ATOM 3285 C CA . PRO B 1 147 ? -11.391 -41.125 -13.094 1 72.56 147 PRO B CA 1
ATOM 3286 C C . PRO B 1 147 ? -11.727 -40.406 -11.797 1 72.56 147 PRO B C 1
ATOM 3288 O O . PRO B 1 147 ? -11.242 -40.781 -10.727 1 72.56 147 PRO B O 1
ATOM 3291 N N . SER B 1 148 ? -12.5 -39.344 -11.984 1 75.81 148 SER B N 1
ATOM 3292 C CA . SER B 1 148 ? -13 -38.625 -10.812 1 75.81 148 SER B CA 1
ATOM 3293 C C . SER B 1 148 ? -13.93 -39.5 -9.977 1 75.81 148 SER B C 1
ATOM 3295 O O . SER B 1 148 ? -14.508 -40.469 -10.492 1 75.81 148 SER B O 1
ATOM 3297 N N . ASN B 1 149 ? -13.875 -39.344 -8.672 1 73.56 149 ASN B N 1
ATOM 3298 C CA . ASN B 1 149 ? -14.742 -40.062 -7.746 1 73.56 149 ASN B CA 1
ATOM 3299 C C . ASN B 1 149 ? -15.641 -39.094 -6.965 1 73.56 149 ASN B C 1
ATOM 3301 O O . ASN B 1 149 ? -15.312 -37.906 -6.805 1 73.56 149 ASN B O 1
ATOM 3305 N N . LYS B 1 150 ? -16.812 -39.594 -6.629 1 72.31 150 LYS B N 1
ATOM 3306 C CA . LYS B 1 150 ? -17.719 -38.812 -5.824 1 72.31 150 LYS B CA 1
ATOM 3307 C C . LYS B 1 150 ? -17.25 -38.719 -4.371 1 72.31 150 LYS B C 1
ATOM 3309 O O . LYS B 1 150 ? -16.766 -39.719 -3.818 1 72.31 150 LYS B O 1
ATOM 3314 N N . VAL B 1 151 ? -17.047 -37.594 -3.84 1 66.12 151 VAL B N 1
ATOM 3315 C CA . VAL B 1 151 ? -16.703 -37.406 -2.436 1 66.12 151 VAL B CA 1
ATOM 3316 C C . VAL B 1 151 ? -17.906 -37.688 -1.554 1 66.12 151 VAL B C 1
ATOM 3318 O O . VAL B 1 151 ? -19 -37.188 -1.787 1 66.12 151 VAL B O 1
ATOM 3321 N N . PRO B 1 152 ? -17.781 -38.812 -0.731 1 58.41 152 PRO B N 1
ATOM 3322 C CA . PRO B 1 152 ? -18.922 -39.125 0.137 1 58.41 152 PRO B CA 1
ATOM 3323 C C . PRO B 1 152 ? -19.328 -37.938 1.015 1 58.41 152 PRO B C 1
ATOM 3325 O O . PRO B 1 152 ? -18.469 -37.25 1.59 1 58.41 152 PRO B O 1
ATOM 3328 N N . ASP B 1 153 ? -20.25 -37.156 0.598 1 52.97 153 ASP B N 1
ATOM 3329 C CA . ASP B 1 153 ? -20.75 -36.156 1.535 1 52.97 153 ASP B CA 1
ATOM 3330 C C . ASP B 1 153 ? -21.141 -36.781 2.867 1 52.97 153 ASP B C 1
ATOM 3332 O O . ASP B 1 153 ? -21.578 -37.938 2.906 1 52.97 153 ASP B O 1
ATOM 3336 N N . GLY B 1 154 ? -20.562 -36.5 3.953 1 46 154 GLY B N 1
ATOM 3337 C CA . GLY B 1 154 ? -21.203 -37.031 5.148 1 46 154 GLY B CA 1
ATOM 3338 C C . GLY B 1 154 ? -22.688 -37.344 4.949 1 46 154 GLY B C 1
ATOM 3339 O O . GLY B 1 154 ? -23.125 -37.562 3.826 1 46 154 GLY B O 1
ATOM 3340 N N . ASP B 1 155 ? -23.594 -36.531 5.84 1 43.53 155 ASP B N 1
ATOM 3341 C CA . ASP B 1 155 ? -24.984 -36.875 6.137 1 43.53 155 ASP B CA 1
ATOM 3342 C C . ASP B 1 155 ? -25.828 -36.875 4.867 1 43.53 155 ASP B C 1
ATOM 3344 O O . ASP B 1 155 ? -26.844 -37.562 4.793 1 43.53 155 ASP B O 1
ATOM 3348 N N . SER B 1 156 ? -26.188 -35.656 4.254 1 41.03 156 SER B N 1
ATOM 3349 C CA . SER B 1 156 ? -27.453 -35.5 3.527 1 41.03 156 SER B CA 1
ATOM 3350 C C . SER B 1 156 ? -27.359 -36.125 2.146 1 41.03 156 SER B C 1
ATOM 3352 O O . SER B 1 156 ? -26.344 -36.031 1.471 1 41.03 156 SER B O 1
ATOM 3354 N N . SER B 1 157 ? -28.266 -37.188 1.798 1 42.19 157 SER B N 1
ATOM 3355 C CA . SER B 1 157 ? -28.703 -37.938 0.61 1 42.19 157 SER B CA 1
ATOM 3356 C C . SER B 1 157 ? -28.547 -37.094 -0.648 1 42.19 157 SER B C 1
ATOM 3358 O O . SER B 1 157 ? -28.297 -37.625 -1.735 1 42.19 157 SER B O 1
ATOM 3360 N N . ASP B 1 158 ? -29.328 -35.969 -0.775 1 40.47 158 ASP B N 1
ATOM 3361 C CA . ASP B 1 158 ? -29.688 -35.188 -1.957 1 40.47 158 ASP B CA 1
ATOM 3362 C C . ASP B 1 158 ? -28.516 -34.344 -2.447 1 40.47 158 ASP B C 1
ATOM 3364 O O . ASP B 1 158 ? -28.656 -33.531 -3.369 1 40.47 158 ASP B O 1
ATOM 3368 N N . ALA B 1 159 ? -27.594 -34.031 -1.594 1 45.72 159 ALA B N 1
ATOM 3369 C CA . ALA B 1 159 ? -26.688 -33 -2.057 1 45.72 159 ALA B CA 1
ATOM 3370 C C . ALA B 1 159 ? -25.797 -33.5 -3.188 1 45.72 159 ALA B C 1
ATOM 3372 O O . ALA B 1 159 ? -25.234 -34.594 -3.104 1 45.72 159 ALA B O 1
ATOM 3373 N N . LEU B 1 160 ? -25.922 -33.062 -4.371 1 47.75 160 LEU B N 1
ATOM 3374 C CA . LEU B 1 160 ? -25.094 -33.188 -5.566 1 47.75 160 LEU B CA 1
ATOM 3375 C C . LEU B 1 160 ? -23.641 -33.5 -5.199 1 47.75 160 LEU B C 1
ATOM 3377 O O . LEU B 1 160 ? -23 -32.719 -4.461 1 47.75 160 LEU B O 1
ATOM 3381 N N . SER B 1 161 ? -23.234 -34.719 -5.016 1 56.84 161 SER B N 1
ATOM 3382 C CA . SER B 1 161 ? -21.938 -35.312 -4.711 1 56.84 161 SER B CA 1
ATOM 3383 C C . SER B 1 161 ? -20.812 -34.625 -5.469 1 56.84 161 SER B C 1
ATOM 3385 O O . SER B 1 161 ? -20.844 -34.531 -6.695 1 56.84 161 SER B O 1
ATOM 3387 N N . ALA B 1 162 ? -20.188 -33.688 -4.832 1 68.5 162 ALA B N 1
ATOM 3388 C CA . ALA B 1 162 ? -19.062 -33 -5.457 1 68.5 162 ALA B CA 1
ATOM 3389 C C . ALA B 1 162 ? -17.969 -34 -5.871 1 68.5 162 ALA B C 1
ATOM 3391 O O . ALA B 1 162 ? -17.75 -35 -5.195 1 68.5 162 ALA B O 1
ATOM 3392 N N . GLU B 1 163 ? -17.609 -33.969 -7.16 1 84.5 163 GLU B N 1
ATOM 3393 C CA . GLU B 1 163 ? -16.578 -34.844 -7.758 1 84.5 163 GLU B CA 1
ATOM 3394 C C . GLU B 1 163 ? -15.18 -34.406 -7.332 1 84.5 163 GLU B C 1
ATOM 3396 O O . GLU B 1 163 ? -14.922 -33.219 -7.156 1 84.5 163 GLU B O 1
ATOM 3401 N N . ALA B 1 164 ? -14.352 -35.438 -6.918 1 90.31 164 ALA B N 1
ATOM 3402 C CA . ALA B 1 164 ? -12.945 -35.188 -6.586 1 90.31 164 ALA B CA 1
ATOM 3403 C C . ALA B 1 164 ? -12.023 -36 -7.512 1 90.31 164 ALA B C 1
ATOM 3405 O O . ALA B 1 164 ? -12.383 -37.062 -7.965 1 90.31 164 ALA B O 1
ATOM 3406 N N . ARG B 1 165 ? -10.898 -35.406 -7.848 1 92.06 165 ARG B N 1
ATOM 3407 C CA . ARG B 1 165 ? -9.898 -36.031 -8.695 1 92.06 165 ARG B CA 1
ATOM 3408 C C . ARG B 1 165 ? -8.594 -36.219 -7.941 1 92.06 165 ARG B C 1
ATOM 3410 O O . ARG B 1 165 ? -8.219 -35.406 -7.102 1 92.06 165 ARG B O 1
ATOM 3417 N N . LEU B 1 166 ? -7.941 -37.281 -8.289 1 92.25 166 LEU B N 1
ATOM 3418 C CA . LEU B 1 166 ? -6.715 -37.656 -7.582 1 92.25 166 LEU B CA 1
ATOM 3419 C C . LEU B 1 166 ? -5.535 -36.844 -8.094 1 92.25 166 LEU B C 1
ATOM 3421 O O . LEU B 1 166 ? -5.379 -36.656 -9.305 1 92.25 166 LEU B O 1
ATOM 3425 N N . ALA B 1 167 ? -4.762 -36.344 -7.184 1 95.19 167 ALA B N 1
ATOM 3426 C CA . ALA B 1 167 ? -3.559 -35.594 -7.492 1 95.19 167 ALA B CA 1
ATOM 3427 C C . ALA B 1 167 ? -2.365 -36.062 -6.68 1 95.19 167 ALA B C 1
ATOM 3429 O O . ALA B 1 167 ? -2.535 -36.594 -5.578 1 95.19 167 ALA B O 1
ATOM 3430 N N . LYS B 1 168 ? -1.237 -35.969 -7.211 1 94.94 168 LYS B N 1
ATOM 3431 C CA . LYS B 1 168 ? 0.01 -36.312 -6.543 1 94.94 168 LYS B CA 1
ATOM 3432 C C . LYS B 1 168 ? 0.732 -35.094 -6.023 1 94.94 168 LYS B C 1
ATOM 3434 O O . LYS B 1 168 ? 0.876 -34.094 -6.742 1 94.94 168 LYS B O 1
ATOM 3439 N N . VAL B 1 169 ? 1.241 -35.125 -4.824 1 96 169 VAL B N 1
ATOM 3440 C CA . VAL B 1 169 ? 1.989 -34.031 -4.227 1 96 169 VAL B CA 1
ATOM 3441 C C . VAL B 1 169 ? 3.373 -33.938 -4.867 1 96 169 VAL B C 1
ATOM 3443 O O . VAL B 1 169 ? 4.098 -34.938 -4.945 1 96 169 VAL B O 1
ATOM 3446 N N . LYS B 1 170 ? 3.723 -32.781 -5.371 1 96.69 170 LYS B N 1
ATOM 3447 C CA . LYS B 1 170 ? 5.02 -32.531 -6 1 96.69 170 LYS B CA 1
ATOM 3448 C C . LYS B 1 170 ? 5.996 -31.891 -5.027 1 96.69 170 LYS B C 1
ATOM 3450 O O . LYS B 1 170 ? 7.172 -32.25 -4.977 1 96.69 170 LYS B O 1
ATOM 3455 N N . VAL B 1 171 ? 5.527 -30.891 -4.348 1 96.31 171 VAL B N 1
ATOM 3456 C CA . VAL B 1 171 ? 6.293 -30.141 -3.365 1 96.31 171 VAL B CA 1
ATOM 3457 C C . VAL B 1 171 ? 5.434 -29.875 -2.131 1 96.31 171 VAL B C 1
ATOM 3459 O O . VAL B 1 171 ? 4.227 -29.641 -2.246 1 96.31 171 VAL B O 1
ATOM 3462 N N . ASP B 1 172 ? 5.938 -29.953 -0.976 1 96.94 172 ASP B N 1
ATOM 3463 C CA . ASP B 1 172 ? 5.359 -29.547 0.303 1 96.94 172 ASP B CA 1
ATOM 3464 C C . ASP B 1 172 ? 6.445 -29.125 1.288 1 96.94 172 ASP B C 1
ATOM 3466 O O . ASP B 1 172 ? 6.844 -29.906 2.156 1 96.94 172 ASP B O 1
ATOM 3470 N N . ALA B 1 173 ? 6.883 -27.875 1.091 1 98.06 173 ALA B N 1
ATOM 3471 C CA . ALA B 1 173 ? 8.078 -27.453 1.826 1 98.06 173 ALA B CA 1
ATOM 3472 C C . ALA B 1 173 ? 8.133 -25.938 1.957 1 98.06 173 ALA B C 1
ATOM 3474 O O . ALA B 1 173 ? 7.41 -25.219 1.263 1 98.06 173 ALA B O 1
ATOM 3475 N N . ASP B 1 174 ? 9 -25.516 2.859 1 98.56 174 ASP B N 1
ATOM 3476 C CA . ASP B 1 174 ? 9.305 -24.094 2.994 1 98.56 174 ASP B CA 1
ATOM 3477 C C . ASP B 1 174 ? 10.398 -23.672 2.016 1 98.56 174 ASP B C 1
ATOM 3479 O O . ASP B 1 174 ? 11.422 -24.359 1.884 1 98.56 174 ASP B O 1
ATOM 3483 N N . PHE B 1 175 ? 10.18 -22.656 1.28 1 98.5 175 PHE B N 1
ATOM 3484 C CA . PHE B 1 175 ? 11.18 -22.016 0.437 1 98.5 175 PHE B CA 1
ATOM 3485 C C . PHE B 1 175 ? 11.664 -20.719 1.066 1 98.5 175 PHE B C 1
ATOM 3487 O O . PHE B 1 175 ? 10.859 -19.875 1.465 1 98.5 175 PHE B O 1
ATOM 3494 N N . ILE B 1 176 ? 12.93 -20.547 1.2 1 98.31 176 ILE B N 1
ATOM 3495 C CA . ILE B 1 176 ? 13.523 -19.359 1.809 1 98.31 176 ILE B CA 1
ATOM 3496 C C . ILE B 1 176 ? 14.328 -18.594 0.762 1 98.31 176 ILE B C 1
ATOM 3498 O O . ILE B 1 176 ? 15.234 -19.141 0.135 1 98.31 176 ILE B O 1
ATOM 3502 N N . ALA B 1 177 ? 14.008 -17.375 0.569 1 97.88 177 ALA B N 1
ATOM 3503 C CA . ALA B 1 177 ? 14.766 -16.547 -0.364 1 97.88 177 ALA B CA 1
ATOM 3504 C C . ALA B 1 177 ? 16.141 -16.203 0.193 1 97.88 177 ALA B C 1
ATOM 3506 O O . ALA B 1 177 ? 16.297 -15.977 1.395 1 97.88 177 ALA B O 1
ATOM 3507 N N . PRO B 1 178 ? 17.172 -16.156 -0.632 1 96.81 178 PRO B N 1
ATOM 3508 C CA . PRO B 1 178 ? 17.047 -16.359 -2.078 1 96.81 178 PRO B CA 1
ATOM 3509 C C . PRO B 1 178 ? 16.953 -17.844 -2.461 1 96.81 178 PRO B C 1
ATOM 3511 O O . PRO B 1 178 ? 17.562 -18.688 -1.808 1 96.81 178 PRO B O 1
ATOM 3514 N N . CYS B 1 179 ? 16.188 -18.172 -3.377 1 97.06 179 CYS B N 1
ATOM 3515 C CA . CYS B 1 179 ? 16.062 -19.516 -3.957 1 97.06 179 CYS B CA 1
ATOM 3516 C C . CYS B 1 179 ? 15.781 -19.438 -5.453 1 97.06 179 CYS B C 1
ATOM 3518 O O . CYS B 1 179 ? 15.516 -18.344 -5.98 1 97.06 179 CYS B O 1
ATOM 3520 N N . ASP B 1 180 ? 15.875 -20.5 -6.121 1 97 180 ASP B N 1
ATOM 3521 C CA . ASP B 1 180 ? 15.672 -20.531 -7.566 1 97 180 ASP B CA 1
ATOM 3522 C C . ASP B 1 180 ? 14.203 -20.312 -7.918 1 97 180 ASP B C 1
ATOM 3524 O O . ASP B 1 180 ? 13.312 -20.641 -7.129 1 97 180 ASP B O 1
ATOM 3528 N N . THR B 1 181 ? 14.016 -19.781 -9.078 1 98.5 181 THR B N 1
ATOM 3529 C CA . THR B 1 181 ? 12.68 -19.609 -9.633 1 98.5 181 THR B CA 1
ATOM 3530 C C . THR B 1 181 ? 12 -20.969 -9.812 1 98.5 181 THR B C 1
ATOM 3532 O O . THR B 1 181 ? 12.617 -21.922 -10.273 1 98.5 181 THR B O 1
ATOM 3535 N N . SER B 1 182 ? 10.797 -21.031 -9.375 1 98.06 182 SER B N 1
ATOM 3536 C CA . SER B 1 182 ? 9.984 -22.219 -9.609 1 98.06 182 SER B CA 1
ATOM 3537 C C . SER B 1 182 ? 9.25 -22.141 -10.945 1 98.06 182 SER B C 1
ATOM 3539 O O . SER B 1 182 ? 8.734 -21.078 -11.305 1 98.06 182 SER B O 1
ATOM 3541 N N . ILE B 1 183 ? 9.172 -23.25 -11.648 1 98.56 183 ILE B N 1
ATOM 3542 C CA . ILE B 1 183 ? 8.484 -23.297 -12.93 1 98.56 183 ILE B CA 1
ATOM 3543 C C . ILE B 1 183 ? 7.418 -24.391 -12.914 1 98.56 183 ILE B C 1
ATOM 3545 O O . ILE B 1 183 ? 7.676 -25.516 -12.461 1 98.56 183 ILE B O 1
ATOM 3549 N N . LEU B 1 184 ? 6.285 -24.047 -13.352 1 98.5 184 LEU B N 1
ATOM 3550 C CA . LEU B 1 184 ? 5.246 -25.047 -13.555 1 98.5 184 LEU B CA 1
ATOM 3551 C C . LEU B 1 184 ? 4.754 -25.031 -15 1 98.5 184 LEU B C 1
ATOM 3553 O O . LEU B 1 184 ? 4.922 -24.047 -15.711 1 98.5 184 LEU B O 1
ATOM 3557 N N . TYR B 1 185 ? 4.227 -26.141 -15.406 1 97.94 185 TYR B N 1
ATOM 3558 C CA . TYR B 1 185 ? 3.766 -26.359 -16.766 1 97.94 185 TYR B CA 1
ATOM 3559 C C . TYR B 1 185 ? 2.291 -26.75 -16.797 1 97.94 185 TYR B C 1
ATOM 3561 O O . TYR B 1 185 ? 1.682 -26.953 -15.742 1 97.94 185 TYR B O 1
ATOM 3569 N N . PRO B 1 186 ? 1.712 -26.75 -17.984 1 97 186 PRO B N 1
ATOM 3570 C CA . PRO B 1 186 ? 0.279 -27.047 -18.078 1 97 186 PRO B CA 1
ATOM 3571 C C . PRO B 1 186 ? -0.102 -28.344 -17.359 1 97 186 PRO B C 1
ATOM 3573 O O . PRO B 1 186 ? -1.194 -28.438 -16.797 1 97 186 PRO B O 1
ATOM 3576 N N . THR B 1 187 ? 0.823 -29.328 -17.281 1 95.38 187 THR B N 1
ATOM 3577 C CA . THR B 1 187 ? 0.437 -30.609 -16.719 1 95.38 187 THR B CA 1
ATOM 3578 C C . THR B 1 187 ? 1.494 -31.109 -15.742 1 95.38 187 THR B C 1
ATOM 3580 O O . THR B 1 187 ? 1.449 -32.281 -15.305 1 95.38 187 THR B O 1
ATOM 3583 N N . ASP B 1 188 ? 2.447 -30.312 -15.422 1 96.31 188 ASP B N 1
ATOM 3584 C CA . ASP B 1 188 ? 3.549 -30.75 -14.57 1 96.31 188 ASP B CA 1
ATOM 3585 C C . ASP B 1 188 ? 4.133 -29.578 -13.781 1 96.31 188 ASP B C 1
ATOM 3587 O O . ASP B 1 188 ? 3.744 -28.422 -14 1 96.31 188 ASP B O 1
ATOM 3591 N N . GLY B 1 189 ? 4.945 -29.938 -12.805 1 97.12 189 GLY B N 1
ATOM 3592 C CA . GLY B 1 189 ? 5.66 -28.922 -12.055 1 97.12 189 GLY B CA 1
ATOM 3593 C C . GLY B 1 189 ? 4.84 -28.312 -10.93 1 97.12 189 GLY B C 1
ATOM 3594 O O . GLY B 1 189 ? 5.172 -27.25 -10.414 1 97.12 189 GLY B O 1
ATOM 3595 N N . GLY B 1 190 ? 3.758 -28.984 -10.617 1 98 190 GLY B N 1
ATOM 3596 C CA . GLY B 1 190 ? 2.898 -28.453 -9.57 1 98 190 GLY B CA 1
ATOM 3597 C C . GLY B 1 190 ? 1.918 -27.422 -10.07 1 98 190 GLY B C 1
ATOM 3598 O O . GLY B 1 190 ? 1.832 -26.312 -9.508 1 98 190 GLY B O 1
ATOM 3599 N N . ASN B 1 191 ? 1.193 -27.797 -11.117 1 98.12 191 ASN B N 1
ATOM 3600 C CA . ASN B 1 191 ? 0.249 -26.875 -11.734 1 98.12 191 ASN B CA 1
ATOM 3601 C C . ASN B 1 191 ? -0.744 -26.328 -10.719 1 98.12 191 ASN B C 1
ATOM 3603 O O . ASN B 1 191 ? -1.111 -25.156 -10.766 1 98.12 191 ASN B O 1
ATOM 3607 N N . MET B 1 192 ? -1.149 -27.172 -9.859 1 98 192 MET B N 1
ATOM 3608 C CA . MET B 1 192 ? -1.934 -26.703 -8.727 1 98 192 MET B CA 1
ATOM 3609 C C . MET B 1 192 ? -1.032 -26.406 -7.531 1 98 192 MET B C 1
ATOM 3611 O O . MET B 1 192 ? -0.15 -27.188 -7.195 1 98 192 MET B O 1
ATOM 3615 N N . HIS B 1 193 ? -1.21 -25.281 -6.941 1 98.62 193 HIS B N 1
ATOM 3616 C CA . HIS B 1 193 ? -0.345 -25.016 -5.801 1 98.62 193 HIS B CA 1
ATOM 3617 C C . HIS B 1 193 ? -1.006 -24.031 -4.832 1 98.62 193 HIS B C 1
ATOM 3619 O O . HIS B 1 193 ? -1.976 -23.359 -5.191 1 98.62 193 HIS B O 1
ATOM 3625 N N . CYS B 1 194 ? -0.57 -24.047 -3.613 1 98.31 194 CYS B N 1
ATOM 3626 C CA . CYS B 1 194 ? -0.934 -23.172 -2.512 1 98.31 194 CYS B CA 1
ATOM 3627 C C . CYS B 1 194 ? 0.294 -22.453 -1.955 1 98.31 194 CYS B C 1
ATOM 3629 O O . CYS B 1 194 ? 1.327 -23.078 -1.718 1 98.31 194 CYS B O 1
ATOM 3631 N N . PHE B 1 195 ? 0.207 -21.141 -1.826 1 98.44 195 PHE B N 1
ATOM 3632 C CA . PHE B 1 195 ? 1.251 -20.328 -1.198 1 98.44 195 PHE B CA 1
ATOM 3633 C C . PHE B 1 195 ? 0.831 -19.891 0.201 1 98.44 195 PHE B C 1
ATOM 3635 O O . PHE B 1 195 ? -0.241 -19.312 0.379 1 98.44 195 PHE B O 1
ATOM 3642 N N . THR B 1 196 ? 1.623 -20.172 1.178 1 98.31 196 THR B N 1
ATOM 3643 C CA . THR B 1 196 ? 1.418 -19.688 2.537 1 98.31 196 THR B CA 1
ATOM 3644 C C . THR B 1 196 ? 2.629 -18.891 3.016 1 98.31 196 THR B C 1
ATOM 3646 O O . THR B 1 196 ? 3.74 -19.422 3.084 1 98.31 196 THR B O 1
ATOM 3649 N N . ALA B 1 197 ? 2.359 -17.656 3.35 1 98.5 197 ALA B N 1
ATOM 3650 C CA . ALA B 1 197 ? 3.449 -16.812 3.83 1 98.5 197 ALA B CA 1
ATOM 3651 C C . ALA B 1 197 ? 3.789 -17.125 5.285 1 98.5 197 ALA B C 1
ATOM 3653 O O . ALA B 1 197 ? 2.994 -16.859 6.188 1 98.5 197 ALA B O 1
ATOM 3654 N N . VAL B 1 198 ? 4.98 -17.703 5.465 1 98.38 198 VAL B N 1
ATOM 3655 C CA . VAL B 1 198 ? 5.48 -17.906 6.82 1 98.38 198 VAL B CA 1
ATOM 3656 C C . VAL B 1 198 ? 5.938 -16.562 7.41 1 98.38 198 VAL B C 1
ATOM 3658 O O . VAL B 1 198 ? 5.609 -16.25 8.555 1 98.38 198 VAL B O 1
ATOM 3661 N N . THR B 1 199 ? 6.699 -15.844 6.691 1 97.94 199 THR B N 1
ATOM 3662 C CA . THR B 1 199 ? 6.996 -14.43 6.906 1 97.94 199 THR B CA 1
ATOM 3663 C C . THR B 1 199 ? 6.422 -13.578 5.777 1 97.94 199 THR B C 1
ATOM 3665 O O . THR B 1 199 ? 5.84 -14.109 4.828 1 97.94 199 THR B O 1
ATOM 3668 N N . GLN B 1 200 ? 6.512 -12.273 5.902 1 96.94 200 GLN B N 1
ATOM 3669 C CA . GLN B 1 200 ? 6.125 -11.477 4.742 1 96.94 200 GLN B CA 1
ATOM 3670 C C . GLN B 1 200 ? 6.941 -11.867 3.514 1 96.94 200 GLN B C 1
ATOM 3672 O O . GLN B 1 200 ? 8.148 -12.094 3.611 1 96.94 200 GLN B O 1
ATOM 3677 N N . CYS B 1 201 ? 6.199 -11.992 2.324 1 97.75 201 CYS B N 1
ATOM 3678 C CA . CYS B 1 201 ? 6.805 -12.484 1.091 1 97.75 201 CYS B CA 1
ATOM 3679 C C . CYS B 1 201 ? 6.297 -11.695 -0.113 1 97.75 201 CYS B C 1
ATOM 3681 O O . CYS B 1 201 ? 5.184 -11.164 -0.092 1 97.75 201 CYS B O 1
ATOM 3683 N N . ALA B 1 202 ? 7.18 -11.656 -1.059 1 98.56 202 ALA B N 1
ATOM 3684 C CA . ALA B 1 202 ? 6.75 -11.203 -2.379 1 98.56 202 ALA B CA 1
ATOM 3685 C C . ALA B 1 202 ? 7.137 -12.211 -3.457 1 98.56 202 ALA B C 1
ATOM 3687 O O . ALA B 1 202 ? 8.258 -12.719 -3.469 1 98.56 202 ALA B O 1
ATOM 3688 N N . VAL B 1 203 ? 6.203 -12.523 -4.305 1 98.81 203 VAL B N 1
ATOM 3689 C CA . VAL B 1 203 ? 6.441 -13.469 -5.383 1 98.81 203 VAL B CA 1
ATOM 3690 C C . VAL B 1 203 ? 6.238 -12.781 -6.73 1 98.81 203 VAL B C 1
ATOM 3692 O O . VAL B 1 203 ? 5.148 -12.273 -7.016 1 98.81 203 VAL B O 1
ATOM 3695 N N . LEU B 1 204 ? 7.25 -12.773 -7.52 1 98.81 204 LEU B N 1
ATOM 3696 C CA . LEU B 1 204 ? 7.172 -12.289 -8.891 1 98.81 204 LEU B CA 1
ATOM 3697 C C . LEU B 1 204 ? 6.758 -13.406 -9.844 1 98.81 204 LEU B C 1
ATOM 3699 O O . LEU B 1 204 ? 7.469 -14.406 -9.977 1 98.81 204 LEU B O 1
ATOM 3703 N N . ASP B 1 205 ? 5.598 -13.172 -10.547 1 98.69 205 ASP B N 1
ATOM 3704 C CA . ASP B 1 205 ? 5.008 -14.211 -11.383 1 98.69 205 ASP B CA 1
ATOM 3705 C C . ASP B 1 205 ? 4.984 -13.789 -12.852 1 98.69 205 ASP B C 1
ATOM 3707 O O . ASP B 1 205 ? 4.625 -12.648 -13.172 1 98.69 205 ASP B O 1
ATOM 3711 N N . VAL B 1 206 ? 5.344 -14.695 -13.68 1 98.81 206 VAL B N 1
ATOM 3712 C CA . VAL B 1 206 ? 5.184 -14.57 -15.125 1 98.81 206 VAL B CA 1
ATOM 3713 C C . VAL B 1 206 ? 4.336 -15.727 -15.648 1 98.81 206 VAL B C 1
ATOM 3715 O O . VAL B 1 206 ? 4.676 -16.891 -15.453 1 98.81 206 VAL B O 1
ATOM 3718 N N . LEU B 1 207 ? 3.256 -15.359 -16.281 1 98.5 207 LEU B N 1
ATOM 3719 C CA . LEU B 1 207 ? 2.352 -16.359 -16.828 1 98.5 207 LEU B CA 1
ATOM 3720 C C . LEU B 1 207 ? 2.271 -16.25 -18.344 1 98.5 207 LEU B C 1
ATOM 3722 O O . LEU B 1 207 ? 2.078 -15.164 -18.891 1 98.5 207 LEU B O 1
ATOM 3726 N N . GLY B 1 208 ? 2.441 -17.359 -19.078 1 97.94 208 GLY B N 1
ATOM 3727 C CA . GLY B 1 208 ? 2.225 -17.422 -20.516 1 97.94 208 GLY B CA 1
ATOM 3728 C C . GLY B 1 208 ? 1.436 -18.641 -20.938 1 97.94 208 GLY B C 1
ATOM 3729 O O . GLY B 1 208 ? 1.881 -19.781 -20.75 1 97.94 208 GLY B O 1
ATOM 3730 N N . PRO B 1 209 ? 0.3 -18.547 -21.594 1 97.75 209 PRO B N 1
ATOM 3731 C CA . PRO B 1 209 ? -0.514 -17.328 -21.719 1 97.75 209 PRO B CA 1
ATOM 3732 C C . PRO B 1 209 ? -1.189 -16.938 -20.422 1 97.75 209 PRO B C 1
ATOM 3734 O O . PRO B 1 209 ? -1.113 -17.672 -19.422 1 97.75 209 PRO B O 1
ATOM 3737 N N . PRO B 1 210 ? -1.783 -15.672 -20.344 1 97.75 210 PRO B N 1
ATOM 3738 C CA . PRO B 1 210 ? -2.486 -15.273 -19.109 1 97.75 210 PRO B CA 1
ATOM 3739 C C . PRO B 1 210 ? -3.83 -15.984 -18.953 1 97.75 210 PRO B C 1
ATOM 3741 O O . PRO B 1 210 ? -4.289 -16.672 -19.875 1 97.75 210 PRO B O 1
ATOM 3744 N N . TYR B 1 211 ? -4.402 -15.922 -17.766 1 96.94 211 TYR B N 1
ATOM 3745 C CA . TYR B 1 211 ? -5.781 -16.344 -17.578 1 96.94 211 TYR B CA 1
ATOM 3746 C C . TYR B 1 211 ? -6.715 -15.656 -18.562 1 96.94 211 TYR B C 1
ATOM 3748 O O . TYR B 1 211 ? -6.488 -14.5 -18.938 1 96.94 211 TYR B O 1
ATOM 3756 N N . ASN B 1 212 ? -7.719 -16.375 -18.984 1 95.38 212 ASN B N 1
ATOM 3757 C CA . ASN B 1 212 ? -8.711 -15.859 -19.922 1 95.38 212 ASN B CA 1
ATOM 3758 C C . ASN B 1 212 ? -10.055 -16.562 -19.75 1 95.38 212 ASN B C 1
ATOM 3760 O O . ASN B 1 212 ? -10.234 -17.688 -20.234 1 95.38 212 ASN B O 1
ATOM 3764 N N . ASP B 1 213 ? -10.977 -15.945 -19.203 1 92.56 213 ASP B N 1
ATOM 3765 C CA . ASP B 1 213 ? -12.281 -16.547 -18.922 1 92.56 213 ASP B CA 1
ATOM 3766 C C . ASP B 1 213 ? -13.031 -16.859 -20.219 1 92.56 213 ASP B C 1
ATOM 3768 O O . ASP B 1 213 ? -13.664 -17.906 -20.344 1 92.56 213 ASP B O 1
ATOM 3772 N N . ALA B 1 214 ? -12.93 -15.984 -21.141 1 92.81 214 ALA B N 1
ATOM 3773 C CA . ALA B 1 214 ? -13.648 -16.141 -22.406 1 92.81 214 ALA B CA 1
ATOM 3774 C C . ALA B 1 214 ? -13.172 -17.391 -23.156 1 92.81 214 ALA B C 1
ATOM 3776 O O . ALA B 1 214 ? -13.961 -18.047 -23.844 1 92.81 214 ALA B O 1
ATOM 3777 N N . GLU B 1 215 ? -11.914 -17.719 -22.953 1 92.25 215 GLU B N 1
ATOM 3778 C CA . GLU B 1 215 ? -11.344 -18.875 -23.641 1 92.25 215 GLU B CA 1
ATOM 3779 C C . GLU B 1 215 ? -11.375 -20.109 -22.75 1 92.25 215 GLU B C 1
ATOM 3781 O O . GLU B 1 215 ? -10.781 -21.141 -23.078 1 92.25 215 GLU B O 1
ATOM 3786 N N . GLY B 1 216 ? -11.938 -20 -21.531 1 91.62 216 GLY B N 1
ATOM 3787 C CA . GLY B 1 216 ? -12.078 -21.141 -20.641 1 91.62 216 GLY B CA 1
ATOM 3788 C C . GLY B 1 216 ? -10.867 -21.359 -19.766 1 91.62 216 GLY B C 1
ATOM 3789 O O . GLY B 1 216 ? -10.781 -22.375 -19.047 1 91.62 216 GLY B O 1
ATOM 3790 N N . ARG B 1 217 ? -9.867 -20.484 -19.844 1 95 217 ARG B N 1
ATOM 3791 C CA . ARG B 1 217 ? -8.656 -20.562 -19.031 1 95 217 ARG B CA 1
ATOM 3792 C C . ARG B 1 217 ? -8.812 -19.766 -17.75 1 95 217 ARG B C 1
ATOM 3794 O O . ARG B 1 217 ? -8.047 -18.844 -17.5 1 95 217 ARG B O 1
ATOM 3801 N N . HIS B 1 218 ? -9.742 -20.156 -16.891 1 94.94 218 HIS B N 1
ATOM 3802 C CA . HIS B 1 218 ? -10.023 -19.438 -15.641 1 94.94 218 HIS B CA 1
ATOM 3803 C C . HIS B 1 218 ? -9.32 -20.109 -14.461 1 94.94 218 HIS B C 1
ATOM 3805 O O . HIS B 1 218 ? -8.969 -21.281 -14.523 1 94.94 218 HIS B O 1
ATOM 3811 N N . CYS B 1 219 ? -9.133 -19.391 -13.477 1 96 219 CYS B N 1
ATOM 3812 C CA . CYS B 1 219 ? -8.539 -19.891 -12.234 1 96 219 CYS B CA 1
ATOM 3813 C C . CYS B 1 219 ? -9.555 -20.703 -11.438 1 96 219 CYS B C 1
ATOM 3815 O O . CYS B 1 219 ? -10.656 -20.234 -11.172 1 96 219 CYS B O 1
ATOM 3817 N N . ALA B 1 220 ? -9.258 -21.906 -11.078 1 96.12 220 ALA B N 1
ATOM 3818 C CA . ALA B 1 220 ? -10.094 -22.75 -10.219 1 96.12 220 ALA B CA 1
ATOM 3819 C C . ALA B 1 220 ? -9.438 -22.953 -8.852 1 96.12 220 ALA B C 1
ATOM 3821 O O . ALA B 1 220 ? -8.211 -23.062 -8.758 1 96.12 220 ALA B O 1
ATOM 3822 N N . TYR B 1 221 ? -10.281 -23.062 -7.879 1 97.5 221 TYR B N 1
ATOM 3823 C CA . TYR B 1 221 ? -9.812 -23.328 -6.523 1 97.5 221 TYR B CA 1
ATOM 3824 C C . TYR B 1 221 ? -10.195 -24.734 -6.09 1 97.5 221 TYR B C 1
ATOM 3826 O O . TYR B 1 221 ? -11.141 -25.328 -6.613 1 97.5 221 TYR B O 1
ATOM 3834 N N . TYR B 1 222 ? -9.43 -25.266 -5.105 1 96.5 222 TYR B N 1
ATOM 3835 C CA . TYR B 1 222 ? -9.633 -26.656 -4.707 1 96.5 222 TYR B CA 1
ATOM 3836 C C . TYR B 1 222 ? -9.539 -26.812 -3.195 1 96.5 222 TYR B C 1
ATOM 3838 O O . TYR B 1 222 ? -8.859 -26.016 -2.527 1 96.5 222 TYR B O 1
ATOM 3846 N N . ILE B 1 223 ? -10.266 -27.828 -2.703 1 94.31 223 ILE B N 1
ATOM 3847 C CA . ILE B 1 223 ? -10.094 -28.312 -1.337 1 94.31 223 ILE B CA 1
ATOM 3848 C C . ILE B 1 223 ? -9.492 -29.719 -1.354 1 94.31 223 ILE B C 1
ATOM 3850 O O . ILE B 1 223 ? -9.867 -30.547 -2.186 1 94.31 223 ILE B O 1
ATOM 3854 N N . GLU B 1 224 ? -8.617 -29.922 -0.495 1 92.25 224 GLU B N 1
ATOM 3855 C CA . GLU B 1 224 ? -7.922 -31.203 -0.421 1 92.25 224 GLU B CA 1
ATOM 3856 C C . GLU B 1 224 ? -8.641 -32.156 0.516 1 92.25 224 GLU B C 1
ATOM 3858 O O . GLU B 1 224 ? -9.133 -31.766 1.574 1 92.25 224 GLU B O 1
ATOM 3863 N N . HIS B 1 225 ? -8.688 -33.438 0.053 1 87.88 225 HIS B N 1
ATOM 3864 C CA . HIS B 1 225 ? -9.164 -34.531 0.884 1 87.88 225 HIS B CA 1
ATOM 3865 C C . HIS B 1 225 ? -8.148 -35.688 0.926 1 87.88 225 HIS B C 1
ATOM 3867 O O . HIS B 1 225 ? -7.594 -36.062 -0.108 1 87.88 225 HIS B O 1
ATOM 3873 N N . PRO B 1 226 ? -7.957 -36.188 2.125 1 84.62 226 PRO B N 1
ATOM 3874 C CA . PRO B 1 226 ? -7.023 -37.312 2.213 1 84.62 226 PRO B CA 1
ATOM 3875 C C . PRO B 1 226 ? -7.488 -38.531 1.409 1 84.62 226 PRO B C 1
ATOM 3877 O O . PRO B 1 226 ? -8.688 -38.688 1.165 1 84.62 226 PRO B O 1
ATOM 3880 N N . LEU B 1 227 ? -6.59 -39.375 1.057 1 80 227 LEU B N 1
ATOM 3881 C CA . LEU B 1 227 ? -6.848 -40.531 0.228 1 80 227 LEU B CA 1
ATOM 3882 C C . LEU B 1 227 ? -7.824 -41.5 0.917 1 80 227 LEU B C 1
ATOM 3884 O O . LEU B 1 227 ? -8.656 -42.125 0.257 1 80 227 LEU B O 1
ATOM 3888 N N . ASP B 1 228 ? -7.711 -41.656 2.203 1 71.94 228 ASP B N 1
ATOM 3889 C CA . ASP B 1 228 ? -8.492 -42.625 2.938 1 71.94 228 ASP B CA 1
ATOM 3890 C C . ASP B 1 228 ? -9.961 -42.219 3.023 1 71.94 228 ASP B C 1
ATOM 3892 O O . ASP B 1 228 ? -10.828 -43.031 3.326 1 71.94 228 ASP B O 1
ATOM 3896 N N . ARG B 1 229 ? -10.219 -41 2.785 1 65.44 229 ARG B N 1
ATOM 3897 C CA . ARG B 1 229 ? -11.594 -40.531 2.904 1 65.44 229 ARG B CA 1
ATOM 3898 C C . ARG B 1 229 ? -12.445 -41.031 1.738 1 65.44 229 ARG B C 1
ATOM 3900 O O . ARG B 1 229 ? -13.656 -41.188 1.873 1 65.44 229 ARG B O 1
ATOM 3907 N N . ILE B 1 230 ? -11.922 -41.156 0.633 1 61.12 230 ILE B N 1
ATOM 3908 C CA . ILE B 1 230 ? -12.688 -41.562 -0.54 1 61.12 230 ILE B CA 1
ATOM 3909 C C . ILE B 1 230 ? -12.258 -42.969 -0.986 1 61.12 230 ILE B C 1
ATOM 3911 O O . ILE B 1 230 ? -11.062 -43.219 -1.155 1 61.12 230 ILE B O 1
ATOM 3915 N N . SER B 1 231 ? -13.086 -44 -0.638 1 56.5 231 SER B N 1
ATOM 3916 C CA . SER B 1 231 ? -12.836 -45.406 -1.03 1 56.5 231 SER B CA 1
ATOM 3917 C C . SER B 1 231 ? -12.477 -45.5 -2.508 1 56.5 231 SER B C 1
ATOM 3919 O O . SER B 1 231 ? -13.234 -45.031 -3.369 1 56.5 231 SER B O 1
ATOM 3921 N N . ALA B 1 232 ? -11.305 -45.125 -2.865 1 54.62 232 ALA B N 1
ATOM 3922 C CA . ALA B 1 232 ? -10.945 -45.312 -4.27 1 54.62 232 ALA B CA 1
ATOM 3923 C C . ALA B 1 232 ? -11.117 -46.75 -4.688 1 54.62 232 ALA B C 1
ATOM 3925 O O . ALA B 1 232 ? -10.344 -47.625 -4.262 1 54.62 232 ALA B O 1
ATOM 3926 N N . ASN B 1 233 ? -12.195 -47.156 -5.012 1 51.22 233 ASN B N 1
ATOM 3927 C CA . ASN B 1 233 ? -12.32 -48.469 -5.68 1 51.22 233 ASN B CA 1
ATOM 3928 C C . ASN B 1 233 ? -11.367 -48.562 -6.863 1 51.22 233 ASN B C 1
ATOM 3930 O O . ASN B 1 233 ? -11.414 -47.75 -7.785 1 51.22 233 ASN B O 1
ATOM 3934 N N . GLY B 1 234 ? -10.203 -49.344 -6.633 1 54.44 234 GLY B N 1
ATOM 3935 C CA . GLY B 1 234 ? -9.328 -49.75 -7.727 1 54.44 234 GLY B CA 1
ATOM 3936 C C . GLY B 1 234 ? -7.969 -49.062 -7.672 1 54.44 234 GLY B C 1
ATOM 3937 O O . GLY B 1 234 ? -7.152 -49.219 -8.578 1 54.44 234 GLY B O 1
ATOM 3938 N N . ILE B 1 235 ? -7.895 -48 -6.789 1 59.06 235 ILE B N 1
ATOM 3939 C CA . ILE B 1 235 ? -6.562 -47.406 -6.812 1 59.06 235 ILE B CA 1
ATOM 3940 C C . ILE B 1 235 ? -5.652 -48.156 -5.828 1 59.06 235 ILE B C 1
ATOM 3942 O O . ILE B 1 235 ? -5.961 -48.219 -4.637 1 59.06 235 ILE B O 1
ATOM 3946 N N . SER B 1 236 ? -4.848 -49.062 -6.332 1 60.56 236 SER B N 1
ATOM 3947 C CA . SER B 1 236 ? -3.848 -49.781 -5.547 1 60.56 236 SER B CA 1
ATOM 3948 C C . SER B 1 236 ? -2.645 -48.906 -5.238 1 60.56 236 SER B C 1
ATOM 3950 O O . SER B 1 236 ? -1.671 -48.875 -5.992 1 60.56 236 SER B O 1
ATOM 3952 N N . ILE B 1 237 ? -2.816 -47.875 -4.465 1 64.88 237 ILE B N 1
ATOM 3953 C CA . ILE B 1 237 ? -1.646 -47.156 -3.984 1 64.88 237 ILE B CA 1
ATOM 3954 C C . ILE B 1 237 ? -1.141 -47.781 -2.691 1 64.88 237 ILE B C 1
ATOM 3956 O O . ILE B 1 237 ? -1.929 -48.094 -1.792 1 64.88 237 ILE B O 1
ATOM 3960 N N . ALA B 1 238 ? 0.152 -48.188 -2.826 1 64.38 238 ALA B N 1
ATOM 3961 C CA . ALA B 1 238 ? 0.758 -48.781 -1.634 1 64.38 238 ALA B CA 1
ATOM 3962 C C . ALA B 1 238 ? 0.552 -47.906 -0.415 1 64.38 238 ALA B C 1
ATOM 3964 O O . ALA B 1 238 ? 0.525 -46.656 -0.535 1 64.38 238 ALA B O 1
ATOM 3965 N N . GLU B 1 239 ? 0.292 -48.438 0.662 1 63.38 239 GLU B N 1
ATOM 3966 C CA . GLU B 1 239 ? 0.019 -47.75 1.916 1 63.38 239 GLU B CA 1
ATOM 3967 C C . GLU B 1 239 ? 1.074 -46.688 2.195 1 63.38 239 GLU B C 1
ATOM 3969 O O . GLU B 1 239 ? 0.75 -45.594 2.652 1 63.38 239 GLU B O 1
ATOM 3974 N N . GLU B 1 240 ? 2.342 -46.969 1.894 1 62.94 240 GLU B N 1
ATOM 3975 C CA . GLU B 1 240 ? 3.455 -46.094 2.211 1 62.94 240 GLU B CA 1
ATOM 3976 C C . GLU B 1 240 ? 3.451 -44.875 1.311 1 62.94 240 GLU B C 1
ATOM 3978 O O . GLU B 1 240 ? 4.023 -43.812 1.663 1 62.94 240 GLU B O 1
ATOM 3983 N N . GLU B 1 241 ? 2.76 -44.938 0.207 1 69.12 241 GLU B N 1
ATOM 3984 C CA . GLU B 1 241 ? 2.789 -43.875 -0.78 1 69.12 241 GLU B CA 1
ATOM 3985 C C . GLU B 1 241 ? 1.523 -43.031 -0.708 1 69.12 241 GLU B C 1
ATOM 3987 O O . GLU B 1 241 ? 1.408 -42 -1.404 1 69.12 241 GLU B O 1
ATOM 3992 N N . ARG B 1 242 ? 0.727 -43.344 0.131 1 70.62 242 ARG B N 1
ATOM 3993 C CA . ARG B 1 242 ? -0.597 -42.75 0.19 1 70.62 242 ARG B CA 1
ATOM 3994 C C . ARG B 1 242 ? -0.503 -41.281 0.591 1 70.62 242 ARG B C 1
ATOM 3996 O O . ARG B 1 242 ? -1.306 -40.438 0.146 1 70.62 242 ARG B O 1
ATOM 4003 N N . GLU B 1 243 ? 0.603 -41 1.37 1 77.25 243 GLU B N 1
ATOM 4004 C CA . GLU B 1 243 ? 0.775 -39.625 1.833 1 77.25 243 GLU B CA 1
ATOM 4005 C C . GLU B 1 243 ? 1.158 -38.719 0.682 1 77.25 243 GLU B C 1
ATOM 4007 O O . GLU B 1 243 ? 0.995 -37.5 0.778 1 77.25 243 GLU B O 1
ATOM 4012 N N . GLY B 1 244 ? 1.417 -39.188 -0.406 1 88.44 244 GLY B N 1
ATOM 4013 C CA . GLY B 1 244 ? 1.84 -38.406 -1.559 1 88.44 244 GLY B CA 1
ATOM 4014 C C . GLY B 1 244 ? 0.704 -38.094 -2.51 1 88.44 244 GLY B C 1
ATOM 4015 O O . GLY B 1 244 ? 0.909 -37.438 -3.527 1 88.44 244 GLY B O 1
ATOM 4016 N N . TYR B 1 245 ? -0.506 -38.562 -2.115 1 91.06 245 TYR B N 1
ATOM 4017 C CA . TYR B 1 245 ? -1.654 -38.312 -2.984 1 91.06 245 TYR B CA 1
ATOM 4018 C C . TYR B 1 245 ? -2.795 -37.656 -2.221 1 91.06 245 TYR B C 1
ATOM 4020 O O . TYR B 1 245 ? -2.967 -37.906 -1.022 1 91.06 245 TYR B O 1
ATOM 4028 N N . GLU B 1 246 ? -3.531 -36.812 -2.91 1 91.69 246 GLU B N 1
ATOM 4029 C CA . GLU B 1 246 ? -4.699 -36.125 -2.357 1 91.69 246 GLU B CA 1
ATOM 4030 C C . GLU B 1 246 ? -5.844 -36.062 -3.367 1 91.69 246 GLU B C 1
ATOM 4032 O O . GLU B 1 246 ? -5.609 -35.969 -4.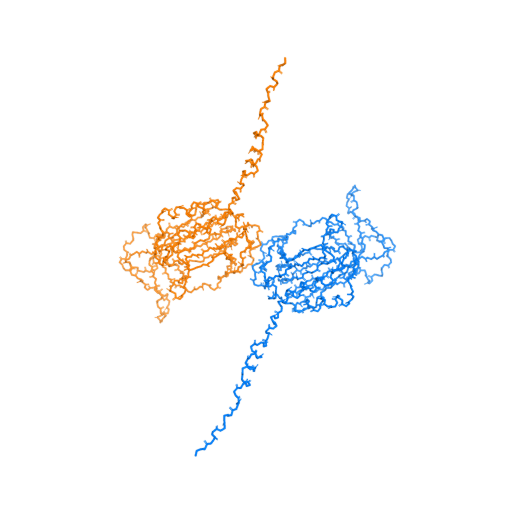574 1 91.69 246 GLU B O 1
ATOM 4037 N N . TRP B 1 247 ? -7.059 -36.25 -2.807 1 90.94 247 TRP B N 1
ATOM 4038 C CA . TRP B 1 247 ? -8.227 -35.938 -3.627 1 90.94 247 TRP B CA 1
ATOM 4039 C C . TRP B 1 247 ? -8.477 -34.406 -3.66 1 90.94 247 TRP B C 1
ATOM 4041 O O . TRP B 1 247 ? -8.461 -33.75 -2.619 1 90.94 247 TRP B O 1
ATOM 4051 N N . LEU B 1 248 ? -8.625 -33.906 -4.859 1 94.5 248 LEU B N 1
ATOM 4052 C CA . LEU B 1 248 ? -8.93 -32.469 -4.988 1 94.5 248 LEU B CA 1
ATOM 4053 C C . LEU B 1 248 ? -10.359 -32.281 -5.477 1 94.5 248 LEU B C 1
ATOM 4055 O O . LEU B 1 248 ? -10.758 -32.844 -6.496 1 94.5 248 LEU B O 1
ATOM 4059 N N . GLN B 1 249 ? -11.062 -31.516 -4.73 1 93.75 249 GLN B N 1
ATOM 4060 C CA . GLN B 1 249 ? -12.414 -31.109 -5.09 1 93.75 249 GLN B CA 1
ATOM 4061 C C . GLN B 1 249 ? -12.477 -29.625 -5.453 1 93.75 249 GLN B C 1
ATOM 4063 O O . GLN B 1 249 ? -12.062 -28.781 -4.66 1 93.75 249 GLN B O 1
ATOM 4068 N N . GLU B 1 250 ? -12.93 -29.406 -6.621 1 94.19 250 GLU B N 1
ATOM 4069 C CA . GLU B 1 250 ? -13.07 -28 -7.039 1 94.19 250 GLU B CA 1
ATOM 4070 C C . GLU B 1 250 ? -14.055 -27.25 -6.152 1 94.19 250 GLU B C 1
ATOM 4072 O O . GLU B 1 250 ? -15.086 -27.812 -5.75 1 94.19 250 GLU B O 1
ATOM 4077 N N . ARG B 1 251 ? -13.703 -26.031 -5.863 1 93.94 251 ARG B N 1
ATOM 4078 C CA . ARG B 1 251 ? -14.562 -25.172 -5.059 1 93.94 251 ARG B CA 1
ATOM 4079 C C . ARG B 1 251 ? -14.578 -23.75 -5.605 1 93.94 251 ARG B C 1
ATOM 4081 O O . ARG B 1 251 ? -13.75 -23.391 -6.445 1 93.94 251 ARG B O 1
ATOM 4088 N N . ASP B 1 252 ? -15.547 -23.016 -5.078 1 91.94 252 ASP B N 1
ATOM 4089 C CA . ASP B 1 252 ? -15.57 -21.578 -5.359 1 91.94 252 ASP B CA 1
ATOM 4090 C C . ASP B 1 252 ? -14.445 -20.859 -4.613 1 91.94 252 ASP B C 1
ATOM 4092 O O . ASP B 1 252 ? -13.852 -21.422 -3.691 1 91.94 252 ASP B O 1
ATOM 4096 N N . LYS B 1 253 ? -14.195 -19.641 -5.121 1 92.88 253 LYS B N 1
ATOM 4097 C CA . LYS B 1 253 ? -13.227 -18.797 -4.418 1 92.88 253 LYS B CA 1
ATOM 4098 C C . LYS B 1 253 ? -13.555 -18.719 -2.928 1 92.88 253 LYS B C 1
ATOM 4100 O O . LYS B 1 253 ? -14.688 -18.406 -2.553 1 92.88 253 LYS B O 1
ATOM 4105 N N . PRO B 1 254 ? -12.609 -19.016 -2.143 1 91.88 254 PRO B N 1
ATOM 4106 C CA . PRO B 1 254 ? -12.875 -18.953 -0.703 1 91.88 254 PRO B CA 1
ATOM 4107 C C . PRO B 1 254 ? -13.344 -17.578 -0.242 1 91.88 254 PRO B C 1
ATOM 4109 O O . PRO B 1 254 ? -12.812 -16.562 -0.685 1 91.88 254 PRO B O 1
ATOM 4112 N N . GLU B 1 255 ? -14.328 -17.375 0.641 1 87.44 255 GLU B N 1
ATOM 4113 C CA . GLU B 1 255 ? -14.938 -16.125 1.101 1 87.44 255 GLU B CA 1
ATOM 4114 C C . GLU B 1 255 ? -13.922 -15.242 1.818 1 87.44 255 GLU B C 1
ATOM 4116 O O . GLU B 1 255 ? -13.984 -14.016 1.729 1 87.44 255 GLU B O 1
ATOM 4121 N N . GLY B 1 256 ? -12.953 -15.742 2.371 1 87.56 256 GLY B N 1
ATOM 4122 C CA . GLY B 1 256 ? -12 -14.977 3.162 1 87.56 256 GLY B CA 1
ATOM 4123 C C . GLY B 1 256 ? -10.805 -14.508 2.361 1 87.56 256 GLY B C 1
ATOM 4124 O O . GLY B 1 256 ? -10.023 -13.68 2.834 1 87.56 256 GLY B O 1
ATOM 4125 N N . LEU B 1 257 ? -10.789 -14.883 1.156 1 92.06 257 LEU B N 1
ATOM 4126 C CA . LEU B 1 257 ? -9.648 -14.484 0.342 1 92.06 257 LEU B CA 1
ATOM 4127 C C . LEU B 1 257 ? -9.844 -13.086 -0.229 1 92.06 257 LEU B C 1
ATOM 4129 O O . LEU B 1 257 ? -10.812 -12.836 -0.956 1 92.06 257 LEU B O 1
ATOM 4133 N N . THR B 1 258 ? -8.969 -12.203 0.117 1 91.69 258 THR B N 1
ATOM 4134 C CA . THR B 1 258 ? -8.969 -10.852 -0.448 1 91.69 258 THR B CA 1
ATOM 4135 C C . THR B 1 258 ? -7.633 -10.547 -1.115 1 91.69 258 THR B C 1
ATOM 4137 O O . THR B 1 258 ? -6.586 -10.57 -0.463 1 91.69 258 THR B O 1
ATOM 4140 N N . VAL B 1 259 ? -7.695 -10.359 -2.379 1 94.31 259 VAL B N 1
ATOM 4141 C CA . VAL B 1 259 ? -6.551 -9.898 -3.154 1 94.31 259 VAL B CA 1
ATOM 4142 C C . VAL B 1 259 ? -6.824 -8.5 -3.697 1 94.31 259 VAL B C 1
ATOM 4144 O O . VAL B 1 259 ? -7.711 -8.312 -4.531 1 94.31 259 VAL B O 1
ATOM 4147 N N . TYR B 1 260 ? -6.074 -7.562 -3.244 1 93.81 260 TYR B N 1
ATOM 4148 C CA . TYR B 1 260 ? -6.285 -6.172 -3.641 1 93.81 260 TYR B CA 1
ATOM 4149 C C . TYR B 1 260 ? -5.281 -5.75 -4.703 1 93.81 260 TYR B C 1
ATOM 4151 O O . TYR B 1 260 ? -4.066 -5.809 -4.48 1 93.81 260 TYR B O 1
ATOM 4159 N N . GLY B 1 261 ? -5.773 -5.277 -5.828 1 92.75 261 GLY B N 1
ATOM 4160 C CA . GLY B 1 261 ? -4.918 -4.832 -6.918 1 92.75 261 GLY B CA 1
ATOM 4161 C C . GLY B 1 261 ? -4.434 -3.406 -6.75 1 92.75 261 GLY B C 1
ATOM 4162 O O . GLY B 1 261 ? -5.219 -2.512 -6.43 1 92.75 261 GLY B O 1
ATOM 4163 N N . VAL B 1 262 ? -3.127 -3.18 -6.898 1 88.44 262 VAL B N 1
ATOM 4164 C CA . VAL B 1 262 ? -2.496 -1.865 -6.867 1 88.44 262 VAL B CA 1
ATOM 4165 C C . VAL B 1 262 ? -1.643 -1.672 -8.117 1 88.44 262 VAL B C 1
ATOM 4167 O O . VAL B 1 262 ? -0.958 -2.598 -8.555 1 88.44 262 VAL B O 1
ATOM 4170 N N . PRO B 1 263 ? -1.695 -0.5 -8.664 1 85.94 263 PRO B N 1
ATOM 4171 C CA . PRO B 1 263 ? -0.821 -0.264 -9.82 1 85.94 263 PRO B CA 1
ATOM 4172 C C . PRO B 1 263 ? 0.661 -0.384 -9.469 1 85.94 263 PRO B C 1
ATOM 4174 O O . PRO B 1 263 ? 1.077 0.02 -8.383 1 85.94 263 PRO B O 1
ATOM 4177 N N . TYR B 1 264 ? 1.379 -0.849 -10.375 1 92.25 264 TYR B N 1
ATOM 4178 C CA . TYR B 1 264 ? 2.826 -0.975 -10.242 1 92.25 264 TYR B CA 1
ATOM 4179 C C . TYR B 1 264 ? 3.494 0.395 -10.242 1 92.25 264 TYR B C 1
ATOM 4181 O O . TYR B 1 264 ? 3.229 1.224 -11.109 1 92.25 264 TYR B O 1
ATOM 4189 N N . SER B 1 265 ? 4.34 0.611 -9.242 1 87.06 265 SER B N 1
ATOM 4190 C CA . SER B 1 265 ? 4.992 1.912 -9.133 1 87.06 265 SER B CA 1
ATOM 4191 C C . SER B 1 265 ? 6.512 1.77 -9.102 1 87.06 265 SER B C 1
ATOM 4193 O O . SER B 1 265 ? 7.219 2.686 -8.68 1 87.06 265 SER B O 1
ATOM 4195 N N . GLY B 1 266 ? 7.031 0.589 -9.445 1 91.69 266 GLY B N 1
ATOM 4196 C CA . GLY B 1 266 ? 8.469 0.378 -9.547 1 91.69 266 GLY B CA 1
ATOM 4197 C C . GLY B 1 266 ? 9.062 0.948 -10.82 1 91.69 266 GLY B C 1
ATOM 4198 O O . GLY B 1 266 ? 8.461 1.805 -11.469 1 91.69 266 GLY B O 1
ATOM 4199 N N . PRO B 1 267 ? 10.32 0.531 -11.109 1 93.62 267 PRO B N 1
ATOM 4200 C CA . PRO B 1 267 ? 10.961 1.004 -12.336 1 93.62 267 PRO B CA 1
ATOM 4201 C C . PRO B 1 267 ? 10.078 0.807 -13.57 1 93.62 267 PRO B C 1
ATOM 4203 O O . PRO B 1 267 ? 9.406 -0.22 -13.703 1 93.62 267 PRO B O 1
ATOM 4206 N N . PRO B 1 268 ? 10.047 1.797 -14.422 1 91.19 268 PRO B N 1
ATOM 4207 C CA . PRO B 1 268 ? 9.141 1.741 -15.57 1 91.19 268 PRO B CA 1
ATOM 4208 C C . PRO B 1 268 ? 9.586 0.736 -16.625 1 91.19 268 PRO B C 1
ATOM 4210 O O . PRO B 1 268 ? 10.758 0.354 -16.672 1 91.19 268 PRO B O 1
ATOM 4213 N N . ILE B 1 269 ? 8.672 0.343 -17.422 1 93.69 269 ILE B N 1
ATOM 4214 C CA . ILE B 1 269 ? 8.898 -0.554 -18.547 1 93.69 269 ILE B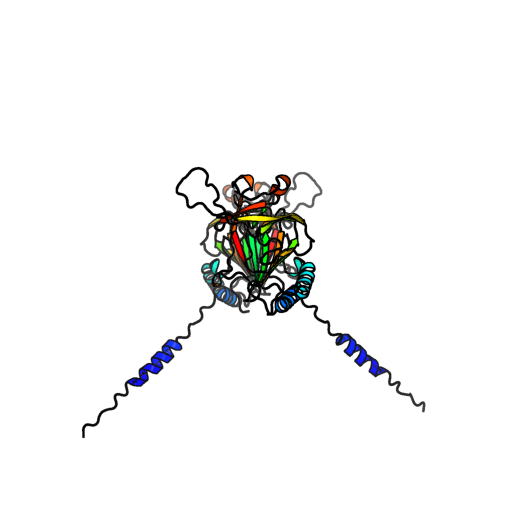 CA 1
ATOM 4215 C C . ILE B 1 269 ? 8.5 0.141 -19.844 1 93.69 269 ILE B C 1
ATOM 4217 O O . ILE B 1 269 ? 7.414 0.721 -19.938 1 93.69 269 ILE B O 1
ATOM 4221 N N . ALA B 1 270 ? 9.367 0.127 -20.75 1 89.44 270 ALA B N 1
ATOM 4222 C CA . ALA B 1 270 ? 9.031 0.602 -22.094 1 89.44 270 ALA B CA 1
ATOM 4223 C C . ALA B 1 270 ? 8.391 -0.507 -22.922 1 89.44 270 ALA B C 1
ATOM 4225 O O . ALA B 1 270 ? 9.016 -1.542 -23.172 1 89.44 270 ALA B O 1
ATOM 4226 N N . LYS B 1 271 ? 7.156 -0.329 -23.297 1 86.44 271 LYS B N 1
ATOM 4227 C CA . LYS B 1 271 ? 6.414 -1.37 -24 1 86.44 271 LYS B CA 1
ATOM 4228 C C . LYS B 1 271 ? 6.484 -1.165 -25.516 1 86.44 271 LYS B C 1
ATOM 4230 O O . LYS B 1 271 ? 6.609 -0.034 -25.984 1 86.44 271 LYS B O 1
#

Solvent-accessible surface area (backbone atoms only — not comparable to full-atom values): 29491 Å² total; per-residue (Å²): 136,83,80,77,77,78,77,78,72,70,64,63,57,55,56,52,50,48,50,58,66,56,53,67,74,71,72,72,70,51,63,52,38,50,48,50,55,45,47,53,62,49,30,63,85,48,36,80,62,48,73,63,54,69,68,44,48,51,49,52,44,54,53,51,54,69,53,48,32,74,50,56,57,46,62,82,82,42,66,53,33,48,40,57,59,63,94,61,52,46,58,28,38,31,32,54,68,47,76,56,86,35,33,29,36,34,33,44,34,26,10,42,66,13,59,49,66,37,28,46,43,64,30,16,35,37,39,41,30,52,46,40,39,31,36,35,37,40,19,24,26,73,48,82,93,56,72,68,40,64,41,74,61,75,86,71,87,80,61,80,59,54,56,23,35,50,24,35,58,68,43,79,44,76,46,54,45,81,56,74,51,44,61,25,29,50,77,35,65,27,29,29,33,26,45,34,20,68,31,42,28,35,34,42,37,36,29,29,26,44,80,34,66,93,79,68,30,49,79,47,27,48,45,82,37,61,51,84,72,39,84,58,85,84,64,85,65,57,77,89,54,40,84,41,36,34,28,38,26,75,45,70,79,62,89,55,64,43,75,45,80,41,80,58,79,37,73,78,68,86,128,136,83,81,79,77,78,77,78,72,71,62,62,56,56,56,50,49,48,49,59,68,57,52,66,74,69,72,73,71,51,62,52,38,51,48,52,54,45,48,54,61,47,29,65,84,47,36,81,59,47,73,62,55,68,69,44,49,51,50,51,43,55,53,50,54,69,53,48,30,74,49,56,57,44,62,83,82,43,63,53,32,49,41,57,60,64,96,64,53,46,59,28,39,31,33,52,69,46,74,54,87,36,32,30,35,36,32,44,33,26,11,41,65,13,61,50,66,37,28,47,45,65,31,14,34,36,38,42,29,51,46,38,40,31,36,35,37,39,20,25,26,73,49,81,92,57,72,68,40,64,41,73,60,73,86,70,89,81,59,80,60,54,54,22,35,50,24,35,57,69,44,78,47,76,46,54,46,82,54,74,51,43,60,25,29,50,79,35,66,26,31,29,32,26,45,32,20,69,33,41,29,33,35,43,35,37,30,29,26,46,78,34,64,93,78,68,29,51,79,48,26,47,46,81,37,61,50,83,71,39,82,58,86,83,66,85,65,56,78,88,54,42,83,42,35,32,28,37,26,76,44,71,79,61,89,57,65,44,75,45,80,42,81,57,78,36,74,78,68,88,130

InterPro domains:
  IPR011051 RmlC-like cupin domain superfamily [SSF51182] (31-224)
  IPR012864 Cysteine oxygenase/2-aminoethanethiol dioxygenase [PF07847] (63-269)
  IPR012864 Cysteine oxygenase/2-aminoethanethiol dioxygenase [PTHR22966] (32-268)
  IPR014710 RmlC-like jelly roll fold [G3DSA:2.60.120.10] (75-235)

Radius of gyration: 32.71 Å; Cα contacts (8 Å, |Δi|>4): 1149; chains: 2; bounding box: 116×87×107 Å

Foldseek 3Di:
DDPPPPPPPPPVVVVVVVVVVPPPVPVPDQLVQVLVVLLCVQQVVFDFLDHGDPVSVVVNQVSLLPDACQSQVDDCPDPLQDDDDDPFAREKEKAFADADQFKGKIKIWHHAFHKDAWKFFARKKKKKAKRAAKKWKKFKFFDPPADWDFQPDPDDPPPPRFTWGKIFIDDTDMDGPPDGIQIAGNGGRRRIMMITGNHTIMMMMMMTRDADVVVPRHMWGWDWDQPVRTPRDPDPDPPVRSVRMTIITTDDDDPRHHYHYDYRDHDHYDD/DDDPPDPPPPPVVVVVVVVVVPPPVPVPDQLVQVLVVLLCVQQVVFDFLDHGDPVSVVVNQVSLLPDACQSQVDDCPDPLQDDDDDPFAREKEKAFADADQFKGKIKIWHHAFHKDAWKFFARKKKKKAKRAAKKWKKFKFFDPPADWDFQPDPDDPPDPRFTWGKIFIDDTDMDGPPDGIQIAGNGGRRRIMMITGNHTIMMMMMMTRDADVVVPRHMWGWDWDQPVRTPRDPPPDPPVRSVRMTIITTDPDDPRHHYHYDYRDHDHYDD

Nearest PDB structures (foldseek):
  7cxz-assembly1_A  TM=9.308E-01  e=1.632E-32  Arabidopsis thaliana
  7chi-assembly1_A  TM=8.830E-01  e=7.223E-27  Arabidopsis thaliana
  6s7e-assembly1_A  TM=8.885E-01  e=1.888E-26  Arabidopsis thaliana
  6sbp-assembly1_A  TM=8.450E-01  e=2.505E-26  Arabidopsis thaliana
  7chj-assembly1_A  TM=8.319E-01  e=9.192E-26  Arabidopsis thaliana

pLDDT: mean 84.81, std 21.17, range [24.31, 98.88]

Secondary structure (DSSP, 8-state):
--------GGGHHHHHHHHHHTS-------HHHHHHHHHHHHTTT--TTPPPPHHHHHHHHHHHHT--SGGGT--TTSGGGSPB--SSPPPEEEEEEEE-SS-EEEEEEE-TT-EEEEE--TT-EEEEEEEESEEEEEEEEEPTT---EE---SS-SSS---EEEEEEEEEEEEEESS-PPEEE-SSSS-SEEEEEESS-EEEEEEEESPPBTTTTB---EEEEEEGGGS--TT----GGGGGGEEEEEEEPPPTT--EEEEE--SS----/--------GGGHHHHHHHHHHTS-------HHHHHHHHHHHHTTT--TTPPPPHHHHHHHHHHHHT--SGGGT--TTSGGGSPB--SSPPPEEEEEEEE-SS-EEEEEEE-TT-EEEEE--TT-EEEEEEEESEEEEEEEEEPTTPPPEE---SS-SSS---EEEEEEEEEEEEEESS-PPEEE-SSSS-SEEEEEESS-EEEEEEEESPPBTTTTB---EEEEEEGGGS--TT----GGGGGGEEEEEEEPPPTT--EEEEE--SS----

Organism: Daucus carota subsp. sativus (NCBI:txid79200)